Protein AF-A0A1I0M9K2-F1 (afdb_monomer_lite)

pLDDT: mean 87.11, std 18.59, range [20.98, 98.81]

Radius of gyration: 29.62 Å; chains: 1; bounding box: 64×83×84 Å

Structure (mmCIF, N/CA/C/O backbone):
data_AF-A0A1I0M9K2-F1
#
_entry.id   AF-A0A1I0M9K2-F1
#
loop_
_atom_site.group_PDB
_atom_site.id
_atom_site.type_symbol
_atom_site.label_atom_id
_atom_site.label_alt_id
_atom_site.label_comp_id
_atom_site.label_asym_id
_atom_site.label_entity_id
_atom_site.label_seq_id
_atom_site.pdbx_PDB_ins_code
_atom_site.Cartn_x
_atom_site.Cartn_y
_atom_site.Cartn_z
_atom_site.occupancy
_atom_site.B_iso_or_equiv
_atom_site.auth_seq_id
_atom_site.auth_comp_id
_atom_site.auth_asym_id
_atom_site.auth_atom_id
_atom_site.pdbx_PDB_model_num
ATOM 1 N N . MET A 1 1 ? 10.051 41.113 -10.718 1.00 67.12 1 MET A N 1
ATOM 2 C CA . MET A 1 1 ? 11.454 41.521 -10.905 1.00 67.12 1 MET A CA 1
ATOM 3 C C . MET A 1 1 ? 12.176 41.207 -9.609 1.00 67.12 1 MET A C 1
ATOM 5 O O . MET A 1 1 ? 11.809 41.774 -8.587 1.00 67.12 1 MET A O 1
ATOM 9 N N . GLU A 1 2 ? 13.077 40.227 -9.625 1.00 85.69 2 GLU A N 1
ATOM 10 C CA . GLU A 1 2 ? 13.816 39.794 -8.433 1.00 85.69 2 GLU A CA 1
ATOM 11 C C . GLU A 1 2 ? 15.023 40.707 -8.210 1.00 85.69 2 GLU A C 1
ATOM 13 O O . GLU A 1 2 ? 15.784 40.986 -9.139 1.00 85.69 2 GLU A O 1
ATOM 18 N N . ILE A 1 3 ? 15.180 41.188 -6.979 1.00 93.31 3 ILE A N 1
ATOM 19 C CA . ILE A 1 3 ? 16.270 42.075 -6.570 1.00 93.31 3 ILE A CA 1
ATOM 20 C C . ILE A 1 3 ? 17.063 41.349 -5.493 1.00 93.31 3 ILE A C 1
ATOM 22 O O . ILE A 1 3 ? 16.471 40.845 -4.538 1.00 93.31 3 ILE A O 1
ATOM 26 N N . PHE A 1 4 ? 18.384 41.317 -5.632 1.00 93.94 4 PHE A N 1
ATOM 27 C CA . PHE A 1 4 ? 19.297 40.655 -4.706 1.00 93.94 4 PHE A CA 1
ATOM 28 C C . PHE A 1 4 ? 20.163 41.674 -3.975 1.00 93.94 4 PHE A C 1
ATOM 30 O O . PHE A 1 4 ? 20.506 42.721 -4.530 1.00 93.94 4 PHE A O 1
ATOM 37 N N . ASP A 1 5 ? 20.550 41.347 -2.743 1.00 93.81 5 ASP A N 1
ATOM 38 C CA . ASP A 1 5 ? 21.669 42.013 -2.079 1.00 93.81 5 ASP A CA 1
ATOM 39 C C . ASP A 1 5 ? 22.985 41.534 -2.698 1.00 93.81 5 ASP A C 1
ATOM 41 O O . ASP A 1 5 ? 23.225 40.328 -2.798 1.00 93.81 5 ASP A O 1
ATOM 45 N N . ILE A 1 6 ? 23.861 42.474 -3.058 1.00 95.69 6 ILE A N 1
ATOM 46 C CA . ILE A 1 6 ? 25.244 42.153 -3.415 1.00 95.69 6 ILE A CA 1
ATOM 47 C C . ILE A 1 6 ? 26.007 41.841 -2.134 1.00 95.69 6 ILE A C 1
ATOM 49 O O . ILE A 1 6 ? 25.918 42.590 -1.151 1.00 95.69 6 ILE A O 1
ATOM 53 N N . ARG A 1 7 ? 26.770 40.752 -2.142 1.00 94.00 7 ARG A N 1
ATOM 54 C CA . ARG A 1 7 ? 27.440 40.207 -0.961 1.00 94.00 7 ARG A CA 1
ATOM 55 C C . ARG A 1 7 ? 28.957 40.267 -1.072 1.00 94.00 7 ARG A C 1
ATOM 57 O O . ARG A 1 7 ? 29.518 40.355 -2.158 1.00 94.00 7 ARG A O 1
ATOM 64 N N . ASN A 1 8 ? 29.609 40.241 0.081 1.00 90.19 8 ASN A N 1
ATOM 65 C CA . ASN A 1 8 ? 31.041 39.993 0.187 1.00 90.19 8 ASN A CA 1
ATOM 66 C C . ASN A 1 8 ? 31.316 38.479 0.160 1.00 90.19 8 ASN A C 1
ATOM 68 O O . ASN A 1 8 ? 30.403 37.670 0.334 1.00 90.19 8 ASN A O 1
ATOM 72 N N . GLU A 1 9 ? 32.584 38.092 0.010 1.00 86.94 9 GLU A N 1
ATOM 73 C CA . GLU A 1 9 ? 33.021 36.683 0.037 1.00 86.94 9 GLU A CA 1
ATOM 74 C C . GLU A 1 9 ? 32.701 35.962 1.359 1.00 86.94 9 GLU A C 1
ATOM 76 O O . GLU A 1 9 ? 32.594 34.740 1.388 1.00 86.94 9 GLU A O 1
ATOM 81 N N . ASP A 1 10 ? 32.512 36.704 2.455 1.00 82.81 10 ASP A N 1
ATOM 82 C CA . ASP A 1 10 ? 32.100 36.164 3.758 1.00 82.81 10 ASP A CA 1
ATOM 83 C C . ASP A 1 10 ? 30.571 36.001 3.903 1.00 82.81 10 ASP A C 1
ATOM 85 O O . ASP A 1 10 ? 30.082 35.543 4.937 1.00 82.81 10 ASP A O 1
ATOM 89 N N . GLY A 1 11 ? 29.804 36.379 2.876 1.00 85.44 11 GLY A N 1
ATOM 90 C CA . GLY A 1 11 ? 28.346 36.290 2.832 1.00 85.44 11 GLY A CA 1
ATOM 91 C C . GLY A 1 11 ? 27.606 37.479 3.428 1.00 85.44 11 GLY A C 1
ATOM 92 O O . GLY A 1 11 ? 26.372 37.519 3.336 1.00 85.44 11 GLY A O 1
ATOM 93 N N . SER A 1 12 ? 28.316 38.451 4.006 1.00 88.81 12 SER A N 1
ATOM 94 C CA . SER A 1 12 ? 27.728 39.693 4.509 1.00 88.81 12 SER A CA 1
ATOM 95 C C . SER A 1 12 ? 27.216 40.574 3.366 1.00 88.81 12 SER A C 1
ATOM 97 O O . SER A 1 12 ? 27.731 40.543 2.247 1.00 88.81 12 SER A O 1
ATOM 99 N N . VAL A 1 13 ? 26.166 41.354 3.630 1.00 93.00 13 VAL A N 1
ATOM 100 C CA . VAL A 1 13 ? 25.605 42.284 2.641 1.00 93.00 13 VAL A CA 1
ATOM 101 C C . VAL A 1 13 ? 26.505 43.512 2.483 1.00 93.00 13 VAL A C 1
ATOM 103 O O . VAL A 1 13 ? 26.986 44.074 3.464 1.00 93.00 13 VAL A O 1
ATOM 106 N N . THR A 1 14 ? 26.698 43.972 1.248 1.00 93.38 14 THR A N 1
ATOM 107 C CA . THR A 1 14 ? 27.477 45.190 0.941 1.00 93.38 14 THR A CA 1
ATOM 108 C C . THR A 1 14 ? 26.678 46.484 1.133 1.00 93.38 14 THR A C 1
ATOM 110 O O . THR A 1 14 ? 27.240 47.576 1.071 1.00 93.38 14 THR A O 1
ATOM 113 N N . GLY A 1 15 ? 25.355 46.374 1.307 1.00 91.19 15 GLY A N 1
ATOM 114 C CA . GLY A 1 15 ? 24.416 47.499 1.299 1.00 91.19 15 GLY A CA 1
ATOM 115 C C . GLY A 1 15 ? 23.980 47.952 -0.101 1.00 91.19 15 GLY A C 1
ATOM 116 O O . GLY A 1 15 ? 23.203 48.898 -0.213 1.00 91.19 15 GLY A O 1
ATOM 117 N N . LYS A 1 16 ? 24.455 47.297 -1.170 1.00 94.69 16 LYS A N 1
ATOM 118 C CA . LYS A 1 16 ? 23.991 47.514 -2.548 1.00 94.69 16 LYS A CA 1
ATOM 119 C C . LYS A 1 16 ? 23.021 46.414 -2.960 1.00 94.69 16 LYS A C 1
ATOM 121 O O . LYS A 1 16 ? 23.253 45.248 -2.651 1.00 94.69 16 LYS A O 1
ATOM 126 N N . THR A 1 17 ? 22.002 46.779 -3.729 1.00 95.81 17 THR A N 1
ATOM 127 C CA . THR A 1 17 ? 21.075 45.835 -4.355 1.00 95.81 17 THR A CA 1
ATOM 128 C C . THR A 1 17 ? 21.122 45.947 -5.872 1.00 95.81 17 THR A C 1
ATOM 130 O O . THR A 1 17 ? 21.465 46.999 -6.421 1.00 95.81 17 THR A O 1
ATOM 133 N N . LYS A 1 18 ? 20.803 44.855 -6.566 1.00 94.88 18 LYS A N 1
ATOM 134 C CA . LYS A 1 18 ? 20.781 44.805 -8.031 1.00 94.88 18 LYS A CA 1
ATOM 135 C C . LYS A 1 18 ? 19.768 43.766 -8.519 1.00 94.88 18 LYS A C 1
ATOM 137 O O . LYS A 1 18 ? 19.488 42.789 -7.830 1.00 94.88 18 LYS A O 1
ATOM 142 N N . GLU A 1 19 ? 19.190 44.001 -9.693 1.00 94.38 19 GLU A N 1
ATOM 143 C CA . GLU A 1 19 ? 18.288 43.051 -10.351 1.00 94.38 19 GLU A CA 1
ATOM 144 C C . GLU A 1 19 ? 19.030 41.772 -10.761 1.00 94.38 19 GLU A C 1
ATOM 146 O O . GLU A 1 19 ? 20.154 41.841 -11.262 1.00 94.38 19 GLU A O 1
ATOM 151 N N . ARG A 1 20 ? 18.378 40.616 -10.597 1.00 89.38 20 ARG A N 1
ATOM 152 C CA . ARG A 1 20 ? 18.927 39.283 -10.886 1.00 89.38 20 ARG A CA 1
ATOM 153 C C . ARG A 1 20 ? 19.668 39.174 -12.221 1.00 89.38 20 ARG A C 1
ATOM 155 O O . ARG A 1 20 ? 20.785 38.665 -12.260 1.00 89.38 20 ARG A O 1
ATOM 162 N N . GLU A 1 21 ? 19.071 39.648 -13.314 1.00 87.25 21 GLU A N 1
ATOM 163 C CA . GLU A 1 21 ? 19.703 39.550 -14.638 1.00 87.25 21 GLU A CA 1
ATOM 164 C C . GLU A 1 21 ? 21.031 40.315 -14.698 1.00 87.25 21 GLU A C 1
ATOM 166 O O . GLU A 1 21 ? 22.009 39.836 -15.270 1.00 87.25 21 GLU A O 1
ATOM 171 N N . LEU A 1 22 ? 21.086 41.494 -14.073 1.00 90.00 22 LEU A N 1
ATOM 172 C CA . LEU A 1 22 ? 22.294 42.312 -14.019 1.00 90.00 22 LEU A CA 1
ATOM 173 C C . LEU A 1 22 ? 23.345 41.694 -13.091 1.00 90.00 22 LEU A C 1
ATOM 175 O O . LEU A 1 22 ? 24.529 41.781 -13.401 1.00 90.00 22 LEU A O 1
ATOM 179 N N . VAL A 1 23 ? 22.925 41.055 -11.992 1.00 92.00 23 VAL A N 1
ATOM 180 C CA . VAL A 1 23 ? 23.816 40.315 -11.081 1.00 92.00 23 VAL A CA 1
ATOM 181 C C . VAL A 1 23 ? 24.546 39.204 -11.833 1.00 92.00 23 VAL A C 1
ATOM 183 O O . VAL A 1 23 ? 25.774 39.163 -11.808 1.00 92.00 23 VAL A O 1
ATOM 186 N N . HIS A 1 24 ? 23.818 38.350 -12.558 1.00 89.75 24 HIS A N 1
ATOM 187 C CA . HIS A 1 24 ? 24.429 37.252 -13.315 1.00 89.75 24 HIS A CA 1
ATOM 188 C C . HIS A 1 24 ? 25.198 37.726 -14.560 1.00 89.75 24 HIS A C 1
ATOM 190 O O . HIS A 1 24 ? 26.121 37.049 -15.009 1.00 89.75 24 HIS A O 1
ATOM 196 N N . ARG A 1 25 ? 24.848 38.883 -15.138 1.00 88.56 25 ARG A N 1
ATOM 197 C CA . ARG A 1 25 ? 25.612 39.488 -16.241 1.00 88.56 25 ARG A CA 1
ATOM 198 C C . ARG A 1 25 ? 26.955 40.039 -15.764 1.00 88.56 25 ARG A C 1
ATOM 200 O O . ARG A 1 25 ? 27.963 39.845 -16.437 1.00 88.56 25 ARG A O 1
ATOM 207 N N . ASP A 1 26 ? 26.950 40.756 -14.643 1.00 91.44 26 ASP A N 1
ATOM 208 C CA . ASP A 1 26 ? 28.129 41.451 -14.116 1.00 91.44 26 ASP A CA 1
ATOM 209 C C . ASP A 1 26 ? 29.000 40.531 -13.240 1.00 91.44 26 ASP A C 1
ATOM 211 O O . ASP A 1 26 ? 30.148 40.865 -12.952 1.00 91.44 26 ASP A O 1
ATOM 215 N N . GLY A 1 27 ? 28.476 39.363 -12.850 1.00 91.19 27 GLY A N 1
ATOM 216 C CA . GLY A 1 27 ? 29.161 38.408 -11.984 1.00 91.19 27 GLY A CA 1
ATOM 217 C C . GLY A 1 27 ? 29.240 38.880 -10.535 1.00 91.19 27 GLY A C 1
ATOM 218 O O . GLY A 1 27 ? 30.215 38.582 -9.846 1.00 91.19 27 GLY A O 1
ATOM 219 N N . ASP A 1 28 ? 28.251 39.636 -10.062 1.00 95.25 28 ASP A N 1
ATOM 220 C CA . ASP A 1 28 ? 28.242 40.071 -8.670 1.00 95.25 28 ASP A CA 1
ATOM 221 C C . ASP A 1 28 ? 27.968 38.885 -7.733 1.00 95.25 28 ASP A C 1
ATOM 223 O O . ASP A 1 28 ? 27.117 38.030 -8.005 1.00 95.25 28 ASP A O 1
ATOM 227 N N . ILE A 1 29 ? 28.676 38.850 -6.600 1.00 95.81 29 ILE A N 1
ATOM 228 C CA . ILE A 1 29 ? 28.453 37.829 -5.575 1.00 95.81 29 ILE A CA 1
ATOM 229 C C . ILE A 1 29 ? 27.070 38.051 -4.964 1.00 95.81 29 ILE A C 1
ATOM 231 O O . ILE A 1 29 ? 26.752 39.144 -4.487 1.00 95.81 29 ILE A O 1
ATOM 235 N N . HIS A 1 30 ? 26.256 37.003 -4.947 1.00 95.69 30 HIS A N 1
ATOM 236 C CA . HIS A 1 30 ? 24.907 37.025 -4.395 1.00 95.69 30 HIS A CA 1
ATOM 237 C C . HIS A 1 30 ? 24.635 35.768 -3.567 1.00 95.69 30 HIS A C 1
ATOM 239 O O . HIS A 1 30 ? 25.389 34.797 -3.602 1.00 95.69 30 HIS A O 1
ATOM 245 N N . GLY A 1 31 ? 23.589 35.821 -2.744 1.00 95.62 31 GLY A N 1
ATOM 246 C CA . GLY A 1 31 ? 23.291 34.749 -1.796 1.00 95.62 31 GLY A CA 1
ATOM 247 C C . GLY A 1 31 ? 22.340 33.707 -2.366 1.00 95.62 31 GLY A C 1
ATOM 248 O O . GLY A 1 31 ? 21.347 34.072 -2.999 1.00 95.62 31 GLY A O 1
ATOM 249 N N . THR A 1 32 ? 22.565 32.444 -2.012 1.00 95.56 32 THR A N 1
ATOM 250 C CA . THR A 1 32 ? 21.585 31.358 -2.159 1.00 95.56 32 THR A CA 1
ATOM 251 C C . THR A 1 32 ? 21.435 30.561 -0.859 1.00 95.56 32 THR A C 1
ATOM 253 O O . THR A 1 32 ? 22.261 30.634 0.054 1.00 95.56 32 THR A O 1
ATOM 256 N N . SER A 1 33 ? 20.345 29.813 -0.728 1.00 96.31 33 SER A N 1
ATOM 257 C CA . SER A 1 33 ? 20.138 28.842 0.348 1.00 96.31 33 SER A CA 1
ATOM 258 C C . SER A 1 33 ? 19.966 27.454 -0.242 1.00 96.31 33 SER A C 1
ATOM 260 O O . SER A 1 33 ? 19.097 27.274 -1.091 1.00 96.31 33 SER A O 1
ATOM 262 N N . HIS A 1 34 ? 20.747 26.483 0.230 1.00 97.75 34 HIS A N 1
ATOM 263 C CA . HIS A 1 34 ? 20.708 25.095 -0.231 1.00 97.75 34 HIS A CA 1
ATOM 264 C C . HIS A 1 34 ? 20.237 24.179 0.895 1.00 97.75 34 HIS A C 1
ATOM 266 O O . HIS A 1 34 ? 20.780 24.207 2.002 1.00 97.75 34 HIS A O 1
ATOM 272 N N . VAL A 1 35 ? 19.248 23.331 0.623 1.00 98.31 35 VAL A N 1
ATOM 273 C CA . VAL A 1 35 ? 18.748 22.344 1.581 1.00 98.31 35 VAL A CA 1
ATOM 274 C C . VAL A 1 35 ? 18.954 20.940 1.032 1.00 98.31 35 VAL A C 1
ATOM 276 O O . VAL A 1 35 ? 18.372 20.550 0.024 1.00 98.31 35 VAL A O 1
ATOM 279 N N . TRP A 1 36 ? 19.731 20.138 1.757 1.00 98.38 36 TRP A N 1
ATOM 280 C CA . TRP A 1 36 ? 19.871 18.707 1.517 1.00 98.38 36 TRP A CA 1
ATOM 281 C C . TRP A 1 36 ? 18.904 17.920 2.396 1.00 98.38 36 TRP A C 1
ATOM 283 O O . TRP A 1 36 ? 19.064 17.834 3.618 1.00 98.38 36 TRP A O 1
ATOM 293 N N . ILE A 1 37 ? 17.914 17.295 1.766 1.00 98.31 37 ILE A N 1
ATOM 294 C CA . ILE A 1 37 ? 17.014 16.350 2.418 1.00 98.31 37 ILE A CA 1
ATOM 295 C C . ILE A 1 37 ? 17.677 14.970 2.417 1.00 98.31 37 ILE A C 1
ATOM 297 O O . ILE A 1 37 ? 17.996 14.409 1.365 1.00 98.31 37 ILE A O 1
ATOM 301 N N . ILE A 1 38 ? 17.856 14.397 3.607 1.00 96.94 38 ILE A N 1
ATOM 302 C CA . ILE A 1 38 ? 18.529 13.108 3.791 1.00 96.94 38 ILE A CA 1
ATOM 303 C C . ILE A 1 38 ? 17.677 12.121 4.584 1.00 96.94 38 ILE A C 1
ATOM 305 O O . ILE A 1 38 ? 16.852 12.499 5.417 1.00 96.94 38 ILE A O 1
ATOM 309 N N . ARG A 1 39 ? 17.939 10.826 4.400 1.00 93.31 39 ARG A N 1
ATOM 310 C CA . ARG A 1 39 ? 17.409 9.769 5.275 1.00 93.31 39 ARG A CA 1
ATOM 311 C C . ARG A 1 39 ? 18.443 8.679 5.531 1.00 93.31 39 ARG A C 1
ATOM 313 O O . ARG A 1 39 ? 19.227 8.336 4.651 1.00 93.31 39 ARG A O 1
ATOM 320 N N . LYS A 1 40 ? 18.413 8.079 6.723 1.00 87.12 40 LYS A N 1
ATOM 321 C CA . LYS A 1 40 ? 19.238 6.903 7.046 1.00 87.12 40 LYS A CA 1
ATOM 322 C C . LYS A 1 40 ? 18.733 5.692 6.262 1.00 87.12 40 LYS A C 1
ATOM 324 O O . LYS A 1 40 ? 17.525 5.452 6.221 1.00 87.12 40 LYS A O 1
ATOM 329 N N . ASN A 1 41 ? 19.638 4.917 5.668 1.00 77.75 41 ASN A N 1
ATOM 330 C CA . ASN A 1 41 ? 19.270 3.710 4.928 1.00 77.75 41 ASN A CA 1
ATOM 331 C C . ASN A 1 41 ? 19.620 2.421 5.688 1.00 77.75 41 ASN A C 1
ATOM 333 O O . ASN A 1 41 ? 20.332 2.425 6.695 1.00 77.75 41 ASN A O 1
ATOM 337 N N . LYS A 1 42 ? 19.074 1.293 5.215 1.00 66.06 42 LYS A N 1
ATOM 338 C CA . LYS A 1 42 ? 19.138 -0.006 5.913 1.00 66.06 42 LYS A CA 1
ATOM 339 C C . LYS A 1 42 ? 20.539 -0.631 5.961 1.00 66.06 42 LYS A C 1
ATOM 341 O O . LYS A 1 42 ? 20.741 -1.573 6.716 1.00 66.06 42 LYS A O 1
ATOM 346 N N . ILE A 1 43 ? 21.491 -0.118 5.181 1.00 66.31 43 ILE A N 1
ATOM 347 C CA . ILE A 1 43 ? 22.875 -0.618 5.110 1.00 66.31 43 ILE A CA 1
ATOM 348 C C . ILE A 1 43 ? 23.855 0.215 5.955 1.00 66.31 43 ILE A C 1
ATOM 350 O O . ILE A 1 43 ? 25.063 0.036 5.847 1.00 66.31 43 ILE A O 1
ATOM 354 N N . GLY A 1 44 ? 23.351 1.121 6.803 1.00 66.88 44 GLY A N 1
ATOM 355 C CA . GLY A 1 44 ? 24.179 1.931 7.704 1.00 66.88 44 GLY A CA 1
ATOM 356 C C . GLY A 1 44 ? 24.804 3.173 7.058 1.00 66.88 44 GLY A C 1
ATOM 357 O O . GLY A 1 44 ? 25.691 3.778 7.654 1.00 66.88 44 GLY A O 1
ATOM 358 N N . THR A 1 45 ? 24.334 3.565 5.871 1.00 83.69 45 THR A N 1
ATOM 359 C CA . THR A 1 45 ? 24.706 4.811 5.174 1.00 83.69 45 THR A CA 1
ATOM 360 C C . THR A 1 45 ? 23.491 5.754 5.115 1.00 83.69 45 THR A C 1
ATOM 362 O O . THR A 1 45 ? 22.617 5.694 5.991 1.00 83.69 45 THR A O 1
ATOM 365 N N . PHE A 1 46 ? 23.408 6.633 4.113 1.00 92.50 46 PHE A N 1
ATOM 366 C CA . PHE A 1 46 ? 22.276 7.538 3.929 1.00 92.50 46 PHE A CA 1
ATOM 367 C C . PHE A 1 46 ? 21.940 7.751 2.449 1.00 92.50 46 PHE A C 1
ATOM 369 O O . PHE A 1 46 ? 22.800 7.639 1.574 1.00 92.50 46 PHE A O 1
ATOM 376 N N . ASP A 1 47 ? 20.673 8.063 2.198 1.00 95.12 47 ASP A N 1
ATOM 377 C CA . ASP A 1 47 ? 20.186 8.492 0.891 1.00 95.12 47 ASP A CA 1
ATOM 378 C C . ASP A 1 47 ? 20.002 10.012 0.898 1.00 95.12 47 ASP A C 1
ATOM 380 O O . ASP A 1 47 ? 19.660 10.601 1.931 1.00 95.12 47 ASP A O 1
ATOM 384 N N . VAL A 1 48 ? 20.176 10.620 -0.270 1.00 97.44 48 VAL A N 1
ATOM 385 C CA . VAL A 1 48 ? 19.876 12.025 -0.554 1.00 97.44 48 VAL A CA 1
ATOM 386 C C . VAL A 1 48 ? 18.652 12.104 -1.460 1.00 97.44 48 VAL A C 1
ATOM 388 O O . VAL A 1 48 ? 18.480 11.268 -2.355 1.00 97.44 48 VAL A O 1
ATOM 391 N N . LEU A 1 49 ? 17.772 13.071 -1.213 1.00 97.88 49 LEU A N 1
ATOM 392 C CA . LEU A 1 49 ? 16.682 13.375 -2.132 1.00 97.88 49 LEU A CA 1
ATOM 393 C C . LEU A 1 49 ? 17.220 14.312 -3.211 1.00 97.88 49 LEU A C 1
ATOM 395 O O . LEU A 1 49 ? 17.709 15.392 -2.898 1.00 97.88 49 LEU A O 1
ATOM 399 N N . LEU A 1 50 ? 17.140 13.903 -4.467 1.00 97.75 50 LEU A N 1
ATOM 400 C CA . LEU A 1 50 ? 17.491 14.744 -5.605 1.00 97.75 50 LEU A CA 1
ATOM 401 C C . LEU A 1 50 ? 16.217 15.241 -6.267 1.00 97.75 50 LEU A C 1
ATOM 403 O O . LEU A 1 50 ? 15.271 14.459 -6.433 1.00 97.75 50 LEU A O 1
ATOM 407 N N . GLN A 1 51 ? 16.221 16.496 -6.697 1.00 96.44 51 GLN A N 1
ATOM 408 C CA . GLN A 1 51 ? 15.198 17.007 -7.597 1.00 96.44 51 GLN A CA 1
ATOM 409 C C . GLN A 1 51 ? 15.664 16.881 -9.044 1.00 96.44 51 GLN A C 1
ATOM 411 O O . GLN A 1 51 ? 16.850 16.997 -9.335 1.00 96.44 51 GLN A O 1
ATOM 416 N N . LEU A 1 52 ? 14.741 16.603 -9.957 1.00 95.19 52 LEU A N 1
ATOM 417 C CA . LEU A 1 52 ? 14.956 16.744 -11.390 1.00 95.19 52 LEU A CA 1
ATOM 418 C C . LEU A 1 52 ? 14.386 18.099 -11.796 1.00 95.19 52 LEU A C 1
ATOM 420 O O . LEU A 1 52 ? 13.172 18.299 -11.699 1.00 95.19 52 LEU A O 1
ATOM 424 N N . ARG A 1 53 ? 15.257 19.005 -12.238 1.00 92.81 53 ARG A N 1
ATOM 425 C CA . ARG A 1 53 ? 14.881 20.360 -12.656 1.00 92.81 53 ARG A CA 1
ATOM 426 C C . ARG A 1 53 ? 13.909 20.307 -13.832 1.00 92.81 53 ARG A C 1
ATOM 428 O O . ARG A 1 53 ? 14.062 19.461 -14.719 1.00 92.81 53 ARG A O 1
ATOM 435 N N . SER A 1 54 ? 12.927 21.207 -13.839 1.00 91.62 54 SER A N 1
ATOM 436 C CA . SER A 1 54 ? 11.967 21.339 -14.938 1.00 91.62 54 SER A CA 1
ATOM 437 C C . SER A 1 54 ? 12.664 21.542 -16.287 1.00 91.62 54 SER A C 1
ATOM 439 O O . SER A 1 54 ? 13.783 22.052 -16.370 1.00 91.62 54 SER A O 1
ATOM 441 N N . LYS A 1 55 ? 12.001 21.130 -17.369 1.00 87.75 55 LYS A N 1
ATOM 442 C CA . LYS A 1 55 ? 12.496 21.331 -18.741 1.00 87.75 55 LYS A CA 1
ATOM 443 C C . LYS A 1 55 ? 12.418 22.784 -19.183 1.00 87.75 55 LYS A C 1
ATOM 445 O O . LYS A 1 55 ? 13.189 23.181 -20.049 1.00 87.75 55 LYS A O 1
ATOM 450 N N . ASP A 1 56 ? 11.519 23.543 -18.567 1.00 82.44 56 ASP A N 1
ATOM 451 C CA . ASP A 1 56 ? 11.256 24.941 -18.898 1.00 82.44 56 ASP A CA 1
ATOM 452 C C . ASP A 1 56 ? 12.187 25.901 -18.136 1.00 82.44 56 ASP A C 1
ATOM 454 O O . ASP A 1 56 ? 12.062 27.117 -18.245 1.00 82.44 56 ASP A O 1
ATOM 458 N N . LYS A 1 57 ? 13.146 25.362 -17.370 1.00 80.25 57 LYS A N 1
ATOM 459 C CA . LYS A 1 57 ? 14.163 26.146 -16.670 1.00 80.25 57 LYS A CA 1
ATOM 460 C C . LYS A 1 57 ? 15.152 26.787 -17.637 1.00 80.25 57 LYS A C 1
ATOM 462 O O . LYS A 1 57 ? 15.742 26.114 -18.481 1.00 80.25 57 LYS A O 1
ATOM 467 N N . ASP A 1 58 ? 15.446 28.061 -17.394 1.00 76.94 58 ASP A N 1
ATOM 468 C CA . ASP A 1 58 ? 16.437 28.805 -18.177 1.00 76.94 58 ASP A CA 1
ATOM 469 C C . ASP A 1 58 ? 17.867 28.272 -17.995 1.00 76.94 58 ASP A C 1
ATOM 471 O O . ASP A 1 58 ? 18.657 28.257 -18.938 1.00 76.94 58 ASP A O 1
ATOM 475 N N . ALA A 1 59 ? 18.191 27.794 -16.789 1.00 79.12 59 ALA A N 1
ATOM 476 C CA . ALA A 1 59 ? 19.502 27.256 -16.444 1.00 79.12 59 ALA A CA 1
ATOM 477 C C . ALA A 1 59 ? 19.404 25.792 -16.000 1.00 79.12 59 ALA A C 1
ATOM 479 O O . ALA A 1 59 ? 18.619 25.439 -15.108 1.00 79.12 59 ALA A O 1
ATOM 480 N N . PHE A 1 60 ? 20.252 24.957 -16.604 1.00 85.06 60 PHE A N 1
ATOM 481 C CA . PHE A 1 60 ? 20.359 23.516 -16.348 1.00 85.06 60 PHE A CA 1
ATOM 482 C C . PHE A 1 60 ? 19.024 22.743 -16.409 1.00 85.06 60 PHE A C 1
ATOM 484 O O . PHE A 1 60 ? 18.694 22.027 -15.459 1.00 85.06 60 PHE A O 1
ATOM 491 N N . PRO A 1 61 ? 18.240 22.858 -17.496 1.00 89.31 61 PRO A N 1
ATOM 492 C CA . PRO A 1 61 ? 17.004 22.095 -17.629 1.00 89.31 61 PRO A CA 1
ATOM 493 C C . PRO A 1 61 ? 17.281 20.588 -17.710 1.00 89.31 61 PRO A C 1
ATOM 495 O O . PRO A 1 61 ? 18.259 20.142 -18.327 1.00 89.31 61 PRO A O 1
ATOM 498 N N . ASP A 1 62 ? 16.380 19.788 -17.131 1.00 89.75 62 ASP A N 1
ATOM 499 C CA . ASP A 1 62 ? 16.436 18.319 -17.191 1.00 89.75 62 ASP A CA 1
ATOM 500 C C . ASP A 1 62 ? 17.743 17.741 -16.593 1.00 89.75 62 ASP A C 1
ATOM 502 O O . ASP A 1 62 ? 18.310 16.765 -17.086 1.00 89.75 62 ASP A O 1
ATOM 506 N N . CYS A 1 63 ? 18.245 18.377 -15.531 1.00 93.00 63 CYS A N 1
ATOM 507 C CA . CYS A 1 63 ? 19.384 17.935 -14.725 1.00 93.00 63 CYS A CA 1
ATOM 508 C C . CYS A 1 63 ? 18.933 17.587 -13.301 1.00 93.00 63 CYS A C 1
ATOM 510 O O . CYS A 1 63 ? 18.058 18.250 -12.743 1.00 93.00 63 CYS A O 1
ATOM 512 N N . TYR A 1 64 ? 19.556 16.576 -12.691 1.00 96.44 64 TYR A N 1
ATOM 513 C CA . TYR A 1 64 ? 19.406 16.333 -11.256 1.00 96.44 64 TYR A CA 1
ATOM 514 C C . TYR A 1 64 ? 20.137 17.391 -10.431 1.00 96.44 64 TYR A C 1
ATOM 516 O O . TYR A 1 64 ? 21.241 17.807 -10.784 1.00 96.44 64 TYR A O 1
ATOM 524 N N . ASP A 1 65 ? 19.548 17.789 -9.315 1.00 95.56 65 ASP A N 1
ATOM 525 C CA . ASP A 1 65 ? 20.046 18.878 -8.485 1.00 95.56 65 ASP A CA 1
ATOM 526 C C . ASP A 1 65 ? 19.837 18.610 -6.985 1.00 95.56 65 ASP A C 1
ATOM 528 O O . ASP A 1 65 ? 19.262 17.584 -6.592 1.00 95.56 65 ASP A O 1
ATOM 532 N N . ILE A 1 66 ? 20.348 19.528 -6.163 1.00 96.12 66 ILE A N 1
ATOM 533 C CA . ILE A 1 66 ? 20.149 19.632 -4.710 1.00 96.12 66 ILE A CA 1
ATOM 534 C C . ILE A 1 66 ? 18.653 19.521 -4.372 1.00 96.12 66 ILE A C 1
ATOM 536 O O . ILE A 1 66 ? 17.810 19.846 -5.200 1.00 96.12 66 ILE A O 1
ATOM 540 N N . SER A 1 67 ? 18.295 19.033 -3.176 1.00 97.50 67 SER A N 1
ATOM 541 C CA . SER A 1 67 ? 16.888 18.753 -2.848 1.00 97.50 67 SER A CA 1
ATOM 542 C C . SER A 1 67 ? 15.982 19.975 -2.972 1.00 97.50 67 SER A C 1
ATOM 544 O O . SER A 1 67 ? 14.867 19.822 -3.452 1.00 97.50 67 SER A O 1
ATOM 546 N N . SER A 1 68 ? 16.450 21.133 -2.508 1.00 97.19 68 SER A N 1
ATOM 547 C CA . SER A 1 68 ? 15.799 22.427 -2.689 1.00 97.19 68 SER A CA 1
ATOM 548 C C . SER A 1 68 ? 16.847 23.537 -2.635 1.00 97.19 68 SER A C 1
ATOM 550 O O . SER A 1 68 ? 17.778 23.459 -1.818 1.00 97.19 68 SER A O 1
ATOM 552 N N . ALA A 1 69 ? 16.742 24.527 -3.517 1.00 94.12 69 ALA A N 1
ATOM 553 C CA . ALA A 1 69 ? 17.709 25.612 -3.618 1.00 94.12 69 ALA A CA 1
ATOM 554 C C . ALA A 1 69 ? 17.089 26.880 -4.209 1.00 94.12 69 ALA A C 1
ATOM 556 O O . ALA A 1 69 ? 16.442 26.835 -5.246 1.00 94.12 69 ALA A O 1
ATOM 557 N N . GLY A 1 70 ? 17.393 28.036 -3.620 1.00 91.31 70 GLY A N 1
ATOM 558 C CA . GLY A 1 70 ? 16.906 29.303 -4.161 1.00 91.31 70 GLY A CA 1
ATOM 559 C C . GLY A 1 70 ? 17.704 30.519 -3.731 1.00 91.31 70 GLY A C 1
ATOM 560 O O . GLY A 1 70 ? 18.566 30.456 -2.850 1.00 91.31 70 GLY A O 1
ATOM 561 N N . HIS A 1 71 ? 17.429 31.634 -4.402 1.00 92.62 71 HIS A N 1
ATOM 562 C CA . HIS A 1 71 ? 18.146 32.890 -4.215 1.00 92.62 71 HIS A CA 1
ATOM 563 C C . HIS A 1 71 ? 17.654 33.627 -2.972 1.00 92.62 71 HIS A C 1
ATOM 565 O O . HIS A 1 71 ? 16.469 33.614 -2.634 1.00 92.62 71 HIS A O 1
ATOM 571 N N . ILE A 1 72 ? 18.565 34.345 -2.320 1.00 93.06 72 ILE A N 1
ATOM 572 C CA . ILE A 1 72 ? 18.199 35.250 -1.236 1.00 93.06 72 ILE A CA 1
ATOM 573 C C . ILE A 1 72 ? 17.767 36.586 -1.841 1.00 93.06 72 ILE A C 1
ATOM 575 O O . ILE A 1 72 ? 18.595 37.332 -2.372 1.00 93.06 72 ILE A O 1
ATOM 579 N N . LEU A 1 73 ? 16.475 36.905 -1.740 1.00 92.12 73 LEU A N 1
ATOM 580 C CA . LEU A 1 73 ? 15.966 38.215 -2.147 1.00 92.12 73 LEU A CA 1
ATOM 581 C C . LEU A 1 73 ? 16.516 39.314 -1.228 1.00 92.12 73 LEU A C 1
ATOM 583 O O . LEU A 1 73 ? 16.847 39.072 -0.065 1.00 92.12 73 LEU A O 1
ATOM 587 N N . ALA A 1 74 ? 16.590 40.537 -1.746 1.00 92.38 74 ALA A N 1
ATOM 588 C CA . ALA A 1 74 ? 17.082 41.687 -1.000 1.00 92.38 74 ALA A CA 1
ATOM 589 C C . ALA A 1 74 ? 16.325 41.867 0.329 1.00 92.38 74 ALA A C 1
ATOM 591 O O . ALA A 1 74 ? 15.092 41.869 0.369 1.00 92.38 74 ALA A O 1
ATOM 592 N N . GLY A 1 75 ? 17.076 42.018 1.420 1.00 89.75 75 GLY A N 1
ATOM 593 C CA . GLY A 1 75 ? 16.548 42.171 2.776 1.00 89.75 75 GLY A CA 1
ATOM 594 C C . GLY A 1 75 ? 16.088 40.876 3.455 1.00 89.75 75 GLY A C 1
ATOM 595 O O . GLY A 1 75 ? 15.555 40.947 4.563 1.00 89.75 75 GLY A O 1
ATOM 596 N N . GLN A 1 76 ? 16.277 39.706 2.837 1.00 90.31 76 GLN A N 1
ATOM 597 C CA . GLN A 1 76 ? 15.922 38.418 3.436 1.00 90.31 76 GLN A CA 1
ATOM 598 C C . GLN A 1 76 ? 17.112 37.694 4.071 1.00 90.31 76 GLN A C 1
ATOM 600 O O . GLN A 1 76 ? 18.273 37.864 3.693 1.00 90.31 76 GLN A O 1
ATOM 605 N N . ASP A 1 77 ? 16.786 36.852 5.050 1.00 91.25 77 ASP A N 1
ATOM 606 C CA . ASP A 1 77 ? 17.732 35.962 5.715 1.00 91.25 77 ASP A CA 1
ATOM 607 C C . ASP A 1 77 ? 17.833 34.604 5.000 1.00 91.25 77 ASP A C 1
ATOM 609 O O . ASP A 1 77 ? 16.859 34.111 4.423 1.00 91.25 77 ASP A O 1
ATOM 613 N N . TYR A 1 78 ? 19.005 33.970 5.094 1.00 94.75 78 TYR A N 1
ATOM 614 C CA . TYR A 1 78 ? 19.272 32.665 4.490 1.00 94.75 78 TYR A CA 1
ATOM 615 C C . TYR A 1 78 ? 18.333 31.566 4.985 1.00 94.75 78 TYR A C 1
ATOM 617 O O . TYR A 1 78 ? 17.872 30.753 4.186 1.00 94.75 78 TYR A O 1
ATOM 625 N N . LEU A 1 79 ? 18.033 31.530 6.287 1.00 95.31 79 LEU A N 1
ATOM 626 C CA . LEU A 1 79 ? 17.190 30.483 6.854 1.00 95.31 79 LEU A CA 1
ATOM 627 C C . LEU A 1 79 ? 15.729 30.664 6.439 1.00 95.31 79 LEU A C 1
ATOM 629 O O . LEU A 1 79 ? 15.047 29.677 6.181 1.00 95.31 79 LEU A O 1
ATOM 633 N N . GLU A 1 80 ? 15.247 31.905 6.371 1.00 93.94 80 GLU A N 1
ATOM 634 C CA . GLU A 1 80 ? 13.891 32.194 5.885 1.00 93.94 80 GLU A CA 1
ATOM 635 C C . GLU A 1 80 ? 13.738 31.814 4.414 1.00 93.94 80 GLU A C 1
ATOM 637 O O . GLU A 1 80 ? 12.738 31.204 4.042 1.00 93.94 80 GLU A O 1
ATOM 642 N N . SER A 1 81 ? 14.751 32.107 3.593 1.00 95.19 81 SER A N 1
ATOM 643 C CA . SER A 1 81 ? 14.770 31.670 2.199 1.00 95.19 81 SER A CA 1
ATOM 644 C C . SER A 1 81 ? 14.779 30.147 2.101 1.00 95.19 81 SER A C 1
ATOM 646 O O . SER A 1 81 ? 13.934 29.586 1.421 1.00 95.19 81 SER A O 1
ATOM 648 N N . ALA A 1 82 ? 15.631 29.460 2.869 1.00 97.25 82 ALA A N 1
ATOM 649 C CA . ALA A 1 82 ? 15.684 27.999 2.881 1.00 97.25 82 ALA A CA 1
ATOM 650 C C . ALA A 1 82 ? 14.331 27.359 3.234 1.00 97.25 82 ALA A C 1
ATOM 652 O O . ALA A 1 82 ? 13.971 26.329 2.676 1.00 97.25 82 ALA A O 1
ATOM 653 N N . LEU A 1 83 ? 13.582 27.949 4.173 1.00 97.38 83 LEU A N 1
ATOM 654 C CA . LEU A 1 83 ? 12.244 27.480 4.543 1.00 97.38 83 LEU A CA 1
ATOM 655 C C . LEU A 1 83 ? 11.211 27.753 3.449 1.00 97.38 83 LEU A C 1
ATOM 657 O O . LEU A 1 83 ? 10.377 26.885 3.196 1.00 97.38 83 LEU A O 1
ATOM 661 N N . ARG A 1 84 ? 11.270 28.936 2.826 1.00 96.12 84 ARG A N 1
ATOM 662 C CA . ARG A 1 84 ? 10.387 29.315 1.721 1.00 96.12 84 ARG A CA 1
ATOM 663 C C . ARG A 1 84 ? 10.570 28.371 0.538 1.00 96.12 84 ARG A C 1
ATOM 665 O O . ARG A 1 84 ? 9.592 27.767 0.127 1.00 96.12 84 ARG A O 1
ATOM 672 N N . GLU A 1 85 ? 11.797 28.202 0.053 1.00 96.75 85 GLU A N 1
ATOM 673 C CA . GLU A 1 85 ? 12.095 27.353 -1.112 1.00 96.75 85 GLU A CA 1
ATOM 674 C C . GLU A 1 85 ? 11.660 25.903 -0.868 1.00 96.75 85 GLU A C 1
ATOM 676 O O . GLU A 1 85 ? 11.054 25.271 -1.724 1.00 96.75 85 GLU A O 1
ATOM 681 N N . LEU A 1 86 ? 11.852 25.390 0.352 1.00 96.94 86 LEU A N 1
ATOM 682 C CA . LEU A 1 86 ? 11.410 24.042 0.709 1.00 96.94 86 LEU A CA 1
ATOM 683 C C . LEU A 1 86 ? 9.877 23.879 0.654 1.00 96.94 86 LEU A C 1
ATOM 685 O O . LEU A 1 86 ? 9.370 22.795 0.346 1.00 96.94 86 LEU A O 1
ATOM 689 N N . GLU A 1 87 ? 9.133 24.933 0.997 1.00 97.31 87 GLU A N 1
ATOM 690 C CA . GLU A 1 87 ? 7.675 24.966 0.896 1.00 97.31 87 GLU A CA 1
ATOM 691 C C . GLU A 1 87 ? 7.209 25.194 -0.546 1.00 97.31 87 GLU A C 1
ATOM 693 O O . GLU A 1 87 ? 6.277 24.520 -0.975 1.00 97.31 87 GLU A O 1
ATOM 698 N N . GLU A 1 88 ? 7.850 26.092 -1.288 1.00 95.12 88 GLU A N 1
ATOM 699 C CA . GLU A 1 88 ? 7.504 26.429 -2.670 1.00 95.12 88 GLU A CA 1
ATOM 700 C C . GLU A 1 88 ? 7.831 25.270 -3.618 1.00 95.12 88 GLU A C 1
ATOM 702 O O . GLU A 1 88 ? 6.922 24.731 -4.245 1.00 95.12 88 GLU A O 1
ATOM 707 N N . GLU A 1 89 ? 9.078 24.796 -3.646 1.00 96.12 89 GLU A N 1
ATOM 708 C CA . GLU A 1 89 ? 9.532 23.774 -4.594 1.00 96.12 89 GLU A CA 1
ATOM 709 C C . GLU A 1 89 ? 8.948 22.385 -4.298 1.00 96.12 89 GLU A C 1
ATOM 711 O O . GLU A 1 89 ? 8.641 21.626 -5.223 1.00 96.12 89 GLU A O 1
ATOM 716 N N . LEU A 1 90 ? 8.806 22.029 -3.013 1.00 96.81 90 LEU A N 1
ATOM 717 C CA . LEU A 1 90 ? 8.478 20.662 -2.580 1.00 96.81 90 LEU A CA 1
ATOM 718 C C . LEU A 1 90 ? 7.196 20.537 -1.739 1.00 96.81 90 LEU A C 1
ATOM 720 O O . LEU A 1 90 ? 6.747 19.414 -1.470 1.00 96.81 90 LEU A O 1
ATOM 724 N N . GLY A 1 91 ? 6.605 21.638 -1.270 1.00 96.12 91 GLY A N 1
ATOM 725 C CA . GLY A 1 91 ? 5.443 21.607 -0.375 1.00 96.12 91 GLY A CA 1
ATOM 726 C C . GLY A 1 91 ? 5.767 21.222 1.073 1.00 96.12 91 GLY A C 1
ATOM 727 O O . GLY A 1 91 ? 4.864 20.851 1.832 1.00 96.12 91 GLY A O 1
ATOM 728 N N . ILE A 1 92 ? 7.039 21.252 1.488 1.00 97.06 92 ILE A N 1
ATOM 729 C CA . ILE A 1 92 ? 7.454 20.840 2.835 1.00 97.06 92 ILE A CA 1
ATOM 730 C C . ILE A 1 92 ? 7.459 22.046 3.775 1.00 97.06 92 ILE A C 1
ATOM 732 O O . ILE A 1 92 ? 8.361 22.876 3.767 1.00 97.06 92 ILE A O 1
ATOM 736 N N . LYS A 1 93 ? 6.497 22.069 4.699 1.00 96.31 93 LYS A N 1
ATOM 737 C CA . LYS A 1 93 ? 6.405 23.094 5.749 1.00 96.31 93 LYS A CA 1
ATOM 738 C C . LYS A 1 93 ? 7.325 22.768 6.927 1.00 96.31 93 LYS A C 1
ATOM 740 O O . LYS A 1 93 ? 6.900 22.171 7.921 1.00 96.31 93 LYS A O 1
ATOM 745 N N . ALA A 1 94 ? 8.602 23.117 6.805 1.00 95.31 94 ALA A N 1
ATOM 746 C CA . ALA A 1 94 ? 9.595 22.941 7.864 1.00 95.31 94 ALA A CA 1
ATOM 747 C C . ALA A 1 94 ? 9.523 24.056 8.924 1.00 95.31 94 ALA A C 1
ATOM 749 O O . ALA A 1 94 ? 9.101 25.178 8.660 1.00 95.31 94 ALA A O 1
ATOM 750 N N . LYS A 1 95 ? 9.958 23.764 10.155 1.00 95.88 95 LYS A N 1
ATOM 751 C CA . LYS A 1 95 ? 10.227 24.794 11.172 1.00 95.88 95 LYS A CA 1
ATOM 752 C C . LYS A 1 95 ? 11.720 25.114 11.170 1.00 95.88 95 LYS A C 1
ATOM 754 O O . LYS A 1 95 ? 12.528 24.235 10.897 1.00 95.88 95 LYS A O 1
ATOM 759 N N . LYS A 1 96 ? 12.108 26.316 11.613 1.00 95.56 96 LYS A N 1
ATOM 760 C CA . LYS A 1 96 ? 13.526 26.728 11.764 1.00 95.56 96 LYS A CA 1
ATOM 761 C C . LYS A 1 96 ? 14.418 25.663 12.415 1.00 95.56 96 LYS A C 1
ATOM 763 O O . LYS A 1 96 ? 15.505 25.384 11.938 1.00 95.56 96 LYS A O 1
ATOM 768 N N . LYS A 1 97 ? 13.926 25.023 13.482 1.00 95.06 97 LYS A N 1
ATOM 769 C CA . LYS A 1 97 ? 14.644 23.969 14.224 1.00 95.06 97 LYS A CA 1
ATOM 770 C C . LYS A 1 97 ? 14.853 22.657 13.453 1.00 95.06 97 LYS A C 1
ATOM 772 O O . LYS A 1 97 ? 15.582 21.789 13.929 1.00 95.06 97 LYS A O 1
ATOM 777 N N . ASP A 1 98 ? 14.140 22.465 12.347 1.00 94.50 98 ASP A N 1
ATOM 778 C CA . ASP A 1 98 ? 14.225 21.260 11.525 1.00 94.50 98 ASP A CA 1
ATOM 779 C C . ASP A 1 98 ? 15.356 21.359 10.491 1.00 94.50 98 ASP A C 1
ATOM 781 O O . ASP A 1 98 ? 15.843 20.320 10.051 1.00 94.50 98 ASP A O 1
ATOM 785 N N . LEU A 1 99 ? 15.807 22.578 10.160 1.00 97.31 99 LEU A N 1
ATOM 786 C CA . LEU A 1 99 ? 16.967 22.826 9.307 1.00 97.31 99 LEU A CA 1
ATOM 787 C C . LEU A 1 99 ? 18.238 22.949 10.147 1.00 97.31 99 LEU A C 1
ATOM 789 O O . LEU A 1 99 ? 18.355 23.790 11.038 1.00 97.31 99 LEU A O 1
ATOM 793 N N . LYS A 1 100 ? 19.214 22.091 9.856 1.00 96.06 100 LYS A N 1
ATOM 794 C CA . LYS A 1 100 ? 20.515 22.071 10.529 1.00 96.06 100 LYS A CA 1
ATOM 795 C C . LYS A 1 100 ? 21.539 22.747 9.642 1.00 96.06 100 LYS A C 1
ATOM 797 O O . LYS A 1 100 ? 21.866 22.213 8.589 1.00 96.06 100 LYS A O 1
ATOM 802 N N . TYR A 1 101 ? 22.027 23.902 10.072 1.00 95.94 101 TYR A N 1
ATOM 803 C CA . TYR A 1 101 ? 23.049 24.636 9.340 1.00 95.94 101 TYR A CA 1
ATOM 804 C C . TYR A 1 101 ? 24.356 23.838 9.263 1.00 95.94 101 TYR A C 1
ATOM 806 O O . TYR A 1 101 ? 24.828 23.313 10.274 1.00 95.94 101 TYR A O 1
ATOM 814 N N . LEU A 1 102 ? 24.904 23.732 8.057 1.00 94.00 102 LEU A N 1
ATOM 815 C CA . LEU A 1 102 ? 26.107 22.973 7.740 1.00 94.00 102 LEU A CA 1
ATOM 816 C C . LEU A 1 102 ? 27.314 23.893 7.507 1.00 94.00 102 LEU A C 1
ATOM 818 O O . LEU A 1 102 ? 28.414 23.562 7.944 1.00 94.00 102 LEU A O 1
ATOM 822 N N . GLY A 1 103 ? 27.110 25.046 6.867 1.00 91.88 103 GLY A N 1
ATOM 823 C CA . GLY A 1 103 ? 28.162 26.022 6.584 1.00 91.88 103 GLY A CA 1
ATOM 824 C C . GLY A 1 103 ? 27.821 26.932 5.405 1.00 91.88 103 GLY A C 1
ATOM 825 O O . GLY A 1 103 ? 26.792 26.741 4.755 1.00 91.88 103 GLY A O 1
ATOM 826 N N . MET A 1 104 ? 28.701 27.900 5.137 1.00 92.38 104 MET A N 1
ATOM 827 C CA . MET A 1 104 ? 28.684 28.679 3.897 1.00 92.38 104 MET A CA 1
ATOM 828 C C . MET A 1 104 ? 29.577 27.999 2.863 1.00 92.38 104 MET A C 1
ATOM 830 O O . MET A 1 104 ? 30.666 27.530 3.203 1.00 92.38 104 MET A O 1
ATOM 834 N N . TYR A 1 105 ? 29.145 27.992 1.609 1.00 91.88 105 TYR A N 1
ATOM 835 C CA . TYR A 1 105 ? 29.929 27.504 0.484 1.00 91.88 105 TYR A CA 1
ATOM 836 C C . TYR A 1 105 ? 29.940 28.547 -0.636 1.00 91.88 105 TYR A C 1
ATOM 838 O O . TYR A 1 105 ? 28.893 29.070 -0.997 1.00 91.88 105 TYR A O 1
ATOM 846 N N . TYR A 1 106 ? 31.119 28.867 -1.167 1.00 92.69 106 TYR A N 1
ATOM 847 C CA . TYR A 1 106 ? 31.262 29.765 -2.313 1.00 92.69 106 TYR A CA 1
ATOM 848 C C . TYR A 1 106 ? 31.404 28.944 -3.591 1.00 92.69 106 TYR A C 1
ATOM 850 O O . TYR A 1 106 ? 32.259 28.058 -3.665 1.00 92.69 106 TYR A O 1
ATOM 858 N N . SER A 1 107 ? 30.602 29.263 -4.602 1.00 89.81 107 SER A N 1
ATOM 859 C CA . SER A 1 107 ? 30.664 28.634 -5.913 1.00 89.81 107 SER A CA 1
ATOM 860 C C . SER A 1 107 ? 30.715 29.689 -7.013 1.00 89.81 107 SER A C 1
ATOM 862 O O . SER A 1 107 ? 30.040 30.715 -6.951 1.00 89.81 107 SER A O 1
ATOM 864 N N . ALA A 1 108 ? 31.546 29.437 -8.021 1.00 89.06 108 ALA A N 1
ATOM 865 C CA . ALA A 1 108 ? 31.680 30.299 -9.182 1.00 89.06 108 ALA A CA 1
ATOM 866 C C . ALA A 1 108 ? 31.556 29.457 -10.449 1.00 89.06 108 ALA A C 1
ATOM 868 O O . ALA A 1 108 ? 32.266 28.464 -10.626 1.00 89.06 108 ALA A O 1
ATOM 869 N N . LEU A 1 109 ? 30.670 29.869 -11.344 1.00 87.12 109 LEU A N 1
ATOM 870 C CA . LEU A 1 109 ? 30.454 29.237 -12.632 1.00 87.12 109 LEU A CA 1
ATOM 871 C C . LEU A 1 109 ? 30.335 30.313 -13.705 1.00 87.12 109 LEU A C 1
ATOM 873 O O . LEU A 1 109 ? 29.508 31.210 -13.607 1.00 87.12 109 LEU A O 1
ATOM 877 N N . ASN A 1 110 ? 31.115 30.177 -14.772 1.00 88.44 110 ASN A N 1
ATOM 878 C CA . ASN A 1 110 ? 30.960 30.990 -15.969 1.00 88.44 110 ASN A CA 1
ATOM 879 C C . ASN A 1 110 ? 30.484 30.093 -17.112 1.00 88.44 110 ASN A C 1
ATOM 881 O O . ASN A 1 110 ? 31.167 29.135 -17.482 1.00 88.44 110 ASN A O 1
ATOM 885 N N . THR A 1 111 ? 29.291 30.364 -17.628 1.00 83.12 111 THR A N 1
ATOM 886 C CA . THR A 1 111 ? 28.690 29.598 -18.718 1.00 83.12 111 THR A CA 1
ATOM 887 C C . THR A 1 111 ? 27.842 30.500 -19.613 1.00 83.12 111 THR A C 1
ATOM 889 O O . THR A 1 111 ? 27.778 31.713 -19.423 1.00 83.12 111 THR A O 1
ATOM 892 N N . GLU A 1 112 ? 27.212 29.919 -20.625 1.00 81.56 112 GLU A N 1
ATOM 893 C CA . GLU A 1 112 ? 26.350 30.624 -21.564 1.00 81.56 112 GLU A CA 1
ATOM 894 C C . GLU A 1 112 ? 25.022 29.875 -21.684 1.00 81.56 112 GLU A C 1
ATOM 896 O O . GLU A 1 112 ? 25.000 28.673 -21.957 1.00 81.56 112 GLU A O 1
ATOM 901 N N . PHE A 1 113 ? 23.910 30.588 -21.504 1.00 75.81 113 PHE A N 1
ATOM 902 C CA . PHE A 1 113 ? 22.566 30.061 -21.732 1.00 75.81 113 PHE A CA 1
ATOM 903 C C . PHE A 1 113 ? 21.893 30.877 -22.836 1.00 75.81 113 PHE A C 1
ATOM 905 O O . PHE A 1 113 ? 21.822 32.102 -22.763 1.00 75.81 113 PHE A O 1
ATOM 912 N N . TYR A 1 114 ? 21.412 30.201 -23.884 1.00 78.50 114 TYR A N 1
ATOM 913 C CA . TYR A 1 114 ? 20.717 30.825 -25.022 1.00 78.50 114 TYR A CA 1
ATOM 914 C C . TYR A 1 114 ? 21.471 32.006 -25.675 1.00 78.50 114 TYR A C 1
ATOM 916 O O . TYR A 1 114 ? 20.854 32.998 -26.063 1.00 78.50 114 TYR A O 1
ATOM 924 N N . GLY A 1 115 ? 22.802 31.929 -25.797 1.00 76.56 115 GLY A N 1
ATOM 925 C CA . GLY A 1 115 ? 23.604 33.002 -26.400 1.00 76.56 115 GLY A CA 1
ATOM 926 C C . GLY A 1 115 ? 23.939 34.163 -25.458 1.00 76.56 115 GLY A C 1
ATOM 927 O O . GLY A 1 115 ? 24.519 35.154 -25.901 1.00 76.56 115 GLY A O 1
ATOM 928 N N . LYS A 1 116 ? 23.543 34.088 -24.179 1.00 78.00 116 LYS A N 1
ATOM 929 C CA . LYS A 1 116 ? 23.797 35.123 -23.171 1.00 78.00 116 LYS A CA 1
ATOM 930 C C . LYS A 1 116 ? 24.806 34.629 -22.127 1.00 78.00 116 LYS A C 1
ATOM 932 O O . LYS A 1 116 ? 24.624 33.527 -21.602 1.00 78.00 116 LYS A O 1
ATOM 937 N N . PRO A 1 117 ? 25.826 35.437 -21.782 1.00 82.31 117 PRO A N 1
ATOM 938 C CA . PRO A 1 117 ? 26.724 35.132 -20.674 1.00 82.31 117 PRO A CA 1
ATOM 939 C C . PRO A 1 117 ? 25.951 34.975 -19.362 1.00 82.31 117 PRO A C 1
ATOM 941 O O . PRO A 1 117 ? 25.078 35.787 -19.051 1.00 82.31 117 PRO A O 1
ATOM 944 N N . PHE A 1 118 ? 26.301 33.950 -18.592 1.00 85.12 118 PHE A N 1
ATOM 945 C CA . PHE A 1 118 ? 25.779 33.684 -17.259 1.00 85.12 118 PHE A CA 1
ATOM 946 C C . PHE A 1 118 ? 26.958 33.455 -16.310 1.00 85.12 118 PHE A C 1
ATOM 948 O O . PHE A 1 118 ? 27.571 32.383 -16.296 1.00 85.12 118 PHE A O 1
ATOM 955 N N . ILE A 1 119 ? 27.297 34.495 -15.548 1.00 89.69 119 ILE A N 1
ATOM 956 C CA . ILE A 1 119 ? 28.369 34.485 -14.555 1.00 89.69 119 ILE A CA 1
ATOM 957 C C . ILE A 1 119 ? 27.721 34.348 -13.182 1.00 89.69 119 ILE A C 1
ATOM 959 O O . ILE A 1 119 ? 27.159 35.290 -12.627 1.00 89.69 119 ILE A O 1
ATOM 963 N N . ASN A 1 120 ? 27.785 33.141 -12.644 1.00 89.56 120 ASN A N 1
ATOM 964 C CA . ASN A 1 120 ? 27.152 32.783 -11.395 1.00 89.56 120 ASN A CA 1
ATOM 965 C C . ASN A 1 120 ? 28.178 32.739 -10.272 1.00 89.56 120 ASN A C 1
ATOM 967 O O . ASN A 1 120 ? 28.926 31.771 -10.170 1.00 89.56 120 ASN A O 1
ATOM 971 N N . ASN A 1 121 ? 28.214 33.786 -9.453 1.00 93.25 121 ASN A N 1
ATOM 972 C CA . ASN A 1 121 ? 29.034 33.841 -8.248 1.00 93.25 121 ASN A CA 1
ATOM 973 C C . ASN A 1 121 ? 28.110 33.782 -7.033 1.00 93.25 121 ASN A C 1
ATOM 975 O O . ASN A 1 121 ? 27.539 34.789 -6.615 1.00 93.25 121 ASN A O 1
ATOM 979 N N . GLU A 1 122 ? 27.935 32.582 -6.501 1.00 93.69 122 GLU A N 1
ATOM 980 C CA . GLU A 1 122 ? 27.011 32.304 -5.412 1.00 93.69 122 GLU A CA 1
ATOM 981 C C . GLU A 1 122 ? 27.761 32.081 -4.109 1.00 93.69 122 GLU A C 1
ATOM 983 O O . GLU A 1 122 ? 28.776 31.382 -4.055 1.00 93.69 122 GLU A O 1
ATOM 988 N N . ILE A 1 123 ? 27.204 32.625 -3.034 1.00 94.31 123 ILE A N 1
ATOM 989 C CA . ILE A 1 123 ? 27.542 32.205 -1.687 1.00 94.31 123 ILE A CA 1
ATOM 990 C C . ILE A 1 123 ? 26.314 31.589 -1.015 1.00 94.31 123 ILE A C 1
ATOM 992 O O . ILE A 1 123 ? 25.290 32.238 -0.787 1.00 94.31 123 ILE A O 1
ATOM 996 N N . SER A 1 124 ? 26.417 30.300 -0.727 1.00 95.06 124 SER A N 1
ATOM 997 C CA . SER A 1 124 ? 25.292 29.447 -0.370 1.00 95.06 124 SER A CA 1
ATOM 998 C C . SER A 1 124 ? 25.336 29.085 1.104 1.00 95.06 124 SER A C 1
ATOM 1000 O O . SER A 1 124 ? 26.313 28.501 1.576 1.00 95.06 124 SER A O 1
ATOM 1002 N N . ALA A 1 125 ? 24.267 29.381 1.840 1.00 95.88 125 ALA A N 1
ATOM 1003 C CA . ALA A 1 125 ? 24.064 28.804 3.164 1.00 95.88 125 ALA A CA 1
ATOM 1004 C C . ALA A 1 125 ? 23.492 27.392 3.012 1.00 95.88 125 ALA A C 1
ATOM 1006 O O . ALA A 1 125 ? 22.393 27.214 2.484 1.00 95.88 125 ALA A O 1
ATOM 1007 N N . VAL A 1 126 ? 24.232 26.389 3.482 1.00 97.31 126 VAL A N 1
ATOM 1008 C CA . VAL A 1 126 ? 23.884 24.977 3.298 1.00 97.31 126 VAL A CA 1
ATOM 1009 C C . VAL A 1 126 ? 23.231 24.429 4.561 1.00 97.31 126 VAL A C 1
ATOM 1011 O O . VAL A 1 126 ? 23.745 24.592 5.671 1.00 97.31 126 VAL A O 1
ATOM 1014 N N . TYR A 1 127 ? 22.107 23.738 4.400 1.00 98.06 127 TYR A N 1
ATOM 1015 C CA . TYR A 1 127 ? 21.321 23.151 5.479 1.00 98.06 127 TYR A CA 1
ATOM 1016 C C . TYR A 1 127 ? 21.033 21.671 5.227 1.00 98.06 127 TYR A C 1
ATOM 1018 O O . TYR A 1 127 ? 20.952 21.207 4.093 1.00 98.06 127 TYR A O 1
ATOM 1026 N N . ILE A 1 128 ? 20.818 20.928 6.310 1.00 97.75 128 ILE A N 1
ATOM 1027 C CA . ILE A 1 128 ? 20.355 19.541 6.286 1.00 97.75 128 ILE A CA 1
ATOM 1028 C C . ILE A 1 128 ? 18.942 19.471 6.857 1.00 97.75 128 ILE A C 1
ATOM 1030 O O . ILE A 1 128 ? 18.693 19.943 7.970 1.00 97.75 128 ILE A O 1
ATOM 1034 N N . TYR A 1 129 ? 18.052 18.792 6.138 1.00 97.81 129 TYR A N 1
ATOM 1035 C CA . TYR A 1 129 ? 16.735 18.387 6.613 1.00 97.81 129 TYR A CA 1
ATOM 1036 C C . TYR A 1 129 ? 16.677 16.859 6.726 1.00 97.81 129 TYR A C 1
ATOM 1038 O O . TYR A 1 129 ? 16.784 16.139 5.737 1.00 97.81 129 TYR A O 1
ATOM 1046 N N . ASP A 1 130 ? 16.526 16.341 7.944 1.00 94.31 130 ASP A N 1
ATOM 1047 C CA . ASP A 1 130 ? 16.580 14.897 8.225 1.00 94.31 130 ASP A CA 1
ATOM 1048 C C . ASP A 1 130 ? 15.284 14.331 8.820 1.00 94.31 130 ASP A C 1
ATOM 1050 O O . ASP A 1 130 ? 15.280 13.259 9.435 1.00 94.31 130 ASP A O 1
ATOM 1054 N N . LYS A 1 131 ? 14.168 15.052 8.662 1.00 94.69 131 LYS A N 1
ATOM 1055 C CA . LYS A 1 131 ? 12.847 14.532 9.025 1.00 94.69 131 LYS A CA 1
ATOM 1056 C C . LYS A 1 131 ? 12.337 13.578 7.953 1.00 94.69 131 LYS A C 1
ATOM 1058 O O . LYS A 1 131 ? 12.807 13.553 6.820 1.00 94.69 131 LYS A O 1
ATOM 1063 N N . PHE A 1 132 ? 11.354 12.772 8.336 1.00 91.44 132 PHE A N 1
ATOM 1064 C CA . PHE A 1 132 ? 10.708 11.855 7.410 1.00 91.44 132 PHE A CA 1
ATOM 1065 C C . PHE A 1 132 ? 10.016 12.627 6.281 1.00 91.44 132 PHE A C 1
ATOM 1067 O O . PHE A 1 132 ? 9.175 13.484 6.547 1.00 91.44 132 PHE A O 1
ATOM 1074 N N . VAL A 1 133 ? 10.343 12.273 5.038 1.00 89.50 133 VAL A N 1
ATOM 1075 C CA . VAL A 1 133 ? 9.723 12.822 3.829 1.00 89.50 133 VAL A CA 1
ATOM 1076 C C . VAL A 1 133 ? 9.111 11.683 3.021 1.00 89.50 133 VAL A C 1
ATOM 1078 O O . VAL A 1 133 ? 9.809 10.764 2.585 1.00 89.50 133 VAL A O 1
ATOM 1081 N N . ASP A 1 134 ? 7.797 11.761 2.817 1.00 87.12 134 ASP A N 1
ATOM 1082 C CA . ASP A 1 134 ? 7.062 10.894 1.901 1.00 87.12 134 ASP A CA 1
ATOM 1083 C C . ASP A 1 134 ? 6.970 11.573 0.535 1.00 87.12 134 ASP A C 1
ATOM 1085 O O . ASP A 1 134 ? 6.151 12.467 0.325 1.00 87.12 134 ASP A O 1
ATOM 1089 N N . ILE A 1 135 ? 7.820 11.140 -0.396 1.00 87.56 135 ILE A N 1
ATOM 1090 C CA . ILE A 1 135 ? 7.915 11.754 -1.726 1.00 87.56 135 ILE A CA 1
ATOM 1091 C C . ILE A 1 135 ? 6.615 11.649 -2.535 1.00 87.56 135 ILE A C 1
ATOM 1093 O O . ILE A 1 135 ? 6.421 12.420 -3.466 1.00 87.56 135 ILE A O 1
ATOM 1097 N N . LEU A 1 136 ? 5.715 10.722 -2.181 1.00 77.94 136 LEU A N 1
ATOM 1098 C CA . LEU A 1 136 ? 4.412 10.567 -2.836 1.00 77.94 136 LEU A CA 1
ATOM 1099 C C . LEU A 1 136 ? 3.418 11.670 -2.455 1.00 77.94 136 LEU A C 1
ATOM 1101 O O . LEU A 1 136 ? 2.394 11.816 -3.117 1.00 77.94 136 LEU A O 1
ATOM 1105 N N . LYS A 1 137 ? 3.690 12.408 -1.373 1.00 87.88 137 LYS A N 1
ATOM 1106 C CA . LYS A 1 137 ? 2.824 13.470 -0.843 1.00 87.88 137 LYS A CA 1
ATOM 1107 C C . LYS A 1 137 ? 3.361 14.873 -1.105 1.00 87.88 137 LYS A C 1
ATOM 1109 O O . LYS A 1 137 ? 2.729 15.835 -0.674 1.00 87.88 137 LYS A O 1
ATOM 1114 N N . LEU A 1 138 ? 4.516 14.989 -1.757 1.00 90.06 138 LEU A N 1
ATOM 1115 C CA . LEU A 1 138 ? 5.099 16.286 -2.077 1.00 90.06 138 LEU A CA 1
ATOM 1116 C C . LEU A 1 138 ? 4.227 17.025 -3.086 1.00 90.06 138 LEU A C 1
ATOM 1118 O O . LEU A 1 138 ? 3.668 16.425 -4.008 1.00 90.06 138 LEU A O 1
ATOM 1122 N N . GLN A 1 139 ? 4.121 18.331 -2.887 1.00 93.88 139 GLN A N 1
ATOM 1123 C CA . GLN A 1 139 ? 3.454 19.238 -3.808 1.00 93.88 139 GLN A CA 1
ATOM 1124 C C . GLN A 1 139 ? 4.562 19.955 -4.560 1.00 93.88 139 GLN A C 1
ATOM 1126 O O . GLN A 1 139 ? 5.147 20.894 -4.040 1.00 93.88 139 GLN A O 1
ATOM 1131 N N . LEU A 1 140 ? 4.908 19.428 -5.733 1.00 94.25 140 LEU A N 1
ATOM 1132 C CA . LEU A 1 140 ? 6.012 19.961 -6.519 1.00 94.25 140 LEU A CA 1
ATOM 1133 C C . LEU A 1 140 ? 5.561 21.216 -7.265 1.00 94.25 140 LEU A C 1
ATOM 1135 O O . LEU A 1 140 ? 4.527 21.183 -7.940 1.00 94.25 140 LEU A O 1
ATOM 1139 N N . GLN A 1 141 ? 6.354 22.280 -7.195 1.00 94.25 141 GLN A N 1
ATOM 1140 C CA . GLN A 1 141 ? 6.213 23.419 -8.096 1.00 94.25 141 GLN A CA 1
ATOM 1141 C C . GLN A 1 141 ? 6.700 23.005 -9.480 1.00 94.25 141 GLN A C 1
ATOM 1143 O O . GLN A 1 141 ? 7.896 22.877 -9.725 1.00 94.25 141 GLN A O 1
ATOM 1148 N N . THR A 1 142 ? 5.772 22.746 -10.393 1.00 89.19 142 THR A N 1
ATOM 1149 C CA . THR A 1 142 ? 6.073 22.118 -11.687 1.00 89.19 142 THR A CA 1
ATOM 1150 C C . THR A 1 142 ? 6.947 22.969 -12.612 1.00 89.19 142 THR A C 1
ATOM 1152 O O . THR A 1 142 ? 7.613 22.427 -13.493 1.00 89.19 142 THR A O 1
ATOM 1155 N N . GLU A 1 143 ? 6.972 24.285 -12.407 1.00 87.38 143 GLU A N 1
ATOM 1156 C CA . GLU A 1 143 ? 7.842 25.231 -13.111 1.00 87.38 143 GLU A CA 1
ATOM 1157 C C . GLU A 1 143 ? 9.319 25.068 -12.706 1.00 87.38 143 GLU A C 1
ATOM 1159 O O . GLU A 1 143 ? 10.220 25.319 -13.503 1.00 87.38 143 GLU A O 1
ATOM 1164 N N . GLU A 1 144 ? 9.567 24.592 -11.487 1.00 88.94 144 GLU A N 1
ATOM 1165 C CA . GLU A 1 144 ? 10.891 24.435 -10.880 1.00 88.94 144 GLU A CA 1
ATOM 1166 C C . GLU A 1 144 ? 11.350 22.970 -10.919 1.00 88.94 144 GLU A C 1
ATOM 1168 O O . GLU A 1 144 ? 12.453 22.644 -11.376 1.00 88.94 144 GLU A O 1
ATOM 1173 N N . VAL A 1 145 ? 10.453 22.065 -10.523 1.00 93.25 145 VAL A N 1
ATOM 1174 C CA . VAL A 1 145 ? 10.735 20.666 -10.209 1.00 93.25 145 VAL A CA 1
ATOM 1175 C C . VAL A 1 145 ? 9.828 19.733 -11.003 1.00 93.25 145 VAL A C 1
ATOM 1177 O O . VAL A 1 145 ? 8.619 19.655 -10.796 1.00 93.25 145 VAL A O 1
ATOM 1180 N N . GLN A 1 146 ? 10.429 18.933 -11.883 1.00 91.44 146 GLN A N 1
ATOM 1181 C CA . GLN A 1 146 ? 9.709 17.931 -12.668 1.00 91.44 146 GLN A CA 1
ATOM 1182 C C . GLN A 1 146 ? 9.366 16.687 -11.839 1.00 91.44 146 GLN A C 1
ATOM 1184 O O . GLN A 1 146 ? 8.301 16.089 -11.990 1.00 91.44 146 GLN A O 1
ATOM 1189 N N . SER A 1 147 ? 10.313 16.219 -11.028 1.00 93.12 147 SER A N 1
ATOM 1190 C CA . SER A 1 147 ? 10.155 15.029 -10.187 1.00 93.12 147 SER A CA 1
ATOM 1191 C C . SER A 1 147 ? 11.239 14.989 -9.117 1.00 93.12 147 SER A C 1
ATOM 1193 O O . SER A 1 147 ? 12.238 15.692 -9.228 1.00 93.12 147 SER A O 1
ATOM 1195 N N . VAL A 1 148 ? 11.088 14.123 -8.117 1.00 94.50 148 VAL A N 1
ATOM 1196 C CA . VAL A 1 148 ? 12.131 13.874 -7.114 1.00 94.50 148 VAL A CA 1
ATOM 1197 C C . VAL A 1 148 ? 12.473 12.391 -7.024 1.00 94.50 148 VAL A C 1
ATOM 1199 O O . VAL A 1 148 ? 11.645 11.523 -7.321 1.00 94.50 148 VAL A O 1
ATOM 1202 N N . ARG A 1 149 ? 13.690 12.072 -6.580 1.00 93.62 149 ARG A N 1
ATOM 1203 C CA . ARG A 1 149 ? 14.143 10.689 -6.396 1.00 93.62 149 ARG A CA 1
ATOM 1204 C C . ARG A 1 149 ? 15.108 10.567 -5.226 1.00 93.62 149 ARG A C 1
ATOM 1206 O O . ARG A 1 149 ? 16.017 11.370 -5.071 1.00 93.62 149 ARG A O 1
ATOM 1213 N N . TRP A 1 150 ? 14.956 9.502 -4.445 1.00 95.88 150 TRP A N 1
ATOM 1214 C CA . TRP A 1 150 ? 15.982 9.089 -3.488 1.00 95.88 150 TRP A CA 1
ATOM 1215 C C . TRP A 1 150 ? 17.131 8.374 -4.199 1.00 95.88 150 TRP A C 1
ATOM 1217 O O . TRP A 1 150 ? 16.887 7.442 -4.968 1.00 95.88 150 TRP A O 1
ATOM 1227 N N . MET A 1 151 ? 18.366 8.763 -3.896 1.00 94.06 151 MET A N 1
ATOM 1228 C CA . MET A 1 151 ? 19.578 8.096 -4.368 1.00 94.06 151 MET A CA 1
ATOM 1229 C C . MET A 1 151 ? 20.529 7.861 -3.197 1.00 94.06 151 MET A C 1
ATOM 1231 O O . MET A 1 151 ? 20.675 8.726 -2.335 1.00 94.06 151 MET A O 1
ATOM 1235 N N . GLU A 1 152 ? 21.179 6.700 -3.151 1.00 94.81 152 GLU A N 1
ATOM 1236 C CA . GLU A 1 152 ? 22.200 6.446 -2.132 1.00 94.81 152 GLU A CA 1
ATOM 1237 C C . GLU A 1 152 ? 23.396 7.389 -2.357 1.00 94.81 152 GLU A C 1
ATOM 1239 O O . GLU A 1 152 ? 23.795 7.646 -3.496 1.00 94.81 152 GLU A O 1
ATOM 1244 N N . TYR A 1 153 ? 23.947 7.949 -1.277 1.00 94.75 153 TYR A N 1
ATOM 1245 C CA . TYR A 1 153 ? 24.978 8.989 -1.356 1.00 94.75 153 TYR A CA 1
ATOM 1246 C C . TYR A 1 153 ? 26.220 8.554 -2.152 1.00 94.75 153 TYR A C 1
ATOM 1248 O O . TYR A 1 153 ? 26.714 9.298 -3.003 1.00 94.75 153 TYR A O 1
ATOM 1256 N N . THR A 1 154 ? 26.728 7.347 -1.902 1.00 91.62 154 THR A N 1
ATOM 1257 C CA . THR A 1 154 ? 27.918 6.805 -2.571 1.00 91.62 154 THR A CA 1
ATOM 1258 C C . THR A 1 154 ? 27.661 6.564 -4.056 1.00 91.62 154 THR A C 1
ATOM 1260 O O . THR A 1 154 ? 28.511 6.898 -4.881 1.00 91.62 154 THR A O 1
ATOM 1263 N N . GLU A 1 155 ? 26.493 6.029 -4.410 1.00 92.81 155 GLU A N 1
ATOM 1264 C CA . GLU A 1 155 ? 26.031 5.876 -5.787 1.00 92.81 155 GLU A CA 1
ATOM 1265 C C . GLU A 1 155 ? 25.976 7.231 -6.495 1.00 92.81 155 GLU A C 1
ATOM 1267 O O . GLU A 1 155 ? 26.593 7.385 -7.551 1.00 92.81 155 GLU A O 1
ATOM 1272 N N . CYS A 1 156 ? 25.310 8.220 -5.893 1.00 94.69 156 CYS A N 1
ATOM 1273 C CA . CYS A 1 156 ? 25.202 9.571 -6.436 1.00 94.69 156 CYS A CA 1
ATOM 1274 C C . CYS A 1 156 ? 26.586 10.173 -6.693 1.00 94.69 156 CYS A C 1
ATOM 1276 O O . CYS A 1 156 ? 26.910 10.556 -7.819 1.00 94.69 156 CYS A O 1
ATOM 1278 N N . ARG A 1 157 ? 27.463 10.132 -5.684 1.00 95.44 157 ARG A N 1
ATOM 1279 C CA . ARG A 1 157 ? 28.843 10.623 -5.776 1.00 95.44 157 ARG A CA 1
ATOM 1280 C C . ARG A 1 157 ? 29.618 9.950 -6.905 1.00 95.44 157 ARG A C 1
ATOM 1282 O O . ARG A 1 157 ? 30.348 10.614 -7.637 1.00 95.44 157 ARG A O 1
ATOM 1289 N N . ASN A 1 158 ? 29.499 8.631 -7.033 1.00 91.94 158 ASN A N 1
ATOM 1290 C CA . ASN A 1 158 ? 30.210 7.879 -8.062 1.00 91.94 158 ASN A CA 1
ATOM 1291 C C . ASN A 1 158 ? 29.683 8.220 -9.458 1.00 91.94 158 ASN A C 1
ATOM 1293 O O . ASN A 1 158 ? 30.478 8.365 -10.383 1.00 91.94 158 ASN A O 1
ATOM 1297 N N . ARG A 1 159 ? 28.366 8.391 -9.613 1.00 95.12 159 ARG A N 1
ATOM 1298 C CA . ARG A 1 159 ? 27.762 8.754 -10.897 1.00 95.12 159 ARG A CA 1
ATOM 1299 C C . ARG A 1 159 ? 28.101 10.181 -11.327 1.00 95.12 159 ARG A C 1
ATOM 1301 O O . ARG A 1 159 ? 28.383 10.364 -12.510 1.00 95.12 159 ARG A O 1
ATOM 1308 N N . ILE A 1 160 ? 28.139 11.128 -10.382 1.00 93.44 160 ILE A N 1
ATOM 1309 C CA . ILE A 1 160 ? 28.642 12.501 -10.578 1.00 93.44 160 ILE A CA 1
ATOM 1310 C C . ILE A 1 160 ? 30.087 12.451 -11.086 1.00 93.44 160 ILE A C 1
ATOM 1312 O O . ILE A 1 160 ? 30.378 12.916 -12.182 1.00 93.44 160 ILE A O 1
ATOM 1316 N N . LYS A 1 161 ? 30.990 11.788 -10.348 1.00 91.19 161 LYS A N 1
ATOM 1317 C CA . LYS A 1 161 ? 32.415 11.694 -10.723 1.00 91.19 161 LYS A CA 1
ATOM 1318 C C . LYS A 1 161 ? 32.651 10.993 -12.060 1.00 91.19 161 LYS A C 1
ATOM 1320 O O . LYS A 1 161 ? 33.601 11.323 -12.759 1.00 91.19 161 LYS A O 1
ATOM 1325 N N . ALA A 1 162 ? 31.813 10.017 -12.401 1.00 89.94 162 ALA A N 1
ATOM 1326 C CA . ALA A 1 162 ? 31.899 9.288 -13.661 1.00 89.94 162 ALA A CA 1
ATOM 1327 C C . ALA A 1 162 ? 31.228 10.013 -14.844 1.00 89.94 162 ALA A C 1
ATOM 1329 O O . ALA A 1 162 ? 31.266 9.489 -15.954 1.00 89.94 162 ALA A O 1
ATOM 1330 N N . GLY A 1 163 ? 30.564 11.157 -14.626 1.00 89.06 163 GLY A N 1
ATOM 1331 C CA . GLY A 1 163 ? 29.806 11.865 -15.667 1.00 89.06 163 GLY A CA 1
ATOM 1332 C C . GLY A 1 163 ? 28.598 11.083 -16.199 1.00 89.06 163 GLY A C 1
ATOM 1333 O O . GLY A 1 163 ? 28.134 11.324 -17.308 1.00 89.06 163 GLY A O 1
ATOM 1334 N N . THR A 1 164 ? 28.099 10.109 -15.432 1.00 91.00 164 THR A N 1
ATOM 1335 C CA . THR A 1 164 ? 26.965 9.245 -15.828 1.00 91.00 164 THR A CA 1
ATOM 1336 C C . THR A 1 164 ? 25.622 9.739 -15.297 1.00 91.00 164 THR A C 1
ATOM 1338 O O . THR A 1 164 ? 24.576 9.235 -15.701 1.00 91.00 164 THR A O 1
ATOM 1341 N N . LEU A 1 165 ? 25.643 10.722 -14.393 1.00 90.69 165 LEU A N 1
ATOM 1342 C CA . LEU A 1 165 ? 24.469 11.470 -13.962 1.00 90.69 165 LEU A CA 1
ATOM 1343 C C . LEU A 1 165 ? 24.473 12.815 -14.686 1.00 90.69 165 LEU A C 1
ATOM 1345 O O . LEU A 1 165 ? 25.458 13.540 -14.620 1.00 90.69 165 LEU A O 1
ATOM 1349 N N . LYS A 1 166 ? 23.374 13.169 -15.346 1.00 92.69 166 LYS A N 1
ATOM 1350 C CA . LYS A 1 166 ? 23.168 14.535 -15.832 1.00 92.69 166 LYS A CA 1
ATOM 1351 C C . LYS A 1 166 ? 22.730 15.390 -14.637 1.00 92.69 166 LYS A C 1
ATOM 1353 O O . LYS A 1 166 ? 21.641 15.160 -14.112 1.00 92.69 166 LYS A O 1
ATOM 1358 N N . HIS A 1 167 ? 23.584 16.296 -14.159 1.00 94.31 167 HIS A N 1
ATOM 1359 C CA . HIS A 1 167 ? 23.346 17.033 -12.913 1.00 94.31 167 HIS A CA 1
ATOM 1360 C C . HIS A 1 167 ? 23.812 18.494 -12.960 1.00 94.31 167 HIS A C 1
ATOM 1362 O O . HIS A 1 167 ? 24.649 18.855 -13.784 1.00 94.31 167 HIS A O 1
ATOM 1368 N N . ALA A 1 168 ? 23.288 19.297 -12.032 1.00 91.62 168 ALA A N 1
ATOM 1369 C CA . ALA A 1 168 ? 23.748 20.645 -11.682 1.00 91.62 168 ALA A CA 1
ATOM 1370 C C . ALA A 1 168 ? 24.393 20.707 -10.276 1.00 91.62 168 ALA A C 1
ATOM 1372 O O . ALA A 1 168 ? 24.807 21.763 -9.820 1.00 91.62 168 ALA A O 1
ATOM 1373 N N . ILE A 1 169 ? 24.528 19.555 -9.606 1.00 94.38 169 ILE A N 1
ATOM 1374 C CA . ILE A 1 169 ? 25.083 19.438 -8.248 1.00 94.38 169 ILE A CA 1
ATOM 1375 C C . ILE A 1 169 ? 26.544 19.904 -8.178 1.00 94.38 169 ILE A C 1
ATOM 1377 O O . ILE A 1 169 ? 27.395 19.409 -8.925 1.00 94.38 169 ILE A O 1
ATOM 1381 N N . ILE A 1 170 ? 26.846 20.757 -7.197 1.00 91.94 170 ILE A N 1
ATOM 1382 C CA . ILE A 1 170 ? 28.204 21.182 -6.852 1.00 91.94 170 ILE A CA 1
ATOM 1383 C C . ILE A 1 170 ? 28.899 20.078 -6.041 1.00 91.94 170 ILE A C 1
ATOM 1385 O O . ILE A 1 170 ? 28.491 19.744 -4.926 1.00 91.94 170 ILE A O 1
ATOM 1389 N N . LEU A 1 171 ? 29.960 19.485 -6.600 1.00 91.44 171 LEU A N 1
ATOM 1390 C CA . LEU A 1 171 ? 30.593 18.296 -6.018 1.00 91.44 171 LEU A CA 1
ATOM 1391 C C . LEU A 1 171 ? 31.204 18.556 -4.635 1.00 91.44 171 LEU A C 1
ATOM 1393 O O . LEU A 1 171 ? 31.045 17.716 -3.753 1.00 91.44 171 LEU A O 1
ATOM 1397 N N . ASP A 1 172 ? 31.885 19.679 -4.423 1.00 91.25 172 ASP A N 1
ATOM 1398 C CA . ASP A 1 172 ? 32.546 19.940 -3.137 1.00 91.25 172 ASP A CA 1
ATOM 1399 C C . ASP A 1 172 ? 31.533 20.179 -2.012 1.00 91.25 172 ASP A C 1
ATOM 1401 O O . ASP A 1 172 ? 31.703 19.648 -0.913 1.00 91.25 172 ASP A O 1
ATOM 1405 N N . GLU A 1 173 ? 30.429 20.878 -2.295 1.00 94.12 173 GLU A N 1
ATOM 1406 C CA . GLU A 1 173 ? 29.307 20.995 -1.359 1.00 94.12 173 GLU A CA 1
ATOM 1407 C C . GLU A 1 173 ? 28.717 19.613 -1.031 1.00 94.12 173 GLU A C 1
ATOM 1409 O O . GLU A 1 173 ? 28.481 19.272 0.132 1.00 94.12 173 GLU A O 1
ATOM 1414 N N . PHE A 1 174 ? 28.540 18.767 -2.048 1.00 95.94 174 PHE A N 1
ATOM 1415 C CA . PHE A 1 174 ? 28.044 17.408 -1.855 1.00 95.94 174 PHE A CA 1
ATOM 1416 C C . PHE A 1 174 ? 28.994 16.554 -0.998 1.00 95.94 174 PHE A C 1
ATOM 1418 O O . PHE A 1 174 ? 28.550 15.748 -0.176 1.00 95.94 174 PHE A O 1
ATOM 1425 N N . LEU A 1 175 ? 30.309 16.742 -1.136 1.00 94.44 175 LEU A N 1
ATOM 1426 C CA . LEU A 1 175 ? 31.306 16.092 -0.284 1.00 94.44 175 LEU A CA 1
ATOM 1427 C C . LEU A 1 175 ? 31.252 16.616 1.159 1.00 94.44 175 LEU A C 1
ATOM 1429 O O . LEU A 1 175 ? 31.310 15.803 2.087 1.00 94.44 175 LEU A O 1
ATOM 1433 N N . MET A 1 176 ? 31.061 17.926 1.353 1.00 94.06 176 MET A N 1
ATOM 1434 C CA . MET A 1 176 ? 30.863 18.549 2.668 1.00 94.06 176 MET A CA 1
ATOM 1435 C C . MET A 1 176 ? 29.659 17.940 3.405 1.00 94.06 176 MET A C 1
ATOM 1437 O O . MET A 1 176 ? 29.770 17.584 4.584 1.00 94.06 176 MET A O 1
ATOM 1441 N N . LEU A 1 177 ? 28.533 17.732 2.708 1.00 95.38 177 LEU A N 1
ATOM 1442 C CA . LEU A 1 177 ? 27.376 17.002 3.241 1.00 95.38 177 LEU A CA 1
ATOM 1443 C C . LEU A 1 177 ? 27.779 15.603 3.726 1.00 95.38 177 LEU A C 1
ATOM 1445 O O . LEU A 1 177 ? 27.462 15.212 4.853 1.00 95.38 177 LEU A O 1
ATOM 1449 N N . GLY A 1 178 ? 28.491 14.846 2.889 1.00 93.44 178 GLY A N 1
ATOM 1450 C CA . GLY A 1 178 ? 28.918 13.488 3.216 1.00 93.44 178 GLY A CA 1
ATOM 1451 C C . GLY A 1 178 ? 29.785 13.398 4.465 1.00 93.44 178 GLY A C 1
ATOM 1452 O O . GLY A 1 178 ? 29.584 12.503 5.288 1.00 93.44 178 GLY A O 1
ATOM 1453 N N . GLU A 1 179 ? 30.724 14.325 4.641 1.00 92.31 179 GLU A N 1
ATOM 1454 C CA . GLU A 1 179 ? 31.571 14.374 5.833 1.00 92.31 179 GLU A CA 1
ATOM 1455 C C . GLU A 1 179 ? 30.770 14.663 7.104 1.00 92.31 179 GLU A C 1
ATOM 1457 O O . GLU A 1 179 ? 30.969 13.999 8.127 1.00 92.31 179 GLU A O 1
ATOM 1462 N N . ALA A 1 180 ? 29.841 15.616 7.046 1.00 91.25 180 ALA A N 1
ATOM 1463 C CA . ALA A 1 180 ? 29.024 15.979 8.196 1.00 91.25 180 ALA A CA 1
ATOM 1464 C C . ALA A 1 180 ? 28.064 14.860 8.610 1.00 91.25 180 ALA A C 1
ATOM 1466 O O . ALA A 1 180 ? 27.966 14.532 9.797 1.00 91.25 180 ALA A O 1
ATOM 1467 N N . VAL A 1 181 ? 27.404 14.215 7.645 1.00 91.25 181 VAL A N 1
ATOM 1468 C CA . VAL A 1 181 ? 26.505 13.090 7.931 1.00 91.25 181 VAL A CA 1
ATOM 1469 C C . VAL A 1 181 ? 27.290 11.885 8.452 1.00 91.25 181 VAL A C 1
ATOM 1471 O O . VAL A 1 181 ? 26.846 11.239 9.401 1.00 91.25 181 VAL A O 1
ATOM 1474 N N . LYS A 1 182 ? 28.486 11.610 7.914 1.00 88.31 182 LYS A N 1
ATOM 1475 C CA . LYS A 1 182 ? 29.359 10.540 8.416 1.00 88.31 182 LYS A CA 1
ATOM 1476 C C . LYS A 1 182 ? 29.754 10.765 9.879 1.00 88.31 182 LYS A C 1
ATOM 1478 O O . LYS A 1 182 ? 29.556 9.864 10.691 1.00 88.31 182 LYS A O 1
ATOM 1483 N N . LYS A 1 183 ? 30.234 11.966 10.232 1.00 86.88 183 LYS A N 1
ATOM 1484 C CA . LYS A 1 183 ? 30.580 12.328 11.623 1.00 86.88 183 LYS A CA 1
ATOM 1485 C C . LYS A 1 183 ? 29.389 12.137 12.565 1.00 86.88 183 LYS A C 1
ATOM 1487 O O . LYS A 1 183 ? 29.536 11.562 13.641 1.00 86.88 183 LYS A O 1
ATOM 1492 N N . LYS A 1 184 ? 28.195 12.559 12.138 1.00 84.69 184 LYS A N 1
ATOM 1493 C CA . LYS A 1 184 ? 26.953 12.382 12.901 1.00 84.69 184 LYS A CA 1
ATOM 1494 C C . LYS A 1 184 ? 26.614 10.904 13.126 1.00 84.69 184 LYS A C 1
ATOM 1496 O O . LYS A 1 184 ? 26.332 10.509 14.253 1.00 84.69 184 LYS A O 1
ATOM 1501 N N . LEU A 1 185 ? 26.671 10.076 12.081 1.00 81.50 185 LEU A N 1
ATOM 1502 C CA . LEU A 1 185 ? 26.390 8.638 12.187 1.00 81.50 185 LEU A CA 1
ATOM 1503 C C . LEU A 1 185 ? 27.406 7.914 13.086 1.00 81.50 185 LEU A C 1
ATOM 1505 O O . LEU A 1 185 ? 27.035 7.012 13.836 1.00 81.50 185 LEU A O 1
ATOM 1509 N N . GLU A 1 186 ? 28.680 8.309 13.050 1.00 82.12 186 GLU A N 1
ATOM 1510 C CA . GLU A 1 186 ? 29.717 7.773 13.941 1.00 82.12 186 GLU A CA 1
ATOM 1511 C C . GLU A 1 186 ? 29.442 8.112 15.413 1.00 82.12 186 GLU A C 1
ATOM 1513 O O . GLU A 1 186 ? 29.535 7.227 16.266 1.00 82.12 186 GLU A O 1
ATOM 1518 N N . GLN A 1 187 ? 29.036 9.351 15.707 1.00 82.50 187 GLN A N 1
ATOM 1519 C CA . GLN A 1 187 ? 28.649 9.786 17.054 1.00 82.50 187 GLN A CA 1
ATOM 1520 C C . GLN A 1 187 ? 27.413 9.035 17.572 1.00 82.50 187 GLN A C 1
ATOM 1522 O O . GLN A 1 187 ? 27.418 8.548 18.703 1.00 82.50 187 GLN A O 1
ATOM 1527 N N . GLU A 1 188 ? 26.378 8.875 16.741 1.00 80.62 188 GLU A N 1
ATOM 1528 C CA . GLU A 1 188 ? 25.173 8.106 17.085 1.00 80.62 188 GLU A CA 1
ATOM 1529 C C . GLU A 1 188 ? 25.511 6.643 17.413 1.00 80.62 188 GLU A C 1
ATOM 1531 O O . GLU A 1 188 ? 25.068 6.114 18.433 1.00 80.62 188 GLU A O 1
ATOM 1536 N N . ASN A 1 189 ? 26.358 6.006 16.598 1.00 77.19 189 ASN A N 1
ATOM 1537 C CA . ASN A 1 189 ? 26.787 4.623 16.812 1.00 77.19 189 ASN A CA 1
ATOM 1538 C C . ASN A 1 189 ? 27.643 4.463 18.083 1.00 77.19 189 ASN A C 1
ATOM 1540 O O . ASN A 1 189 ? 27.579 3.425 18.746 1.00 77.19 189 ASN A O 1
ATOM 1544 N N . GLN A 1 190 ? 28.465 5.458 18.435 1.00 76.25 190 GLN A N 1
ATOM 1545 C CA . GLN A 1 190 ? 29.224 5.458 19.691 1.00 76.25 190 GLN A CA 1
ATOM 1546 C C . GLN A 1 190 ? 28.299 5.585 20.904 1.00 76.25 190 GLN A C 1
ATOM 1548 O O . GLN A 1 190 ? 28.443 4.816 21.856 1.00 76.25 190 GLN A O 1
ATOM 1553 N N . LEU A 1 191 ? 27.319 6.491 20.849 1.00 75.06 191 LEU A N 1
ATOM 1554 C CA . LEU A 1 191 ? 26.335 6.680 21.913 1.00 75.06 191 LEU A CA 1
ATOM 1555 C C . LEU A 1 191 ? 25.467 5.426 22.106 1.00 75.06 191 LEU A C 1
ATOM 1557 O O . LEU A 1 191 ? 25.203 5.013 23.232 1.00 75.06 191 LEU A O 1
ATOM 1561 N N . GLU A 1 192 ? 25.074 4.762 21.019 1.00 74.06 192 GLU A N 1
ATOM 1562 C CA . GLU A 1 192 ? 24.330 3.501 21.074 1.00 74.06 192 GLU A CA 1
ATOM 1563 C C . GLU A 1 192 ? 25.157 2.376 21.718 1.00 74.06 192 GLU A C 1
ATOM 1565 O O . GLU A 1 192 ? 24.661 1.670 22.598 1.00 74.06 192 GLU A O 1
ATOM 1570 N N . LYS A 1 193 ? 26.449 2.260 21.377 1.00 73.62 193 LYS A N 1
ATOM 1571 C CA . LYS A 1 193 ? 27.373 1.315 22.031 1.00 73.62 193 LYS A CA 1
ATOM 1572 C C . LYS A 1 193 ? 27.551 1.610 23.522 1.00 73.62 193 LYS A C 1
ATOM 1574 O O . LYS A 1 193 ? 27.557 0.670 24.317 1.00 73.62 193 LYS A O 1
ATOM 1579 N N . GLN A 1 194 ? 27.659 2.881 23.909 1.00 73.44 194 GLN A N 1
ATOM 1580 C CA . GLN A 1 194 ? 27.742 3.296 25.314 1.00 73.44 194 GLN A CA 1
ATOM 1581 C C . GLN A 1 194 ? 26.450 2.972 26.075 1.00 73.44 194 GLN A C 1
ATOM 1583 O O . GLN A 1 194 ? 26.512 2.411 27.166 1.00 73.44 194 GLN A O 1
ATOM 1588 N N . ASN A 1 195 ? 25.283 3.212 25.473 1.00 71.56 195 ASN A N 1
ATOM 1589 C CA . ASN A 1 195 ? 23.983 2.878 26.060 1.00 71.56 195 ASN A CA 1
ATOM 1590 C C . ASN A 1 195 ? 23.783 1.362 26.222 1.00 71.56 195 ASN A C 1
ATOM 1592 O O . ASN A 1 195 ? 23.223 0.911 27.222 1.00 71.56 195 ASN A O 1
ATOM 1596 N N . ILE A 1 196 ? 24.256 0.555 25.267 1.00 73.69 196 ILE A N 1
ATOM 1597 C CA . ILE A 1 196 ? 24.244 -0.914 25.367 1.00 73.69 196 ILE A CA 1
ATOM 1598 C C . ILE A 1 196 ? 25.203 -1.393 26.467 1.00 73.69 196 ILE A C 1
ATOM 1600 O O . ILE A 1 196 ? 24.862 -2.307 27.221 1.00 73.69 196 ILE A O 1
ATOM 1604 N N . ALA A 1 197 ? 26.385 -0.782 26.587 1.00 68.75 197 ALA A N 1
ATOM 1605 C CA . ALA A 1 197 ? 27.348 -1.097 27.641 1.00 68.75 197 ALA A CA 1
ATOM 1606 C C . ALA A 1 197 ? 26.807 -0.738 29.037 1.00 68.75 197 ALA A C 1
ATOM 1608 O O . ALA A 1 197 ? 26.863 -1.576 29.935 1.00 68.75 197 ALA A O 1
ATOM 1609 N N . ALA A 1 198 ? 26.203 0.442 29.198 1.00 65.00 198 ALA A N 1
ATOM 1610 C CA . ALA A 1 198 ? 25.564 0.875 30.441 1.00 65.00 198 ALA A CA 1
ATOM 1611 C C . ALA A 1 198 ? 24.426 -0.072 30.859 1.00 65.00 198 ALA A C 1
ATOM 1613 O O . ALA A 1 198 ? 24.401 -0.544 31.994 1.00 65.00 198 ALA A O 1
ATOM 1614 N N . LYS A 1 199 ? 23.564 -0.470 29.912 1.00 68.88 199 LYS A N 1
ATOM 1615 C CA . LYS A 1 199 ? 22.502 -1.460 30.160 1.00 68.88 199 LYS A CA 1
ATOM 1616 C C . LYS A 1 199 ? 23.036 -2.839 30.552 1.00 68.88 199 LYS A C 1
ATOM 1618 O O . LYS A 1 199 ? 22.404 -3.521 31.350 1.00 68.88 199 LYS A O 1
ATOM 1623 N N . LYS A 1 200 ? 24.189 -3.270 30.023 1.00 66.62 200 LYS A N 1
ATOM 1624 C CA . LYS A 1 200 ? 24.846 -4.526 30.439 1.00 66.62 200 LYS A CA 1
ATOM 1625 C C . LYS A 1 200 ? 25.393 -4.456 31.866 1.00 66.62 200 LYS A C 1
ATOM 1627 O O . LYS A 1 200 ? 25.316 -5.452 32.581 1.00 66.62 200 LYS A O 1
ATOM 1632 N N . VAL A 1 201 ? 25.923 -3.307 32.282 1.00 66.19 201 VAL A N 1
ATOM 1633 C CA . VAL A 1 201 ? 26.401 -3.089 33.657 1.00 66.19 201 VAL A CA 1
ATOM 1634 C C . VAL A 1 201 ? 25.228 -3.074 34.644 1.00 66.19 201 VAL A C 1
ATOM 1636 O O . VAL A 1 201 ? 25.302 -3.738 35.675 1.00 66.19 201 VAL A O 1
ATOM 1639 N N . GLU A 1 202 ? 24.114 -2.420 34.302 1.00 61.00 202 GLU A N 1
ATOM 1640 C CA . GLU A 1 202 ? 22.877 -2.468 35.099 1.00 61.00 202 GLU A CA 1
ATOM 1641 C C . GLU A 1 202 ? 22.320 -3.895 35.223 1.00 61.00 202 GLU A C 1
ATOM 1643 O O . GLU A 1 202 ? 21.967 -4.324 36.323 1.00 61.00 202 GLU A O 1
ATOM 1648 N N . LEU A 1 203 ? 22.314 -4.669 34.129 1.00 54.56 203 LEU A N 1
ATOM 1649 C CA . LEU A 1 203 ? 21.864 -6.065 34.148 1.00 54.56 203 LEU A CA 1
ATOM 1650 C C . LEU A 1 203 ? 22.752 -6.945 35.045 1.00 54.56 203 LEU A C 1
ATOM 1652 O O . LEU A 1 203 ? 22.246 -7.758 35.818 1.00 54.56 203 LEU A O 1
ATOM 1656 N N . ASN A 1 204 ? 24.073 -6.765 34.986 1.00 52.12 204 ASN A N 1
ATOM 1657 C CA . ASN A 1 204 ? 25.012 -7.534 35.806 1.00 52.12 204 ASN A CA 1
ATOM 1658 C C . ASN A 1 204 ? 24.904 -7.183 37.297 1.00 52.12 204 ASN A C 1
ATOM 1660 O O . ASN A 1 204 ? 24.914 -8.088 38.129 1.00 52.12 204 ASN A O 1
ATOM 1664 N N . ASN A 1 205 ? 24.705 -5.907 37.640 1.00 50.12 205 ASN A N 1
ATOM 1665 C CA . ASN A 1 205 ? 24.480 -5.485 39.025 1.00 50.12 205 ASN A CA 1
ATOM 1666 C C . ASN A 1 205 ? 23.135 -5.987 39.579 1.00 50.12 205 ASN A C 1
ATOM 1668 O O . ASN A 1 205 ? 23.041 -6.314 40.759 1.00 50.12 205 ASN A O 1
ATOM 1672 N N . SER A 1 206 ? 22.108 -6.127 38.734 1.00 49.66 206 SER A N 1
ATOM 1673 C CA . SER A 1 206 ? 20.825 -6.719 39.141 1.00 49.66 206 SER A CA 1
ATOM 1674 C C . SER A 1 206 ? 20.888 -8.238 39.378 1.00 49.66 206 SER A C 1
ATOM 1676 O O . SER A 1 206 ? 20.158 -8.754 40.222 1.00 49.66 206 SER A O 1
ATOM 1678 N N . ASN A 1 207 ? 21.805 -8.953 38.713 1.00 44.53 207 ASN A N 1
ATOM 1679 C CA . ASN A 1 207 ? 21.992 -10.398 38.894 1.00 44.53 207 ASN A CA 1
ATOM 1680 C C . ASN A 1 207 ? 22.799 -10.767 40.155 1.00 44.53 207 ASN A C 1
ATOM 1682 O O . ASN A 1 207 ? 22.607 -11.855 40.690 1.00 44.53 207 ASN A O 1
ATOM 1686 N N . LEU A 1 208 ? 23.645 -9.867 40.669 1.00 41.81 208 LEU A N 1
ATOM 1687 C CA . LEU A 1 208 ? 24.382 -10.059 41.930 1.00 41.81 208 LEU A CA 1
ATOM 1688 C C . LEU A 1 208 ? 23.499 -9.911 43.184 1.00 41.81 208 LEU A C 1
ATOM 1690 O O . LEU A 1 208 ? 23.814 -10.485 44.221 1.00 41.81 208 LEU A O 1
ATOM 1694 N N . ASN A 1 209 ? 22.365 -9.210 43.090 1.00 38.91 209 ASN A N 1
ATOM 1695 C CA . ASN A 1 209 ? 21.433 -9.048 44.215 1.00 38.91 209 ASN A CA 1
ATOM 1696 C C . ASN A 1 209 ? 20.427 -10.206 44.364 1.00 38.91 209 ASN A C 1
ATOM 1698 O O . ASN A 1 209 ? 19.790 -10.323 45.408 1.00 38.91 209 ASN A O 1
ATOM 1702 N N . ASN A 1 210 ? 20.306 -11.087 43.363 1.00 39.03 210 ASN A N 1
ATOM 1703 C CA . ASN A 1 210 ? 19.369 -12.219 43.378 1.00 39.03 210 ASN A CA 1
ATOM 1704 C C . ASN A 1 210 ? 19.993 -13.554 43.830 1.00 39.03 210 ASN A C 1
ATOM 1706 O O . ASN A 1 210 ? 19.296 -14.565 43.869 1.00 39.03 210 ASN A O 1
ATOM 1710 N N . SER A 1 211 ? 21.277 -13.588 44.204 1.00 34.34 211 SER A N 1
ATOM 1711 C CA . SER A 1 211 ? 21.951 -14.822 44.640 1.00 34.34 211 SER A CA 1
ATOM 1712 C C . SER A 1 211 ? 21.860 -15.121 46.146 1.00 34.34 211 SER A C 1
ATOM 1714 O O . SER A 1 211 ? 22.469 -16.088 46.586 1.00 34.34 211 SER A O 1
ATOM 1716 N N . ASN A 1 212 ? 21.102 -14.348 46.939 1.00 34.50 212 ASN A N 1
ATOM 1717 C CA . ASN A 1 212 ? 21.023 -14.520 48.404 1.00 34.50 212 ASN A CA 1
ATOM 1718 C C . ASN A 1 212 ? 19.657 -14.958 48.964 1.00 34.50 212 ASN A C 1
ATOM 1720 O O . ASN A 1 212 ? 19.468 -14.955 50.177 1.00 34.50 212 ASN A O 1
ATOM 1724 N N . LEU A 1 213 ? 18.713 -15.388 48.128 1.00 36.16 213 LEU A N 1
ATOM 1725 C CA . LEU A 1 213 ? 17.420 -15.909 48.585 1.00 36.16 213 LEU A CA 1
ATOM 1726 C C . LEU A 1 213 ? 17.061 -17.164 47.792 1.00 36.16 213 LEU A C 1
ATOM 1728 O O . LEU A 1 213 ? 16.384 -17.059 46.781 1.00 36.16 213 LEU A O 1
ATOM 1732 N N . ASN A 1 214 ? 17.550 -18.329 48.230 1.00 28.34 214 ASN A N 1
ATOM 1733 C CA . ASN A 1 214 ? 16.951 -19.645 47.963 1.00 28.34 214 ASN A CA 1
ATOM 1734 C C . ASN A 1 214 ? 17.616 -20.706 48.854 1.00 28.34 214 ASN A C 1
ATOM 1736 O O . ASN A 1 214 ? 18.601 -21.326 48.472 1.00 28.34 214 ASN A O 1
ATOM 1740 N N . ASN A 1 215 ? 17.060 -20.900 50.048 1.00 30.25 215 ASN A N 1
ATOM 1741 C CA . ASN A 1 215 ? 17.265 -22.088 50.876 1.00 30.25 215 ASN A CA 1
ATOM 1742 C C . ASN A 1 215 ? 15.946 -22.375 51.601 1.00 30.25 215 ASN A C 1
ATOM 1744 O O . ASN A 1 215 ? 15.800 -21.973 52.749 1.00 30.25 215 ASN A O 1
ATOM 1748 N N . ILE A 1 216 ? 14.977 -23.014 50.933 1.00 29.05 216 ILE A N 1
ATOM 1749 C CA . ILE A 1 216 ? 13.924 -23.794 51.607 1.00 29.05 216 ILE A CA 1
ATOM 1750 C C . ILE A 1 216 ? 13.598 -25.028 50.755 1.00 29.05 216 ILE A C 1
ATOM 1752 O O . ILE A 1 216 ? 13.253 -24.930 49.578 1.00 29.05 216 ILE A O 1
ATOM 1756 N N . ASP A 1 217 ? 13.742 -26.178 51.409 1.00 26.88 217 ASP A N 1
ATOM 1757 C CA . ASP A 1 217 ? 13.550 -27.542 50.937 1.00 26.88 217 ASP A CA 1
ATOM 1758 C C . ASP A 1 217 ? 12.126 -27.866 50.461 1.00 26.88 217 ASP A C 1
ATOM 1760 O O . ASP A 1 217 ? 11.126 -27.496 51.078 1.00 26.88 217 ASP A O 1
ATOM 1764 N N . ILE A 1 218 ? 12.048 -28.683 49.408 1.00 26.38 218 ILE A N 1
ATOM 1765 C CA . ILE A 1 218 ? 10.828 -29.350 48.945 1.00 26.38 218 ILE A CA 1
ATOM 1766 C C . ILE A 1 218 ? 10.724 -30.711 49.645 1.00 26.38 218 ILE A C 1
ATOM 1768 O O . ILE A 1 218 ? 11.559 -31.592 49.435 1.00 26.38 218 ILE A O 1
ATOM 1772 N N . LYS A 1 219 ? 9.651 -30.928 50.418 1.00 25.50 219 LYS A N 1
ATOM 1773 C CA . LYS A 1 219 ? 9.169 -32.270 50.778 1.00 25.50 219 LYS A CA 1
ATOM 1774 C C . LYS A 1 219 ? 7.696 -32.452 50.414 1.00 25.50 219 LYS A C 1
ATOM 1776 O O . LYS A 1 219 ? 6.862 -31.579 50.614 1.00 25.50 219 LYS A O 1
ATOM 1781 N N . ASN A 1 220 ? 7.449 -33.639 49.865 1.00 26.84 220 ASN A N 1
ATOM 1782 C CA . ASN A 1 220 ? 6.206 -34.204 49.346 1.00 26.84 220 ASN A CA 1
ATOM 1783 C C . ASN A 1 220 ? 4.987 -34.122 50.282 1.00 26.84 220 ASN A C 1
ATOM 1785 O O . ASN A 1 220 ? 5.107 -34.359 51.481 1.00 26.84 220 ASN A O 1
ATOM 1789 N N . GLY A 1 221 ? 3.795 -34.001 49.684 1.00 23.91 221 GLY A N 1
ATOM 1790 C CA . GLY A 1 221 ? 2.512 -34.308 50.323 1.00 23.91 221 GLY A CA 1
ATOM 1791 C C . GLY A 1 221 ? 1.350 -34.335 49.323 1.00 23.91 221 GLY A C 1
ATOM 1792 O O . GLY A 1 221 ? 1.028 -33.320 48.721 1.00 23.91 221 GLY A O 1
ATOM 1793 N N . LYS A 1 222 ? 0.757 -35.519 49.126 1.00 23.09 222 LYS A N 1
ATOM 1794 C CA . LYS A 1 222 ? -0.471 -35.798 48.352 1.00 23.09 222 LYS A CA 1
ATOM 1795 C C . LYS A 1 222 ? -1.740 -35.319 49.088 1.00 23.09 222 LYS A C 1
ATOM 1797 O O . LYS A 1 222 ? -1.681 -35.069 50.288 1.00 23.09 222 LYS A O 1
ATOM 1802 N N . SER A 1 223 ? -2.880 -35.431 48.385 1.00 23.70 223 SER A N 1
ATOM 1803 C CA . SER A 1 223 ? -4.299 -35.340 48.821 1.00 23.70 223 SER A CA 1
ATOM 1804 C C . SER A 1 223 ? -4.907 -33.932 48.713 1.00 23.70 223 SER A C 1
ATOM 1806 O O . SER A 1 223 ? -4.194 -32.958 48.886 1.00 23.70 223 SER A O 1
ATOM 1808 N N . ASN A 1 224 ? -6.184 -33.711 48.399 1.00 22.83 224 ASN A N 1
ATOM 1809 C CA . ASN A 1 224 ? -7.306 -34.577 48.041 1.00 22.83 224 ASN A CA 1
ATOM 1810 C C . ASN A 1 224 ? -8.335 -33.738 47.252 1.00 22.83 224 ASN A C 1
ATOM 1812 O O . ASN A 1 224 ? -8.309 -32.511 47.272 1.00 22.83 224 ASN A O 1
ATOM 1816 N N . ILE A 1 225 ? -9.224 -34.448 46.567 1.00 24.20 225 ILE A N 1
ATOM 1817 C CA . ILE A 1 225 ? -10.421 -33.985 45.855 1.00 24.20 225 ILE A CA 1
ATOM 1818 C C . ILE A 1 225 ? -11.390 -33.271 46.809 1.00 24.20 225 ILE A C 1
ATOM 1820 O O . ILE A 1 225 ? -11.626 -33.802 47.889 1.00 24.20 225 ILE A O 1
ATOM 1824 N N . ASP A 1 226 ? -12.038 -32.185 46.362 1.00 23.38 226 ASP A N 1
ATOM 1825 C CA . ASP A 1 226 ? -13.450 -31.972 46.706 1.00 23.38 226 ASP A CA 1
ATOM 1826 C C . ASP A 1 226 ? -14.244 -31.119 45.698 1.00 23.38 226 ASP A C 1
ATOM 1828 O O . ASP A 1 226 ? -13.717 -30.221 45.041 1.00 23.38 226 ASP A O 1
ATOM 1832 N N . LYS A 1 227 ? -15.523 -31.485 45.553 1.00 23.59 227 LYS A N 1
ATOM 1833 C CA . LYS A 1 227 ? -16.534 -30.994 44.598 1.00 23.59 227 LYS A CA 1
ATOM 1834 C C . LYS A 1 227 ? -17.516 -30.034 45.284 1.00 23.59 227 LYS A C 1
ATOM 1836 O O . LYS A 1 227 ? -18.007 -30.384 46.344 1.00 23.59 227 LYS A O 1
ATOM 1841 N N . SER A 1 228 ? -17.929 -28.959 44.598 1.00 23.38 228 SER A N 1
ATOM 1842 C CA . SER A 1 228 ? -19.267 -28.294 44.644 1.00 23.38 228 SER A CA 1
ATOM 1843 C C . SER A 1 228 ? -19.133 -26.885 44.037 1.00 23.38 228 SER A C 1
ATOM 1845 O O . SER A 1 228 ? -18.104 -26.266 44.260 1.00 23.38 228 SER A O 1
ATOM 1847 N N . HIS A 1 229 ? -20.049 -26.256 43.299 1.00 25.09 229 HIS A N 1
ATOM 1848 C CA . HIS A 1 229 ? -21.402 -26.544 42.827 1.00 25.09 229 HIS A CA 1
ATOM 1849 C C . HIS A 1 229 ? -21.650 -25.690 41.565 1.00 25.09 229 HIS A C 1
ATOM 1851 O O . HIS A 1 229 ? -21.162 -24.565 41.468 1.00 25.09 229 HIS A O 1
ATOM 1857 N N . ASN A 1 230 ? -22.428 -26.240 40.631 1.00 20.98 230 ASN A N 1
ATOM 1858 C CA . ASN A 1 230 ? -22.982 -25.559 39.460 1.00 20.98 230 ASN A CA 1
ATOM 1859 C C . ASN A 1 230 ? -24.163 -24.662 39.855 1.00 20.98 230 ASN A C 1
ATOM 1861 O O . ASN A 1 230 ? -24.964 -25.050 40.704 1.00 20.98 230 ASN A O 1
ATOM 1865 N N . ILE A 1 231 ? -24.327 -23.541 39.148 1.00 24.08 231 ILE A N 1
ATOM 1866 C CA . ILE A 1 231 ? -25.627 -22.896 38.925 1.00 24.08 231 ILE A CA 1
ATOM 1867 C C . ILE A 1 231 ? -25.745 -22.650 37.417 1.00 24.08 231 ILE A C 1
ATOM 1869 O O . ILE A 1 231 ? -24.947 -21.917 36.834 1.00 24.08 231 ILE A O 1
ATOM 1873 N N . GLU A 1 232 ? -26.710 -23.334 36.806 1.00 21.42 232 GLU A N 1
ATOM 1874 C CA . GLU A 1 232 ? -27.118 -23.229 35.404 1.00 21.42 232 GLU A CA 1
ATOM 1875 C C . GLU A 1 232 ? -27.969 -21.975 35.171 1.00 21.42 232 GLU A C 1
ATOM 1877 O O . GLU A 1 232 ? -28.831 -21.640 35.982 1.00 21.42 232 GLU A O 1
ATOM 1882 N N . PHE A 1 233 ? -27.780 -21.337 34.015 1.00 22.97 233 PHE A N 1
ATOM 1883 C CA . PHE A 1 233 ? -28.839 -20.599 33.333 1.00 22.97 233 PHE A CA 1
ATOM 1884 C C . PHE A 1 233 ? -28.837 -21.005 31.857 1.00 22.97 233 PHE A C 1
ATOM 1886 O O . PHE A 1 233 ? -27.868 -20.776 31.132 1.00 22.97 233 PHE A O 1
ATOM 1893 N N . ASP A 1 234 ? -29.938 -21.638 31.462 1.00 21.84 234 ASP A N 1
ATOM 1894 C CA . ASP A 1 234 ? -30.296 -22.049 30.108 1.00 21.84 234 ASP A CA 1
ATOM 1895 C C . ASP A 1 234 ? -30.377 -20.864 29.141 1.00 21.84 234 ASP A C 1
ATOM 1897 O O . ASP A 1 234 ? -31.006 -19.852 29.447 1.00 21.84 234 ASP A O 1
ATOM 1901 N N . ASN A 1 235 ? -29.826 -21.035 27.933 1.00 24.44 235 ASN A N 1
ATOM 1902 C CA . ASN A 1 235 ? -30.406 -20.499 26.698 1.00 24.44 235 ASN A CA 1
ATOM 1903 C C . ASN A 1 235 ? -29.834 -21.232 25.472 1.00 24.44 235 ASN A C 1
ATOM 1905 O O . ASN A 1 235 ? -28.750 -20.937 24.970 1.00 24.44 235 ASN A O 1
ATOM 1909 N N . ASN A 1 236 ? -30.617 -22.195 24.985 1.00 23.03 236 ASN A N 1
ATOM 1910 C CA . ASN A 1 236 ? -30.450 -22.885 23.710 1.00 23.03 236 ASN A CA 1
ATOM 1911 C C . ASN A 1 236 ? -30.638 -21.925 22.524 1.00 23.03 236 ASN A C 1
ATOM 1913 O O . ASN A 1 236 ? -31.775 -21.567 22.238 1.00 23.03 236 ASN A O 1
ATOM 1917 N N . ILE A 1 237 ? -29.576 -21.629 21.763 1.00 27.45 237 ILE A N 1
ATOM 1918 C CA . ILE A 1 237 ? -29.644 -21.489 20.295 1.00 27.45 237 ILE A CA 1
ATOM 1919 C C . ILE A 1 237 ? -28.373 -22.101 19.686 1.00 27.45 237 ILE A C 1
ATOM 1921 O O . ILE A 1 237 ? -27.261 -21.611 19.864 1.00 27.45 237 ILE A O 1
ATOM 1925 N N . LEU A 1 238 ? -28.579 -23.196 18.955 1.00 25.34 238 LEU A N 1
ATOM 1926 C CA . LEU A 1 238 ? -27.603 -23.936 18.162 1.00 25.34 238 LEU A CA 1
ATOM 1927 C C . LEU A 1 238 ? -26.978 -23.067 17.060 1.00 25.34 238 LEU A C 1
ATOM 1929 O O . LEU A 1 238 ? -27.682 -22.648 16.149 1.00 25.34 238 LEU A O 1
ATOM 1933 N N . TYR A 1 239 ? -25.654 -22.913 17.085 1.00 24.30 239 TYR A N 1
ATOM 1934 C CA . TYR A 1 239 ? -24.792 -23.002 15.900 1.00 24.30 239 TYR A CA 1
ATOM 1935 C C . TYR A 1 239 ? -23.405 -23.465 16.361 1.00 24.30 239 TYR A C 1
ATOM 1937 O O . TYR A 1 239 ? -22.629 -22.707 16.938 1.00 24.30 239 TYR A O 1
ATOM 1945 N N . ASN A 1 240 ? -23.120 -24.747 16.126 1.00 25.19 240 ASN A N 1
ATOM 1946 C CA . ASN A 1 240 ? -21.809 -25.351 16.331 1.00 25.19 240 ASN A CA 1
ATOM 1947 C C . ASN A 1 240 ? -20.779 -24.666 15.427 1.00 25.19 240 ASN A C 1
ATOM 1949 O O . ASN A 1 240 ? -20.761 -24.899 14.224 1.00 25.19 240 ASN A O 1
ATOM 1953 N N . ASN A 1 241 ? -19.909 -23.860 16.025 1.00 26.06 241 ASN A N 1
ATOM 1954 C CA . ASN A 1 241 ? -18.565 -23.602 15.528 1.00 26.06 241 ASN A CA 1
ATOM 1955 C C . ASN A 1 241 ? -17.654 -23.540 16.752 1.00 26.06 241 ASN A C 1
ATOM 1957 O O . ASN A 1 241 ? -17.441 -22.483 17.346 1.00 26.06 241 ASN A O 1
ATOM 1961 N N . GLU A 1 242 ? -17.148 -24.707 17.152 1.00 26.58 242 GLU A N 1
ATOM 1962 C CA . GLU A 1 242 ? -16.012 -24.799 18.059 1.00 26.58 242 GLU A CA 1
ATOM 1963 C C . GLU A 1 242 ? -14.833 -24.051 17.423 1.00 26.58 242 GLU A C 1
ATOM 1965 O O . GLU A 1 242 ? -14.099 -24.586 16.590 1.00 26.58 242 GLU A O 1
ATOM 1970 N N . LEU A 1 243 ? -14.617 -22.805 17.843 1.00 29.41 243 LEU A N 1
ATOM 1971 C CA . LEU A 1 243 ? -13.280 -22.230 17.873 1.00 29.41 243 LEU A CA 1
ATOM 1972 C C . LEU A 1 243 ? -12.489 -23.069 18.873 1.00 29.41 243 LEU A C 1
ATOM 1974 O O . LEU A 1 243 ? -12.415 -22.753 20.060 1.00 29.41 243 LEU A O 1
ATOM 1978 N N . LYS A 1 244 ? -11.946 -24.193 18.398 1.00 26.75 244 LYS A N 1
ATOM 1979 C CA . LYS A 1 244 ? -10.957 -24.950 19.150 1.00 26.75 244 LYS A CA 1
ATOM 1980 C C . LYS A 1 244 ? -9.829 -23.987 19.485 1.00 26.75 244 LYS A C 1
ATOM 1982 O O . LYS A 1 244 ? -9.126 -23.496 18.602 1.00 26.75 244 LYS A O 1
ATOM 1987 N N . ASN A 1 245 ? -9.692 -23.721 20.780 1.00 27.88 245 ASN A N 1
ATOM 1988 C CA . ASN A 1 245 ? -8.492 -23.182 21.390 1.00 27.88 245 ASN A CA 1
ATOM 1989 C C . ASN A 1 245 ? -7.335 -24.129 21.057 1.00 27.88 245 ASN A C 1
ATOM 1991 O O . ASN A 1 245 ? -7.008 -25.019 21.837 1.00 27.88 245 ASN A O 1
ATOM 1995 N N . ASN A 1 246 ? -6.720 -23.955 19.890 1.00 26.17 246 ASN A N 1
ATOM 1996 C CA . ASN A 1 246 ? -5.427 -24.548 19.609 1.00 26.17 246 ASN A CA 1
ATOM 1997 C C . ASN A 1 246 ? -4.389 -23.729 20.376 1.00 26.17 246 ASN A C 1
ATOM 1999 O O . ASN A 1 246 ? -3.806 -22.764 19.883 1.00 26.17 246 ASN A O 1
ATOM 2003 N N . SER A 1 247 ? -4.201 -24.122 21.634 1.00 31.61 247 SER A N 1
ATOM 2004 C CA . SER A 1 247 ? -2.957 -23.921 22.359 1.00 31.61 247 SER A CA 1
ATOM 2005 C C . SER A 1 247 ? -1.775 -24.403 21.503 1.00 31.61 247 SER A C 1
ATOM 2007 O O . SER A 1 247 ? -1.899 -25.278 20.647 1.00 31.61 247 SER A O 1
ATOM 2009 N N . ILE A 1 248 ? -0.612 -23.799 21.741 1.00 39.25 248 ILE A N 1
ATOM 2010 C CA . ILE A 1 248 ? 0.661 -23.881 20.993 1.00 39.25 248 ILE A CA 1
ATOM 2011 C C . ILE A 1 248 ? 1.272 -25.310 20.899 1.00 39.25 248 ILE A C 1
ATOM 2013 O O . ILE A 1 248 ? 2.419 -25.490 20.485 1.00 39.25 248 ILE A O 1
ATOM 2017 N N . GLU A 1 249 ? 0.537 -26.366 21.238 1.00 31.06 249 GLU A N 1
ATOM 2018 C CA . GLU A 1 249 ? 1.108 -27.687 21.508 1.00 31.06 249 GLU A CA 1
ATOM 2019 C C . GLU A 1 249 ? 1.155 -28.669 20.331 1.00 31.06 249 GLU A C 1
ATOM 2021 O O . GLU A 1 249 ? 1.776 -29.713 20.479 1.00 31.06 249 GLU A O 1
ATOM 2026 N N . ASN A 1 250 ? 0.650 -28.347 19.133 1.00 31.19 250 ASN A N 1
ATOM 2027 C CA . ASN A 1 250 ? 0.718 -29.286 17.996 1.00 31.19 250 ASN A CA 1
ATOM 2028 C C . ASN A 1 250 ? 1.118 -28.660 16.646 1.00 31.19 250 ASN A C 1
ATOM 2030 O O . ASN A 1 250 ? 0.493 -28.914 15.622 1.00 31.19 250 ASN A O 1
ATOM 2034 N N . ILE A 1 251 ? 2.214 -27.891 16.601 1.00 40.25 251 ILE A N 1
ATOM 2035 C CA . ILE A 1 251 ? 2.894 -27.579 15.326 1.00 40.25 251 ILE A CA 1
ATOM 2036 C C . ILE A 1 251 ? 4.138 -28.462 15.210 1.00 40.25 251 ILE A C 1
ATOM 2038 O O . ILE A 1 251 ? 5.223 -28.132 15.696 1.00 40.25 251 ILE A O 1
ATOM 2042 N N . GLY A 1 252 ? 3.941 -29.629 14.599 1.00 33.88 252 GLY A N 1
ATOM 2043 C CA . GLY A 1 252 ? 4.976 -30.611 14.316 1.00 33.88 252 GLY A CA 1
ATOM 2044 C C . GLY A 1 252 ? 5.868 -30.250 13.120 1.00 33.88 252 GLY A C 1
ATOM 2045 O O . GLY A 1 252 ? 5.420 -29.735 12.098 1.00 33.88 252 GLY A O 1
ATOM 2046 N N . SER A 1 253 ? 7.129 -30.668 13.251 1.00 35.38 253 SER A N 1
ATOM 2047 C CA . SER A 1 253 ? 8.200 -30.808 12.250 1.00 35.38 253 SER A CA 1
ATOM 2048 C C . SER A 1 253 ? 9.015 -29.563 11.853 1.00 35.38 253 SER A C 1
ATOM 2050 O O . SER A 1 253 ? 8.512 -28.548 11.377 1.00 35.38 253 SER A O 1
ATOM 2052 N N . LYS A 1 254 ? 10.344 -29.703 11.991 1.00 39.72 254 LYS A N 1
ATOM 2053 C CA . LYS A 1 254 ? 11.380 -28.894 11.332 1.00 39.72 254 LYS A CA 1
ATOM 2054 C C . LYS A 1 254 ? 11.223 -29.015 9.805 1.00 39.72 254 LYS A C 1
ATOM 2056 O O . LYS A 1 254 ? 11.962 -29.762 9.168 1.00 39.72 254 LYS A O 1
ATOM 2061 N N . LYS A 1 255 ? 10.260 -28.323 9.193 1.00 50.75 255 LYS A N 1
ATOM 2062 C CA . LYS A 1 255 ? 10.245 -28.158 7.734 1.00 50.75 255 LYS A CA 1
ATOM 2063 C C . LYS A 1 255 ? 11.404 -27.243 7.357 1.00 50.75 255 LYS A C 1
ATOM 2065 O O . LYS A 1 255 ? 11.403 -26.056 7.671 1.00 50.75 255 LYS A O 1
ATOM 2070 N N . ASN A 1 256 ? 12.423 -27.828 6.737 1.00 56.84 256 ASN A N 1
ATOM 2071 C CA . ASN A 1 256 ? 13.579 -27.097 6.246 1.00 56.84 256 ASN A CA 1
ATOM 2072 C C . ASN A 1 256 ? 13.186 -26.451 4.908 1.00 56.84 256 ASN A C 1
ATOM 2074 O O . ASN A 1 256 ? 13.105 -27.130 3.885 1.00 56.84 256 ASN A O 1
ATOM 2078 N N . TYR A 1 257 ? 12.841 -25.163 4.927 1.00 71.06 257 TYR A N 1
ATOM 2079 C CA . TYR A 1 257 ? 12.440 -24.435 3.722 1.00 71.06 257 TYR A CA 1
ATOM 2080 C C . TYR A 1 257 ? 13.646 -24.231 2.795 1.00 71.06 257 TYR A C 1
ATOM 2082 O O . TYR A 1 257 ? 14.733 -23.870 3.251 1.00 71.06 257 TYR A O 1
ATOM 2090 N N . LYS A 1 258 ? 13.463 -24.432 1.483 1.00 73.25 258 LYS A N 1
ATOM 2091 C CA . LYS A 1 258 ? 14.524 -24.204 0.491 1.00 73.25 258 LYS A CA 1
ATOM 2092 C C . LYS A 1 258 ? 14.986 -22.744 0.557 1.00 73.25 258 LYS A C 1
ATOM 2094 O O . LYS A 1 258 ? 14.168 -21.825 0.536 1.00 73.25 258 LYS A O 1
ATOM 2099 N N . LYS A 1 259 ? 16.302 -22.519 0.630 1.00 79.88 259 LYS A N 1
ATOM 2100 C CA . LYS A 1 259 ? 16.874 -21.166 0.619 1.00 79.88 259 LYS A CA 1
ATOM 2101 C C . LYS A 1 259 ? 16.579 -20.503 -0.733 1.00 79.88 259 LYS A C 1
ATOM 2103 O O . LYS A 1 259 ? 16.946 -21.042 -1.775 1.00 79.88 259 LYS A O 1
ATOM 2108 N N . CYS A 1 260 ? 15.912 -19.349 -0.708 1.00 86.25 260 CYS A N 1
ATOM 2109 C CA . CYS A 1 260 ? 15.715 -18.516 -1.892 1.00 86.25 260 CYS A CA 1
ATOM 2110 C C . CYS A 1 260 ? 17.070 -17.968 -2.370 1.00 86.25 260 CYS A C 1
ATOM 2112 O O . CYS A 1 260 ? 17.823 -17.404 -1.576 1.00 86.25 260 CYS A O 1
ATOM 2114 N N . SER A 1 261 ? 17.383 -18.132 -3.657 1.00 85.06 261 SER A N 1
ATOM 2115 C CA . SER A 1 261 ? 18.681 -17.757 -4.243 1.00 85.06 261 SER A CA 1
ATOM 2116 C C . SER A 1 261 ? 18.933 -16.249 -4.262 1.00 85.06 261 SER A C 1
ATOM 2118 O O . SER A 1 261 ? 20.081 -15.822 -4.318 1.00 85.06 261 SER A O 1
ATOM 2120 N N . VAL A 1 262 ? 17.871 -15.445 -4.193 1.00 86.19 262 VAL A N 1
ATOM 2121 C CA . VAL A 1 262 ? 17.933 -13.982 -4.306 1.00 86.19 262 VAL A CA 1
ATOM 2122 C C . VAL A 1 262 ? 17.494 -13.267 -3.029 1.00 86.19 262 VAL A C 1
ATOM 2124 O O . VAL A 1 262 ? 17.282 -12.059 -3.064 1.00 86.19 262 VAL A O 1
ATOM 2127 N N . SER A 1 263 ? 17.351 -13.966 -1.894 1.00 84.38 263 SER A N 1
ATOM 2128 C CA . SER A 1 263 ? 16.792 -13.385 -0.659 1.00 84.38 263 SER A CA 1
ATOM 2129 C C . SER A 1 263 ? 17.536 -12.133 -0.185 1.00 84.38 263 SER A C 1
ATOM 2131 O O . SER A 1 263 ? 16.900 -11.166 0.228 1.00 84.38 263 SER A O 1
ATOM 2133 N N . GLU A 1 264 ? 18.867 -12.132 -0.293 1.00 81.94 264 GLU A N 1
ATOM 2134 C CA . GLU A 1 264 ? 19.726 -11.015 0.123 1.00 81.94 264 GLU A CA 1
ATOM 2135 C C . GLU A 1 264 ? 19.581 -9.789 -0.793 1.00 81.94 264 GLU A C 1
ATOM 2137 O O . GLU A 1 264 ? 19.564 -8.657 -0.316 1.00 81.94 264 GLU A O 1
ATOM 2142 N N . ALA A 1 265 ? 19.425 -10.001 -2.104 1.00 83.31 265 ALA A N 1
ATOM 2143 C CA . ALA A 1 265 ? 19.297 -8.921 -3.083 1.00 83.31 265 ALA A CA 1
ATOM 2144 C C . ALA A 1 265 ? 17.860 -8.382 -3.186 1.00 83.31 265 ALA A C 1
ATOM 2146 O O . ALA A 1 265 ? 17.656 -7.172 -3.246 1.00 83.31 265 ALA A O 1
ATOM 2147 N N . CYS A 1 266 ? 16.864 -9.272 -3.185 1.00 85.31 266 CYS A N 1
ATOM 2148 C CA . CYS A 1 266 ? 15.440 -8.932 -3.210 1.00 85.31 266 CYS A CA 1
ATOM 2149 C C . CYS A 1 266 ? 15.043 -8.142 -1.955 1.00 85.31 266 CYS A C 1
ATOM 2151 O O . CYS A 1 266 ? 14.331 -7.144 -2.042 1.00 85.31 266 CYS A O 1
ATOM 2153 N N . GLY A 1 267 ? 15.518 -8.570 -0.778 1.00 82.38 267 GLY A N 1
ATOM 2154 C CA . GLY A 1 267 ? 15.233 -7.904 0.494 1.00 82.38 267 GLY A CA 1
ATOM 2155 C C . GLY A 1 267 ? 13.790 -8.066 0.987 1.00 82.38 267 GLY A C 1
ATOM 2156 O O . GLY A 1 267 ? 13.415 -7.419 1.961 1.00 82.38 267 GLY A O 1
ATOM 2157 N N . GLY A 1 268 ? 12.982 -8.915 0.340 1.00 86.12 268 GLY A N 1
ATOM 2158 C CA . GLY A 1 268 ? 11.569 -9.123 0.668 1.00 86.12 268 GLY A CA 1
ATOM 2159 C C . GLY A 1 268 ? 11.285 -10.088 1.828 1.00 86.12 268 GLY A C 1
ATOM 2160 O O . GLY A 1 268 ? 10.172 -10.064 2.342 1.00 86.12 268 GLY A O 1
ATOM 2161 N N . CYS A 1 269 ? 12.252 -10.920 2.240 1.00 90.50 269 CYS A N 1
ATOM 2162 C CA . CYS A 1 269 ? 12.083 -11.960 3.270 1.00 90.50 269 CYS A CA 1
ATOM 2163 C C . CYS A 1 269 ? 13.169 -11.852 4.357 1.00 90.50 269 CYS A C 1
ATOM 2165 O O . CYS A 1 269 ? 14.226 -12.472 4.239 1.00 90.50 269 CYS A O 1
ATOM 2167 N N . GLN A 1 270 ? 12.934 -11.064 5.412 1.00 91.56 270 GLN A N 1
ATOM 2168 C CA . GLN A 1 270 ? 13.919 -10.831 6.486 1.00 91.56 270 GLN A CA 1
ATOM 2169 C C . GLN A 1 270 ? 14.132 -12.050 7.397 1.00 91.56 270 GLN A C 1
ATOM 2171 O O . GLN A 1 270 ? 15.176 -12.161 8.030 1.00 91.56 270 GLN A O 1
ATOM 2176 N N . PHE A 1 271 ? 13.173 -12.978 7.449 1.00 92.00 271 PHE A N 1
ATOM 2177 C CA . PHE A 1 271 ? 13.249 -14.196 8.262 1.00 92.00 271 PHE A CA 1
ATOM 2178 C C . PHE A 1 271 ? 13.544 -15.461 7.442 1.00 92.00 271 PHE A C 1
ATOM 2180 O O . PHE A 1 271 ? 13.240 -16.577 7.869 1.00 92.00 271 PHE A O 1
ATOM 2187 N N . GLN A 1 272 ? 14.154 -15.321 6.261 1.00 88.62 272 GLN A N 1
ATOM 2188 C CA . GLN A 1 272 ? 14.614 -16.477 5.491 1.00 88.62 272 GLN A CA 1
ATOM 2189 C C . GLN A 1 272 ? 15.582 -17.331 6.327 1.00 88.62 272 GLN A C 1
ATOM 2191 O O . GLN A 1 272 ? 16.550 -16.825 6.885 1.00 88.62 272 GLN A O 1
ATOM 2196 N N . GLY A 1 273 ? 15.337 -18.642 6.392 1.00 87.56 273 GLY A N 1
ATOM 2197 C CA . GLY A 1 273 ? 16.164 -19.578 7.165 1.00 87.56 273 GLY A CA 1
ATOM 2198 C C . GLY A 1 273 ? 15.836 -19.643 8.661 1.00 87.56 273 GLY A C 1
ATOM 2199 O O . GLY A 1 273 ? 16.306 -20.558 9.332 1.00 87.56 273 GLY A O 1
ATOM 2200 N N . VAL A 1 274 ? 14.986 -18.750 9.176 1.00 91.00 274 VAL A N 1
ATOM 2201 C CA . VAL A 1 274 ? 14.467 -18.832 10.548 1.00 91.00 274 VAL A CA 1
ATOM 2202 C C . VAL A 1 274 ? 13.280 -19.805 10.573 1.00 91.00 274 VAL A C 1
ATOM 2204 O O . VAL A 1 274 ? 12.349 -19.638 9.775 1.00 91.00 274 VAL A O 1
ATOM 2207 N N . PRO A 1 275 ? 13.255 -20.815 11.463 1.00 93.56 275 PRO A N 1
ATOM 2208 C CA . PRO A 1 275 ? 12.110 -21.710 11.611 1.00 93.56 275 PRO A CA 1
ATOM 2209 C C . PRO A 1 275 ? 10.811 -20.944 11.878 1.00 93.56 275 PRO A C 1
ATOM 2211 O O . PRO A 1 275 ? 10.782 -20.026 12.691 1.00 93.56 275 PRO A O 1
ATOM 2214 N N . TYR A 1 276 ? 9.708 -21.344 11.242 1.00 95.44 276 TYR A N 1
ATOM 2215 C CA . TYR A 1 276 ? 8.460 -20.568 11.283 1.00 95.44 276 TYR A CA 1
ATOM 2216 C C . TYR A 1 276 ? 7.932 -20.307 12.709 1.00 95.44 276 TYR A C 1
ATOM 2218 O O . TYR A 1 276 ? 7.548 -19.189 13.040 1.00 95.44 276 TYR A O 1
ATOM 2226 N N . LYS A 1 277 ? 8.022 -21.302 13.603 1.00 95.69 277 LYS A N 1
ATOM 2227 C CA . LYS A 1 277 ? 7.664 -21.149 15.025 1.00 95.69 277 LYS A CA 1
ATOM 2228 C C . LYS A 1 277 ? 8.484 -20.059 15.731 1.00 95.69 277 LYS A C 1
ATOM 2230 O O . LYS A 1 277 ? 7.961 -19.339 16.577 1.00 95.69 277 LYS A O 1
ATOM 2235 N N . GLU A 1 278 ? 9.760 -19.930 15.380 1.00 96.62 278 GLU A N 1
ATOM 2236 C CA . GLU A 1 278 ? 10.637 -18.893 15.920 1.00 96.62 278 GLU A CA 1
ATOM 2237 C C . GLU A 1 278 ? 10.285 -17.513 15.349 1.00 96.62 278 GLU A C 1
ATOM 2239 O O . GLU A 1 278 ? 10.261 -16.541 16.098 1.00 96.62 278 GLU A O 1
ATOM 2244 N N . GLN A 1 279 ? 9.893 -17.427 14.071 1.00 97.25 279 GLN A N 1
ATOM 2245 C CA . GLN A 1 279 ? 9.372 -16.183 13.485 1.00 97.25 279 GLN A CA 1
ATOM 2246 C C . GLN A 1 279 ? 8.155 -15.668 14.264 1.00 97.25 279 GLN A C 1
ATOM 2248 O O . GLN A 1 279 ? 8.130 -14.505 14.668 1.00 97.25 279 GLN A O 1
ATOM 2253 N N . LEU A 1 280 ? 7.179 -16.544 14.530 1.00 98.31 280 LEU A N 1
ATOM 2254 C CA . LEU A 1 280 ? 5.993 -16.210 15.323 1.00 98.31 280 LEU A CA 1
ATOM 2255 C C . LEU A 1 280 ? 6.370 -15.773 16.742 1.00 98.31 280 LEU A C 1
ATOM 2257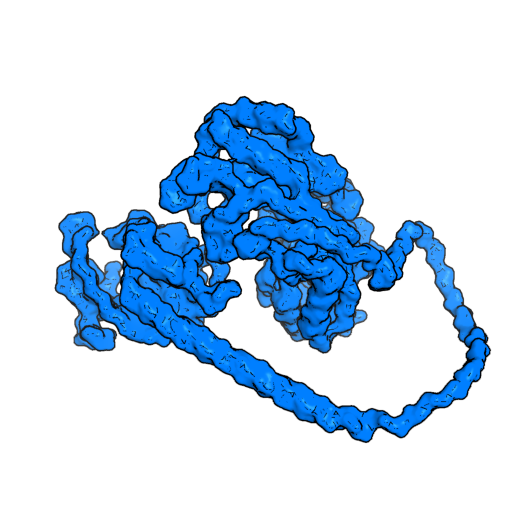 O O . LEU A 1 280 ? 5.871 -14.758 17.221 1.00 98.31 280 LEU A O 1
ATOM 2261 N N . SER A 1 281 ? 7.297 -16.482 17.397 1.00 98.31 281 SER A N 1
ATOM 2262 C CA . SER A 1 281 ? 7.777 -16.098 18.731 1.00 98.31 281 SER A CA 1
ATOM 2263 C C . SER A 1 281 ? 8.446 -14.721 18.738 1.00 98.31 281 SER A C 1
ATOM 2265 O O . SER A 1 281 ? 8.215 -13.940 19.661 1.00 98.31 281 SER A O 1
ATOM 2267 N N . ASN A 1 282 ? 9.239 -14.397 17.717 1.00 98.06 282 ASN A N 1
ATOM 2268 C CA . ASN A 1 282 ? 9.908 -13.104 17.605 1.00 98.06 282 ASN A CA 1
ATOM 2269 C C . ASN A 1 282 ? 8.898 -11.968 17.388 1.00 98.06 282 ASN A C 1
ATOM 2271 O O . ASN A 1 282 ? 8.984 -10.940 18.061 1.00 98.06 282 ASN A O 1
ATOM 2275 N N . LYS A 1 283 ? 7.899 -12.172 16.518 1.00 98.44 283 LYS A N 1
ATOM 2276 C CA . LYS A 1 283 ? 6.808 -11.207 16.294 1.00 98.44 283 LYS A CA 1
ATOM 2277 C C . LYS A 1 283 ? 5.955 -11.005 17.547 1.00 98.44 283 LYS A C 1
ATOM 2279 O O . LYS A 1 283 ? 5.672 -9.865 17.902 1.00 98.44 283 LYS A O 1
ATOM 2284 N N . GLN A 1 284 ? 5.610 -12.086 18.250 1.00 98.56 284 GLN A N 1
ATOM 2285 C CA . GLN A 1 284 ? 4.870 -12.034 19.514 1.00 98.56 284 GLN A CA 1
ATOM 2286 C C . GLN A 1 284 ? 5.602 -11.168 20.547 1.00 98.56 284 GLN A C 1
ATOM 2288 O O . GLN A 1 284 ? 5.032 -10.201 21.047 1.00 98.56 284 GLN A O 1
ATOM 2293 N N . LYS A 1 285 ? 6.883 -11.464 20.809 1.00 98.31 285 LYS A N 1
ATOM 2294 C CA . LYS A 1 285 ? 7.709 -10.717 21.774 1.00 98.31 285 LYS A CA 1
ATOM 2295 C C . LYS A 1 285 ? 7.820 -9.237 21.418 1.00 98.31 285 LYS A C 1
ATOM 2297 O O . LYS A 1 285 ? 7.770 -8.386 22.301 1.00 98.31 285 LYS A O 1
ATOM 2302 N N . PHE A 1 286 ? 7.964 -8.928 20.130 1.00 98.06 286 PHE A N 1
ATOM 2303 C CA . PHE A 1 286 ? 8.007 -7.552 19.646 1.00 98.06 286 PHE A CA 1
ATOM 2304 C C . PHE A 1 286 ? 6.717 -6.787 19.984 1.00 98.06 286 PHE A C 1
ATOM 2306 O O . PHE A 1 286 ? 6.787 -5.687 20.533 1.00 98.06 286 PHE A O 1
ATOM 2313 N N . VAL A 1 287 ? 5.545 -7.377 19.727 1.00 98.31 287 VAL A N 1
ATOM 2314 C CA . VAL A 1 287 ? 4.251 -6.746 20.045 1.00 98.31 287 VAL A CA 1
ATOM 2315 C C . VAL A 1 287 ? 4.026 -6.665 21.558 1.00 98.31 287 VAL A C 1
ATOM 2317 O O . VAL A 1 287 ? 3.619 -5.617 22.049 1.00 98.31 287 VAL A O 1
ATOM 2320 N N . GLU A 1 288 ? 4.357 -7.708 22.321 1.00 98.31 288 GLU A N 1
ATOM 2321 C CA . GLU A 1 288 ? 4.297 -7.701 23.794 1.00 98.31 288 GLU A CA 1
ATOM 2322 C C . GLU A 1 288 ? 5.142 -6.586 24.410 1.00 98.31 288 GLU A C 1
ATOM 2324 O O . GLU A 1 288 ? 4.697 -5.904 25.334 1.00 98.31 288 GLU A O 1
ATOM 2329 N N . GLN A 1 289 ? 6.348 -6.368 23.885 1.00 97.88 289 GLN A N 1
ATOM 2330 C CA . GLN A 1 289 ? 7.215 -5.294 24.347 1.00 97.88 289 GLN A CA 1
ATOM 2331 C C . GLN A 1 289 ? 6.622 -3.914 24.043 1.00 97.88 289 GLN A C 1
ATOM 2333 O O . GLN A 1 289 ? 6.688 -3.032 24.899 1.00 97.88 289 GLN A O 1
ATOM 2338 N N . LEU A 1 290 ? 6.036 -3.725 22.856 1.00 96.75 290 LEU A N 1
ATOM 2339 C CA . LEU A 1 290 ? 5.398 -2.464 22.466 1.00 96.75 290 LEU A CA 1
ATOM 2340 C C . LEU A 1 290 ? 4.134 -2.159 23.279 1.00 96.75 290 LEU A C 1
ATOM 2342 O O . LEU A 1 290 ? 3.919 -1.014 23.664 1.00 96.75 290 LEU A O 1
ATOM 2346 N N . PHE A 1 291 ? 3.317 -3.173 23.567 1.00 96.88 291 PHE A N 1
ATOM 2347 C CA . PHE A 1 291 ? 2.052 -3.038 24.297 1.00 96.88 291 PHE A CA 1
ATOM 2348 C C . PHE A 1 291 ? 2.193 -3.210 25.816 1.00 96.88 291 PHE A C 1
ATOM 2350 O O . PHE A 1 291 ? 1.191 -3.224 26.541 1.00 96.88 291 PHE A O 1
ATOM 2357 N N . LYS A 1 292 ? 3.424 -3.291 26.333 1.00 95.75 292 LYS A N 1
ATOM 2358 C CA . LYS A 1 292 ? 3.686 -3.380 27.771 1.00 95.75 292 LYS A CA 1
ATOM 2359 C C . LYS A 1 292 ? 3.075 -2.178 28.499 1.00 95.75 292 LYS A C 1
ATOM 2361 O O . LYS A 1 292 ? 3.390 -1.032 28.200 1.00 95.75 292 LYS A O 1
ATOM 2366 N N . GLY A 1 293 ? 2.209 -2.448 29.477 1.00 92.88 293 GLY A N 1
ATOM 2367 C CA . GLY A 1 293 ? 1.498 -1.413 30.240 1.00 92.88 293 GLY A CA 1
ATOM 2368 C C . GLY A 1 293 ? 0.195 -0.911 29.600 1.00 92.88 293 GLY A C 1
ATOM 2369 O O . GLY A 1 293 ? -0.469 -0.063 30.189 1.00 92.88 293 GLY A O 1
ATOM 2370 N N . TYR A 1 294 ? -0.198 -1.441 28.435 1.00 94.19 294 TYR A N 1
ATOM 2371 C CA . TYR A 1 294 ? -1.476 -1.126 27.784 1.00 94.19 294 TYR A CA 1
ATOM 2372 C C . TYR A 1 294 ? -2.514 -2.223 27.986 1.00 94.19 294 TYR A C 1
ATOM 2374 O O . TYR A 1 294 ? -3.631 -1.940 28.405 1.00 94.19 294 TYR A O 1
ATOM 2382 N N . CYS A 1 295 ? -2.152 -3.464 27.665 1.00 94.31 295 CYS A N 1
ATOM 2383 C CA . CYS A 1 295 ? -3.008 -4.637 27.811 1.00 94.31 295 CYS A CA 1
ATOM 2384 C C . CYS A 1 295 ? -2.165 -5.917 27.758 1.00 94.31 295 CYS A C 1
ATOM 2386 O O . CYS A 1 295 ? -0.984 -5.884 27.402 1.00 94.31 295 CYS A O 1
ATOM 2388 N N . GLN A 1 296 ? -2.779 -7.052 28.088 1.00 93.62 296 GLN A N 1
ATOM 2389 C CA . GLN A 1 296 ? -2.196 -8.351 27.778 1.00 93.62 296 GLN A CA 1
ATOM 2390 C C . GLN A 1 296 ? -2.374 -8.641 26.283 1.00 93.62 296 GLN A C 1
ATOM 2392 O O . GLN A 1 296 ? -3.499 -8.698 25.784 1.00 93.62 296 GLN A O 1
ATOM 2397 N N . VAL A 1 297 ? -1.263 -8.862 25.583 1.00 97.88 297 VAL A N 1
ATOM 2398 C CA . VAL A 1 297 ? -1.273 -9.257 24.172 1.00 97.88 297 VAL A CA 1
ATOM 2399 C C . VAL A 1 297 ? -1.673 -10.728 24.071 1.00 97.88 297 VAL A C 1
ATOM 2401 O O . VAL A 1 297 ? -1.110 -11.587 24.752 1.00 97.88 297 VAL A O 1
ATOM 2404 N N . LYS A 1 298 ? -2.673 -11.031 23.242 1.00 98.44 298 LYS A N 1
ATOM 2405 C CA . LYS A 1 298 ? -3.083 -12.412 22.956 1.00 98.44 298 LYS A CA 1
ATOM 2406 C C . LYS A 1 298 ? -2.047 -13.120 22.072 1.00 98.44 298 LYS A C 1
ATOM 2408 O O . LYS A 1 298 ? -1.258 -12.445 21.412 1.00 98.44 298 LYS A O 1
ATOM 2413 N N . PRO A 1 299 ? -2.046 -14.464 22.023 1.00 98.44 299 PRO A N 1
ATOM 2414 C CA . PRO A 1 299 ? -1.159 -15.199 21.128 1.00 98.44 299 PRO A CA 1
ATOM 2415 C C . PRO A 1 299 ? -1.334 -14.790 19.659 1.00 98.44 299 PRO A C 1
ATOM 2417 O O . PRO A 1 299 ? -2.463 -14.620 19.193 1.00 98.44 299 PRO A O 1
ATOM 2420 N N . ILE A 1 300 ? -0.215 -14.663 18.945 1.00 98.56 300 ILE A N 1
ATOM 2421 C CA . ILE A 1 300 ? -0.175 -14.390 17.511 1.00 98.56 300 ILE A CA 1
ATOM 2422 C C . ILE A 1 300 ? -0.884 -15.495 16.733 1.00 98.56 300 ILE A C 1
ATOM 2424 O O . ILE A 1 300 ? -0.641 -16.685 16.948 1.00 98.56 300 ILE A O 1
ATOM 2428 N N . VAL A 1 301 ? -1.735 -15.093 15.795 1.00 98.38 301 VAL A N 1
ATOM 2429 C CA . VAL A 1 301 ? -2.350 -16.010 14.835 1.00 98.38 301 VAL A CA 1
ATOM 2430 C C . VAL A 1 301 ? -1.374 -16.216 13.677 1.00 98.38 301 VAL A C 1
ATOM 2432 O O . VAL A 1 301 ? -1.025 -15.267 12.979 1.00 98.38 301 VAL A O 1
ATOM 2435 N N . GLY A 1 302 ? -0.885 -17.448 13.522 1.00 97.88 302 GLY A N 1
ATOM 2436 C CA . GLY A 1 302 ? 0.016 -17.860 12.440 1.00 97.88 302 GLY A CA 1
ATOM 2437 C C . GLY A 1 302 ? -0.701 -18.609 11.314 1.00 97.88 302 GLY A C 1
ATOM 2438 O O . GLY A 1 302 ? -1.920 -18.771 11.341 1.00 97.88 302 GLY A O 1
ATOM 2439 N N . MET A 1 303 ? 0.069 -19.096 10.338 1.00 95.69 303 MET A N 1
ATOM 2440 C CA . MET A 1 303 ? -0.403 -19.896 9.203 1.00 95.69 303 MET A CA 1
ATOM 2441 C C . MET A 1 303 ? 0.027 -21.360 9.292 1.00 95.69 303 MET A C 1
ATOM 2443 O O . MET A 1 303 ? 1.183 -21.656 9.586 1.00 95.69 303 MET A O 1
ATOM 2447 N N . ASP A 1 304 ? -0.859 -22.273 8.895 1.00 92.62 304 ASP A N 1
ATOM 2448 C CA . ASP A 1 304 ? -0.511 -23.694 8.760 1.00 92.62 304 ASP A CA 1
ATOM 2449 C C . ASP A 1 304 ? 0.458 -23.945 7.591 1.00 92.62 304 ASP A C 1
ATOM 2451 O O . ASP A 1 304 ? 1.394 -24.741 7.694 1.00 92.62 304 ASP A O 1
ATOM 2455 N N . ASN A 1 305 ? 0.256 -23.236 6.475 1.00 93.38 305 ASN A N 1
ATOM 2456 C CA . ASN A 1 305 ? 1.144 -23.260 5.316 1.00 93.38 305 ASN A CA 1
ATOM 2457 C C . ASN A 1 305 ? 1.627 -21.836 4.981 1.00 93.38 305 ASN A C 1
ATOM 2459 O O . ASN A 1 305 ? 0.905 -21.097 4.315 1.00 93.38 305 ASN A O 1
ATOM 2463 N N . PRO A 1 306 ? 2.834 -21.433 5.418 1.00 94.75 306 PRO A N 1
ATOM 2464 C CA . PRO A 1 306 ? 3.328 -20.064 5.252 1.00 94.75 306 PRO A CA 1
ATOM 2465 C C . PRO A 1 306 ? 3.912 -19.769 3.854 1.00 94.75 306 PRO A C 1
ATOM 2467 O O . PRO A 1 306 ? 4.614 -18.774 3.683 1.00 94.75 306 PRO A O 1
ATOM 2470 N N . LEU A 1 307 ? 3.667 -20.626 2.857 1.00 93.81 307 LEU A N 1
ATOM 2471 C CA . LEU A 1 307 ? 4.196 -20.517 1.491 1.00 93.81 307 LEU A CA 1
ATOM 2472 C C . LEU A 1 307 ? 3.087 -20.214 0.484 1.00 93.81 307 LEU A C 1
ATOM 2474 O O . LEU A 1 307 ? 1.935 -20.573 0.712 1.00 93.81 307 LEU A O 1
ATOM 2478 N N . HIS A 1 308 ? 3.456 -19.592 -0.639 1.00 94.12 308 HIS A N 1
ATOM 2479 C CA . HIS A 1 308 ? 2.577 -19.331 -1.790 1.00 94.12 308 HIS A CA 1
ATOM 2480 C C . HIS A 1 308 ? 1.246 -18.647 -1.433 1.00 94.12 308 HIS A C 1
ATOM 2482 O O . HIS A 1 308 ? 0.224 -18.850 -2.084 1.00 94.12 308 HIS A O 1
ATOM 2488 N N . TYR A 1 309 ? 1.244 -17.838 -0.371 1.00 95.06 309 TYR A N 1
ATOM 2489 C CA . TYR A 1 309 ? 0.033 -17.200 0.139 1.00 95.06 309 TYR A CA 1
ATOM 2490 C C . TYR A 1 309 ? -0.328 -15.914 -0.608 1.00 95.06 309 TYR A C 1
ATOM 2492 O O . TYR A 1 309 ? -1.465 -15.461 -0.493 1.00 95.06 309 TYR A O 1
ATOM 2500 N N . ARG A 1 310 ? 0.619 -15.289 -1.329 1.00 96.25 310 ARG A N 1
ATOM 2501 C CA . ARG A 1 310 ? 0.391 -14.004 -1.998 1.00 96.25 310 ARG A CA 1
ATOM 2502 C C . ARG A 1 310 ? -0.417 -14.206 -3.270 1.00 96.25 310 ARG A C 1
ATOM 2504 O O . ARG A 1 310 ? 0.107 -14.594 -4.309 1.00 96.25 310 ARG A O 1
ATOM 2511 N N . ASN A 1 311 ? -1.681 -13.816 -3.199 1.00 94.94 311 ASN A N 1
ATOM 2512 C CA . ASN A 1 311 ? -2.628 -13.840 -4.314 1.00 94.94 311 ASN A CA 1
ATOM 2513 C C . ASN A 1 311 ? -2.399 -12.715 -5.355 1.00 94.94 311 ASN A C 1
ATOM 2515 O O . ASN A 1 311 ? -3.127 -12.609 -6.345 1.00 94.94 311 ASN A O 1
ATOM 2519 N N . LYS A 1 312 ? -1.390 -11.864 -5.129 1.00 96.19 312 LYS A N 1
ATOM 2520 C CA . LYS A 1 312 ? -1.003 -10.741 -5.982 1.00 96.19 312 LYS A CA 1
ATOM 2521 C C . LYS A 1 312 ? 0.504 -10.757 -6.214 1.00 96.19 312 LYS A C 1
ATOM 2523 O O . LYS A 1 312 ? 1.264 -10.649 -5.253 1.00 96.19 312 LYS A O 1
ATOM 2528 N N . VAL A 1 313 ? 0.907 -10.789 -7.480 1.00 95.19 313 VAL A N 1
ATOM 2529 C CA . VAL A 1 313 ? 2.309 -10.739 -7.917 1.00 95.19 313 VAL A CA 1
ATOM 2530 C C . VAL A 1 313 ? 2.544 -9.465 -8.704 1.00 95.19 313 VAL A C 1
ATOM 2532 O O . VAL A 1 313 ? 1.793 -9.154 -9.628 1.00 95.19 313 VAL A O 1
ATOM 2535 N N . HIS A 1 314 ? 3.587 -8.724 -8.343 1.00 94.94 314 HIS A N 1
ATOM 2536 C CA . HIS A 1 314 ? 4.042 -7.548 -9.078 1.00 94.94 314 HIS A CA 1
ATOM 2537 C C . HIS A 1 314 ? 5.473 -7.787 -9.537 1.00 94.94 314 HIS A C 1
ATOM 2539 O O . HIS A 1 314 ? 6.368 -7.962 -8.717 1.00 94.94 314 HIS A O 1
ATOM 2545 N N . ALA A 1 315 ? 5.676 -7.767 -10.851 1.00 95.75 315 ALA A N 1
ATOM 2546 C CA . ALA A 1 315 ? 6.986 -7.899 -11.457 1.00 95.75 315 ALA A CA 1
ATOM 2547 C C . ALA A 1 315 ? 7.328 -6.636 -12.250 1.00 95.75 315 ALA A C 1
ATOM 2549 O O . ALA A 1 315 ? 6.579 -6.192 -13.124 1.00 95.75 315 ALA A O 1
ATOM 2550 N N . VAL A 1 316 ? 8.491 -6.065 -11.965 1.00 94.19 316 VAL A N 1
ATOM 2551 C CA . VAL A 1 316 ? 9.144 -5.073 -12.817 1.00 94.19 316 VAL A CA 1
ATOM 2552 C C . VAL A 1 316 ? 9.746 -5.801 -14.013 1.00 94.19 316 VAL A C 1
ATOM 2554 O O . VAL A 1 316 ? 10.311 -6.883 -13.850 1.00 94.19 316 VAL A O 1
ATOM 2557 N N . VAL A 1 317 ? 9.617 -5.222 -15.206 1.00 96.31 317 VAL A N 1
ATOM 2558 C CA . VAL A 1 317 ? 10.187 -5.767 -16.443 1.00 96.31 317 VAL A CA 1
ATOM 2559 C C . VAL A 1 317 ? 11.351 -4.882 -16.874 1.00 96.31 317 VAL A C 1
ATOM 2561 O O . VAL A 1 317 ? 11.221 -3.663 -16.901 1.00 96.31 317 VAL A O 1
ATOM 2564 N N . GLY A 1 318 ? 12.483 -5.487 -17.219 1.00 95.06 318 GLY A N 1
ATOM 2565 C CA . GLY A 1 318 ? 13.682 -4.772 -17.652 1.00 95.06 318 GLY A CA 1
ATOM 2566 C C . GLY A 1 318 ? 14.536 -5.610 -18.594 1.00 95.06 318 GLY A C 1
ATOM 2567 O O . GLY A 1 318 ? 14.139 -6.699 -19.007 1.00 95.06 318 GLY A O 1
ATOM 2568 N N . GLU A 1 319 ? 15.720 -5.100 -18.916 1.00 93.06 319 GLU A N 1
ATOM 2569 C CA . GLU A 1 319 ? 16.738 -5.821 -19.683 1.00 93.06 319 GLU A CA 1
ATOM 2570 C C . GLU A 1 319 ? 17.978 -6.052 -18.814 1.00 93.06 319 GLU A C 1
ATOM 2572 O O . GLU A 1 319 ? 18.348 -5.196 -18.004 1.00 93.06 319 GLU A O 1
ATOM 2577 N N . ASN A 1 320 ? 18.616 -7.213 -18.965 1.00 89.19 320 ASN A N 1
ATOM 2578 C CA . ASN A 1 320 ? 19.946 -7.451 -18.409 1.00 89.19 320 ASN A CA 1
ATOM 2579 C C . ASN A 1 320 ? 21.037 -6.865 -19.334 1.00 89.19 320 ASN A C 1
ATOM 2581 O O . ASN A 1 320 ? 20.750 -6.248 -20.361 1.00 89.19 320 ASN A O 1
ATOM 2585 N N . LYS A 1 321 ? 22.311 -7.051 -18.966 1.00 85.81 321 LYS A N 1
ATOM 2586 C CA . LYS A 1 321 ? 23.454 -6.560 -19.756 1.00 85.81 321 LYS A CA 1
ATOM 2587 C C . LYS A 1 321 ? 23.546 -7.187 -21.153 1.00 85.81 321 LYS A C 1
ATOM 2589 O O . LYS A 1 321 ? 24.098 -6.558 -22.046 1.00 85.81 321 LYS A O 1
ATOM 2594 N N . ASP A 1 322 ? 22.975 -8.375 -21.332 1.00 88.62 322 ASP A N 1
ATOM 2595 C CA . ASP A 1 322 ? 22.955 -9.125 -22.590 1.00 88.62 322 ASP A CA 1
ATOM 2596 C C . ASP A 1 322 ? 21.704 -8.815 -23.439 1.00 88.62 322 ASP A C 1
ATOM 2598 O O . ASP A 1 322 ? 21.410 -9.514 -24.408 1.00 88.62 322 ASP A O 1
ATOM 2602 N N . HIS A 1 323 ? 20.953 -7.761 -23.086 1.00 87.31 323 HIS A N 1
ATOM 2603 C CA . HIS A 1 323 ? 19.693 -7.355 -23.725 1.00 87.31 323 HIS A CA 1
ATOM 2604 C C . HIS A 1 323 ? 18.584 -8.418 -23.683 1.00 87.31 323 HIS A C 1
ATOM 2606 O O . HIS A 1 323 ? 17.654 -8.417 -24.495 1.00 87.31 323 HIS A O 1
ATOM 2612 N N . GLU A 1 324 ? 18.642 -9.330 -22.717 1.00 92.19 324 GLU A N 1
ATOM 2613 C CA . GLU A 1 324 ? 17.566 -10.277 -22.468 1.00 92.19 324 GLU A CA 1
ATOM 2614 C C . GLU A 1 324 ? 16.508 -9.656 -21.561 1.00 92.19 324 GLU A C 1
ATOM 2616 O O . GLU A 1 324 ? 16.815 -9.016 -20.552 1.00 92.19 324 GLU A O 1
ATOM 2621 N N . ILE A 1 325 ? 15.239 -9.885 -21.908 1.00 95.50 325 ILE A N 1
ATOM 2622 C CA . ILE A 1 325 ? 14.108 -9.435 -21.100 1.00 95.50 325 ILE A CA 1
ATOM 2623 C C . ILE A 1 325 ? 14.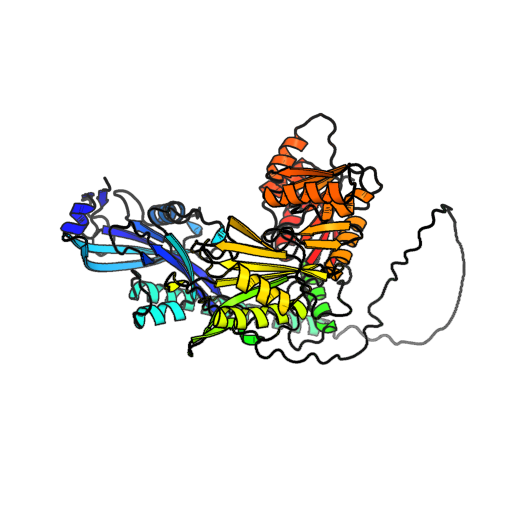062 -10.253 -19.809 1.00 95.50 325 ILE A C 1
ATOM 2625 O O . ILE A 1 325 ? 13.788 -11.455 -19.826 1.00 95.50 325 ILE A O 1
ATOM 2629 N N . ILE A 1 326 ? 14.259 -9.568 -18.690 1.00 94.94 326 ILE A N 1
ATOM 2630 C CA . ILE A 1 326 ? 14.184 -10.111 -17.337 1.00 94.94 326 ILE A CA 1
ATOM 2631 C C . ILE A 1 326 ? 12.986 -9.519 -16.596 1.00 94.94 326 ILE A C 1
ATOM 2633 O O . ILE A 1 326 ? 12.473 -8.451 -16.939 1.00 94.94 326 ILE A O 1
ATOM 2637 N N . SER A 1 327 ? 12.538 -10.210 -15.551 1.00 95.38 327 SER A N 1
ATOM 2638 C CA . SER A 1 327 ? 11.579 -9.642 -14.609 1.00 95.38 327 SER A CA 1
ATOM 2639 C C . SER A 1 327 ? 11.941 -9.982 -13.174 1.00 95.38 327 SER A C 1
ATOM 2641 O O . SER A 1 327 ? 12.629 -10.967 -12.909 1.00 95.38 327 SER A O 1
ATOM 2643 N N . GLY A 1 328 ? 11.446 -9.176 -12.246 1.00 93.31 328 GLY A N 1
ATOM 2644 C CA . GLY A 1 328 ? 11.627 -9.409 -10.823 1.00 93.31 328 GLY A CA 1
ATOM 2645 C C . GLY A 1 328 ? 11.211 -8.203 -10.000 1.00 93.31 328 GLY A C 1
ATOM 2646 O O . GLY A 1 328 ? 10.217 -7.552 -10.315 1.00 93.31 328 GLY A O 1
ATOM 2647 N N . THR A 1 329 ? 11.970 -7.896 -8.956 1.00 90.44 329 THR A N 1
ATOM 2648 C CA . THR A 1 329 ? 11.689 -6.775 -8.051 1.00 90.44 329 THR A CA 1
ATOM 2649 C C . THR A 1 329 ? 12.842 -5.787 -8.044 1.00 90.44 329 THR A C 1
ATOM 2651 O O . THR A 1 329 ? 13.984 -6.145 -8.326 1.00 90.44 329 THR A O 1
ATOM 2654 N N . TYR A 1 330 ? 12.571 -4.547 -7.658 1.00 85.12 330 TYR A N 1
ATOM 2655 C CA . TYR A 1 330 ? 13.643 -3.633 -7.299 1.00 85.12 330 TYR A CA 1
ATOM 2656 C C . TYR A 1 330 ? 14.321 -4.078 -6.000 1.00 85.12 330 TYR A C 1
ATOM 2658 O O . TYR A 1 330 ? 13.652 -4.466 -5.038 1.00 85.12 330 TYR A O 1
ATOM 2666 N N . LYS A 1 331 ? 15.655 -4.005 -5.967 1.00 81.25 331 LYS A N 1
ATOM 2667 C CA . LYS A 1 331 ? 16.444 -4.156 -4.742 1.00 81.25 331 LYS A CA 1
ATOM 2668 C C . LYS A 1 331 ? 16.039 -3.067 -3.754 1.00 81.25 331 LYS A C 1
ATOM 2670 O O . LYS A 1 331 ? 15.924 -1.898 -4.130 1.00 81.25 331 LYS A O 1
ATOM 2675 N N . ALA A 1 332 ? 15.864 -3.450 -2.491 1.00 72.25 332 ALA A N 1
ATOM 2676 C CA . ALA A 1 332 ? 15.416 -2.555 -1.428 1.00 72.25 332 ALA A CA 1
ATOM 2677 C C . ALA A 1 332 ? 16.184 -1.217 -1.424 1.00 72.25 332 ALA A C 1
ATOM 2679 O O . ALA A 1 332 ? 17.409 -1.198 -1.329 1.00 72.25 332 ALA A O 1
ATOM 2680 N N . GLY A 1 333 ? 15.443 -0.108 -1.516 1.00 66.25 333 GLY A N 1
ATOM 2681 C CA . GLY A 1 333 ? 15.997 1.252 -1.506 1.00 66.25 333 GLY A CA 1
ATOM 2682 C C . GLY A 1 333 ? 16.551 1.756 -2.845 1.00 66.25 333 GLY A C 1
ATOM 2683 O O . GLY A 1 333 ? 17.052 2.871 -2.886 1.00 66.25 333 GLY A O 1
ATOM 2684 N N . THR A 1 334 ? 16.449 0.987 -3.932 1.00 76.56 334 THR A N 1
ATOM 2685 C CA . THR A 1 334 ? 17.008 1.335 -5.254 1.00 76.56 334 THR A CA 1
ATOM 2686 C C . THR A 1 334 ? 15.985 1.099 -6.374 1.00 76.56 334 THR A C 1
ATOM 2688 O O . THR A 1 334 ? 14.925 0.534 -6.122 1.00 76.56 334 THR A O 1
ATOM 2691 N N . HIS A 1 335 ? 16.315 1.472 -7.616 1.00 77.31 335 HIS A N 1
ATOM 2692 C CA . HIS A 1 335 ? 15.613 1.004 -8.829 1.00 77.31 335 HIS A CA 1
ATOM 2693 C C . HIS A 1 335 ? 16.426 -0.063 -9.584 1.00 77.31 335 HIS A C 1
ATOM 2695 O O . HIS A 1 335 ? 16.249 -0.284 -10.780 1.00 77.31 335 HIS A O 1
ATOM 2701 N N . PHE A 1 336 ? 17.346 -0.739 -8.889 1.00 82.44 336 PHE A N 1
ATOM 2702 C CA . PHE A 1 336 ? 18.113 -1.827 -9.475 1.00 82.44 336 PHE A CA 1
ATOM 2703 C C . PHE A 1 336 ? 17.244 -3.082 -9.555 1.00 82.44 336 PHE A C 1
ATOM 2705 O O . PHE A 1 336 ? 16.826 -3.620 -8.527 1.00 82.44 336 PHE A O 1
ATOM 2712 N N . LEU A 1 337 ? 16.965 -3.541 -10.774 1.00 88.69 337 LEU A N 1
ATOM 2713 C CA . LEU A 1 337 ? 16.166 -4.737 -11.011 1.00 88.69 337 LEU A CA 1
ATOM 2714 C C . LEU A 1 337 ? 16.943 -5.994 -10.601 1.00 88.69 337 LEU A C 1
ATOM 2716 O O . LEU A 1 337 ? 17.988 -6.310 -11.163 1.00 88.69 337 LEU A O 1
ATOM 2720 N N . VAL A 1 338 ? 16.396 -6.729 -9.637 1.00 89.56 338 VAL A N 1
ATOM 2721 C CA . VAL A 1 338 ? 16.845 -8.065 -9.246 1.00 89.56 338 VAL A CA 1
ATOM 2722 C C . VAL A 1 338 ? 15.994 -9.077 -10.007 1.00 89.56 338 VAL A C 1
ATOM 2724 O O . VAL A 1 338 ? 14.786 -9.126 -9.763 1.00 89.56 338 VAL A O 1
ATOM 2727 N N . PRO A 1 339 ? 16.580 -9.885 -10.909 1.00 92.50 339 PRO A N 1
ATOM 2728 C CA . PRO A 1 339 ? 15.856 -10.961 -11.573 1.00 92.50 339 PRO A CA 1
ATOM 2729 C C . PRO A 1 339 ? 15.302 -11.957 -10.552 1.00 92.50 339 PRO A C 1
ATOM 2731 O O . PRO A 1 339 ? 16.025 -12.412 -9.663 1.00 92.50 339 PRO A O 1
ATOM 2734 N N . VAL A 1 340 ? 14.025 -12.307 -10.686 1.00 90.31 340 VAL A N 1
ATOM 2735 C CA . VAL A 1 340 ? 13.360 -13.313 -9.852 1.00 90.31 340 VAL A CA 1
ATOM 2736 C C . VAL A 1 340 ? 12.694 -14.330 -10.772 1.00 90.31 340 VAL A C 1
ATOM 2738 O O . VAL A 1 340 ? 11.752 -14.013 -11.498 1.00 90.31 340 VAL A O 1
ATOM 2741 N N . GLU A 1 341 ? 13.204 -15.560 -10.748 1.00 84.88 341 GLU A N 1
ATOM 2742 C CA . GLU A 1 341 ? 12.638 -16.663 -11.536 1.00 84.88 341 GLU A CA 1
ATOM 2743 C C . GLU A 1 341 ? 11.418 -17.295 -10.865 1.00 84.88 341 GLU A C 1
ATOM 2745 O O . GLU A 1 341 ? 10.474 -17.680 -11.548 1.00 84.88 341 GLU A O 1
ATOM 2750 N N . SER A 1 342 ? 11.438 -17.386 -9.536 1.00 87.19 342 SER A N 1
ATOM 2751 C CA . SER A 1 342 ? 10.361 -17.954 -8.724 1.00 87.19 342 SER A CA 1
ATOM 2752 C C . SER A 1 342 ? 10.409 -17.378 -7.314 1.00 87.19 342 SER A C 1
ATOM 2754 O O . SER A 1 342 ? 11.509 -17.219 -6.765 1.00 87.19 342 SER A O 1
ATOM 2756 N N . CYS A 1 343 ? 9.256 -17.159 -6.691 1.00 91.19 343 CYS A N 1
ATOM 2757 C CA . CYS A 1 343 ? 9.162 -16.696 -5.313 1.00 91.19 343 CYS A CA 1
ATOM 2758 C C . CYS A 1 343 ? 8.348 -17.672 -4.453 1.00 91.19 343 CYS A C 1
ATOM 2760 O O . CYS A 1 343 ? 7.195 -17.975 -4.726 1.00 91.19 343 CYS A O 1
ATOM 2762 N N . MET A 1 344 ? 8.924 -18.121 -3.334 1.00 92.06 344 MET A N 1
ATOM 2763 C CA . MET A 1 344 ? 8.263 -19.062 -2.411 1.00 92.06 344 MET A CA 1
ATOM 2764 C C . MET A 1 344 ? 7.019 -18.495 -1.702 1.00 92.06 344 MET A C 1
ATOM 2766 O O . MET A 1 344 ? 6.310 -19.230 -1.019 1.00 92.06 344 MET A O 1
ATOM 2770 N N . LEU A 1 345 ? 6.788 -17.182 -1.796 1.00 93.94 345 LEU A N 1
ATOM 2771 C CA . LEU A 1 345 ? 5.632 -16.511 -1.196 1.00 93.94 345 LEU A CA 1
ATOM 2772 C C . LEU A 1 345 ? 4.522 -16.241 -2.210 1.00 93.94 345 LEU A C 1
ATOM 2774 O O . LEU A 1 345 ? 3.386 -16.009 -1.804 1.00 93.94 345 LEU A O 1
ATOM 2778 N N . GLU A 1 346 ? 4.855 -16.221 -3.497 1.00 94.88 346 GLU A N 1
ATOM 2779 C CA . GLU A 1 346 ? 3.946 -15.863 -4.580 1.00 94.88 346 GLU A CA 1
ATOM 2780 C C . GLU A 1 346 ? 3.176 -17.082 -5.066 1.00 94.88 346 GLU A C 1
ATOM 2782 O O . GLU A 1 346 ? 3.633 -18.219 -4.948 1.00 94.88 346 GLU A O 1
ATOM 2787 N N . ASP A 1 347 ? 1.969 -16.843 -5.562 1.00 94.69 347 ASP A N 1
ATOM 2788 C CA . ASP A 1 347 ? 1.169 -17.886 -6.179 1.00 94.69 347 ASP A CA 1
ATOM 2789 C C . ASP A 1 347 ? 1.900 -18.497 -7.387 1.00 94.69 347 ASP A C 1
ATOM 2791 O O . ASP A 1 347 ? 2.287 -17.796 -8.323 1.00 94.69 347 ASP A O 1
ATOM 2795 N N . GLU A 1 348 ? 2.053 -19.822 -7.393 1.00 94.06 348 GLU A N 1
ATOM 2796 C CA . GLU A 1 348 ? 2.834 -20.530 -8.417 1.00 94.06 348 GLU A CA 1
ATOM 2797 C C . GLU A 1 348 ? 2.274 -20.330 -9.832 1.00 94.06 348 GLU A C 1
ATOM 2799 O O . GLU A 1 348 ? 3.021 -20.295 -10.817 1.00 94.06 348 GLU A O 1
ATOM 2804 N N . LYS A 1 349 ? 0.949 -20.176 -9.961 1.00 95.81 349 LYS A N 1
ATOM 2805 C CA . LYS A 1 349 ? 0.321 -19.948 -11.261 1.00 95.81 349 LYS A CA 1
ATOM 2806 C C . LYS A 1 349 ? 0.610 -18.540 -11.766 1.00 95.81 349 LYS A C 1
ATOM 2808 O O . LYS A 1 349 ? 0.859 -18.372 -12.962 1.00 95.81 349 LYS A O 1
ATOM 2813 N N . ALA A 1 350 ? 0.604 -17.547 -10.880 1.00 95.56 350 ALA A N 1
ATOM 2814 C CA . ALA A 1 350 ? 1.012 -16.191 -11.221 1.00 95.56 350 ALA A CA 1
ATOM 2815 C C . ALA A 1 350 ? 2.479 -16.149 -11.692 1.00 95.56 350 ALA A C 1
ATOM 2817 O O . ALA A 1 350 ? 2.740 -15.613 -12.771 1.00 95.56 350 ALA A O 1
ATOM 2818 N N . ASP A 1 351 ? 3.404 -16.801 -10.983 1.00 93.00 351 ASP A N 1
ATOM 2819 C CA . ASP A 1 351 ? 4.819 -16.899 -11.386 1.00 93.00 351 ASP A CA 1
ATOM 2820 C C . ASP A 1 351 ? 4.975 -17.508 -12.790 1.00 93.00 351 ASP A C 1
ATOM 2822 O O . ASP A 1 351 ? 5.676 -16.966 -13.653 1.00 93.00 351 ASP A O 1
ATOM 2826 N N . ALA A 1 352 ? 4.250 -18.596 -13.073 1.00 95.75 352 ALA A N 1
ATOM 2827 C CA . ALA A 1 352 ? 4.266 -19.238 -14.386 1.00 95.75 352 ALA A CA 1
ATOM 2828 C C . ALA A 1 352 ? 3.772 -18.306 -15.510 1.00 95.75 352 ALA A C 1
ATOM 2830 O O . ALA A 1 352 ? 4.334 -18.304 -16.611 1.00 95.75 352 ALA A O 1
ATOM 2831 N N . ILE A 1 353 ? 2.745 -17.493 -15.243 1.00 98.00 353 ILE A N 1
ATOM 2832 C CA . ILE A 1 353 ? 2.227 -16.510 -16.203 1.00 98.00 353 ILE A CA 1
ATOM 2833 C C . ILE A 1 353 ? 3.248 -15.389 -16.436 1.00 98.00 353 ILE A C 1
ATOM 2835 O O . ILE A 1 353 ? 3.470 -15.019 -17.591 1.00 98.00 353 ILE A O 1
ATOM 2839 N N . VAL A 1 354 ? 3.913 -14.879 -15.391 1.00 97.38 354 VAL A N 1
ATOM 2840 C CA . VAL A 1 354 ? 4.999 -13.888 -15.533 1.00 97.38 354 VAL A CA 1
ATOM 2841 C C . VAL A 1 354 ? 6.107 -14.434 -16.436 1.00 97.38 354 VAL A C 1
ATOM 2843 O O . VAL A 1 354 ? 6.533 -13.752 -17.372 1.00 97.38 354 VAL A O 1
ATOM 2846 N N . ALA A 1 355 ? 6.531 -15.683 -16.227 1.00 96.12 355 ALA A N 1
ATOM 2847 C CA . ALA A 1 355 ? 7.552 -16.321 -17.055 1.00 96.12 355 ALA A CA 1
ATOM 2848 C C . ALA A 1 355 ? 7.131 -16.441 -18.532 1.00 96.12 355 ALA A C 1
ATOM 2850 O O . ALA A 1 355 ? 7.935 -16.197 -19.438 1.00 96.12 355 ALA A O 1
ATOM 2851 N N . THR A 1 356 ? 5.865 -16.773 -18.803 1.00 97.94 356 THR A N 1
ATOM 2852 C CA . THR A 1 356 ? 5.320 -16.782 -20.170 1.00 97.94 356 THR A CA 1
ATOM 2853 C C . THR A 1 356 ? 5.267 -15.385 -20.779 1.00 97.94 356 THR A C 1
ATOM 2855 O O . THR A 1 356 ? 5.656 -15.220 -21.936 1.00 97.94 356 THR A O 1
ATOM 2858 N N . LEU A 1 357 ? 4.851 -14.372 -20.017 1.00 98.12 357 LEU A N 1
ATOM 2859 C CA . LEU A 1 357 ? 4.811 -12.982 -20.473 1.00 98.12 357 LEU A CA 1
ATOM 2860 C C . LEU A 1 357 ? 6.193 -12.492 -20.913 1.00 98.12 357 LEU A C 1
ATOM 2862 O O . LEU A 1 357 ? 6.293 -11.920 -21.995 1.00 98.12 357 LEU A O 1
ATOM 2866 N N . ARG A 1 358 ? 7.265 -12.796 -20.164 1.00 96.06 358 ARG A N 1
ATOM 2867 C CA . ARG A 1 358 ? 8.649 -12.475 -20.573 1.00 96.06 358 ARG A CA 1
ATOM 2868 C C . ARG A 1 358 ? 8.979 -13.018 -21.968 1.00 96.06 358 ARG A C 1
ATOM 2870 O O . ARG A 1 358 ? 9.489 -12.286 -22.817 1.00 96.06 358 ARG A O 1
ATOM 2877 N N . ARG A 1 359 ? 8.646 -14.290 -22.230 1.00 96.88 359 ARG A N 1
ATOM 2878 C CA . ARG A 1 359 ? 8.868 -14.925 -23.542 1.00 96.88 359 ARG A CA 1
ATOM 2879 C C . ARG A 1 359 ? 8.033 -14.268 -24.638 1.00 96.88 359 ARG A C 1
ATOM 2881 O O . ARG A 1 359 ? 8.560 -13.980 -25.710 1.00 96.88 359 ARG A O 1
ATOM 2888 N N . LEU A 1 360 ? 6.757 -13.993 -24.367 1.00 98.06 360 LEU A N 1
ATOM 2889 C CA . LEU A 1 360 ? 5.870 -13.349 -25.335 1.00 98.06 360 LEU A CA 1
ATOM 2890 C C . LEU A 1 360 ? 6.312 -11.918 -25.651 1.00 98.06 360 LEU A C 1
ATOM 2892 O O . LEU A 1 360 ? 6.322 -11.547 -26.818 1.00 98.06 360 LEU A O 1
ATOM 2896 N N . PHE A 1 361 ? 6.751 -11.129 -24.669 1.00 97.94 361 PHE A N 1
ATOM 2897 C CA . PHE A 1 361 ? 7.282 -9.787 -24.927 1.00 97.94 361 PHE A CA 1
ATOM 2898 C C . PHE A 1 361 ? 8.458 -9.821 -25.903 1.00 97.94 361 PHE A C 1
ATOM 2900 O O . PHE A 1 361 ? 8.480 -9.036 -26.852 1.00 97.94 361 PHE A O 1
ATOM 2907 N N . LYS A 1 362 ? 9.364 -10.797 -25.758 1.00 95.75 362 LYS A N 1
ATOM 2908 C CA . LYS A 1 362 ? 10.461 -11.021 -26.710 1.00 95.75 362 LYS A CA 1
ATOM 2909 C C . LYS A 1 362 ? 9.932 -11.367 -28.108 1.00 95.75 362 LYS A C 1
ATOM 2911 O O . LYS A 1 362 ? 10.317 -10.717 -29.077 1.00 95.75 362 LYS A O 1
ATOM 2916 N N . SER A 1 363 ? 9.022 -12.338 -28.226 1.00 96.19 363 SER A N 1
ATOM 2917 C CA . SER A 1 363 ? 8.456 -12.771 -29.517 1.00 96.19 363 SER A CA 1
ATOM 2918 C C . SER A 1 363 ? 7.675 -11.670 -30.244 1.00 96.19 363 SER A C 1
ATOM 2920 O O . SER A 1 363 ? 7.757 -11.563 -31.465 1.00 96.19 363 SER A O 1
ATOM 2922 N N . PHE A 1 364 ? 6.951 -10.831 -29.503 1.00 97.31 364 PHE A N 1
ATOM 2923 C CA . PHE A 1 364 ? 6.167 -9.711 -30.033 1.00 97.31 364 PHE A CA 1
ATOM 2924 C C . PHE A 1 364 ? 6.975 -8.410 -30.166 1.00 97.31 364 PHE A C 1
ATOM 2926 O O . PHE A 1 364 ? 6.432 -7.393 -30.595 1.00 97.31 364 PHE A O 1
ATOM 2933 N N . LYS A 1 365 ? 8.277 -8.436 -29.840 1.00 96.12 365 LYS A N 1
ATOM 2934 C CA . LYS A 1 365 ? 9.190 -7.280 -29.874 1.00 96.12 365 LYS A CA 1
ATOM 2935 C C . LYS A 1 365 ? 8.728 -6.112 -28.989 1.00 96.12 365 LYS A C 1
ATOM 2937 O O . LYS A 1 365 ? 9.007 -4.950 -29.289 1.00 96.12 365 LYS A O 1
ATOM 2942 N N . TYR A 1 366 ? 8.035 -6.404 -27.891 1.00 97.12 366 TYR A N 1
ATOM 2943 C CA . TYR A 1 366 ? 7.694 -5.403 -26.886 1.00 97.12 366 TYR A CA 1
ATOM 2944 C C . TYR A 1 366 ? 8.909 -5.148 -26.002 1.00 97.12 366 TYR A C 1
ATOM 2946 O O . TYR A 1 366 ? 9.332 -6.016 -25.241 1.00 97.12 366 TYR A O 1
ATOM 2954 N N . LYS A 1 367 ? 9.469 -3.944 -26.109 1.00 96.38 367 LYS A N 1
ATOM 2955 C CA . LYS A 1 367 ? 10.650 -3.563 -25.336 1.00 96.38 367 LYS A CA 1
ATOM 2956 C C . LYS A 1 367 ? 10.272 -3.215 -23.893 1.00 96.38 367 LYS A C 1
ATOM 2958 O O . LYS A 1 367 ? 9.284 -2.493 -23.705 1.00 96.38 367 LYS A O 1
ATOM 2963 N N . PRO A 1 368 ? 11.040 -3.668 -22.890 1.00 96.44 368 PRO A N 1
ATOM 2964 C CA . PRO A 1 368 ? 10.949 -3.137 -21.538 1.00 96.44 368 PRO A CA 1
ATOM 2965 C C . PRO A 1 368 ? 11.148 -1.620 -21.527 1.00 96.44 368 PRO A C 1
ATOM 2967 O O . PRO A 1 368 ? 11.856 -1.066 -22.369 1.00 96.44 368 PRO A O 1
ATOM 2970 N N . TYR A 1 369 ? 10.484 -0.943 -20.602 1.00 93.69 369 TYR A N 1
ATOM 2971 C CA . TYR A 1 369 ? 10.587 0.496 -20.442 1.00 93.69 369 TYR A CA 1
ATOM 2972 C C . TYR A 1 369 ? 11.859 0.850 -19.674 1.00 93.69 369 TYR A C 1
ATOM 2974 O O . TYR A 1 369 ? 12.120 0.322 -18.597 1.00 93.69 369 TYR A O 1
ATOM 2982 N N . ASN A 1 370 ? 12.641 1.765 -20.229 1.00 88.56 370 ASN A N 1
ATOM 2983 C CA . ASN A 1 370 ? 13.817 2.334 -19.604 1.00 88.56 370 ASN A CA 1
ATOM 2984 C C . ASN A 1 370 ? 13.447 3.708 -19.033 1.00 88.56 370 ASN A C 1
ATOM 2986 O O . ASN A 1 370 ? 13.189 4.636 -19.800 1.00 88.56 370 ASN A O 1
ATOM 2990 N N . GLU A 1 371 ? 13.415 3.824 -17.703 1.00 81.12 371 GLU A N 1
ATOM 2991 C CA . GLU A 1 371 ? 13.044 5.065 -17.007 1.00 81.12 371 GLU A CA 1
ATOM 2992 C C . GLU A 1 371 ? 14.007 6.218 -17.321 1.00 81.12 371 GLU A C 1
ATOM 2994 O O . GLU A 1 371 ? 13.546 7.321 -17.606 1.00 81.12 371 GLU A O 1
ATOM 2999 N N . ASP A 1 372 ? 15.317 5.955 -17.361 1.00 80.25 372 ASP A N 1
ATOM 3000 C CA . ASP A 1 372 ? 16.343 6.982 -17.592 1.00 80.25 372 ASP A CA 1
ATOM 3001 C C . ASP A 1 372 ? 16.267 7.560 -19.016 1.00 80.25 372 ASP A C 1
ATOM 3003 O O . ASP A 1 372 ? 16.470 8.750 -19.232 1.00 80.25 372 ASP A O 1
ATOM 3007 N N . LYS A 1 373 ? 15.947 6.720 -20.008 1.00 83.69 373 LYS A N 1
ATOM 3008 C CA . LYS A 1 373 ? 15.806 7.130 -21.416 1.00 83.69 373 LYS A CA 1
ATOM 3009 C C . LYS A 1 373 ? 14.378 7.515 -21.790 1.00 83.69 373 LYS A C 1
ATOM 3011 O O . LYS A 1 373 ? 14.168 7.985 -22.901 1.00 83.69 373 LYS A O 1
ATOM 3016 N N . SER A 1 374 ? 13.400 7.245 -20.925 1.00 86.06 374 SER A N 1
ATOM 3017 C CA . SER A 1 374 ? 11.965 7.361 -21.216 1.00 86.06 374 SER A CA 1
ATOM 3018 C C . SER A 1 374 ? 11.552 6.694 -22.540 1.00 86.06 374 SER A C 1
ATOM 3020 O O . SER A 1 374 ? 10.807 7.248 -23.345 1.00 86.06 374 SER A O 1
ATOM 3022 N N . THR A 1 375 ? 12.072 5.491 -22.797 1.00 89.69 375 THR A N 1
ATOM 3023 C CA . THR A 1 375 ? 11.810 4.722 -24.029 1.00 89.69 375 THR A CA 1
ATOM 3024 C C . THR A 1 375 ? 11.400 3.291 -23.712 1.00 89.69 375 THR A C 1
ATOM 3026 O O . THR A 1 375 ? 11.706 2.773 -22.646 1.00 89.69 375 THR A O 1
ATOM 3029 N N . GLY A 1 376 ? 10.728 2.627 -24.653 1.00 94.00 376 GLY A N 1
ATOM 3030 C CA . GLY A 1 376 ? 10.200 1.272 -24.471 1.00 94.00 376 GLY A CA 1
ATOM 3031 C C . GLY A 1 376 ? 8.700 1.269 -24.185 1.00 94.00 376 GLY A C 1
ATOM 3032 O O . GLY A 1 376 ? 8.049 2.310 -24.214 1.00 94.00 376 GLY A O 1
ATOM 3033 N N . LEU A 1 377 ? 8.132 0.083 -23.970 1.00 96.38 377 LEU A N 1
ATOM 3034 C CA . LEU A 1 377 ? 6.684 -0.108 -23.863 1.00 96.38 377 LEU A CA 1
ATOM 3035 C C . LEU A 1 377 ? 6.270 -0.718 -22.527 1.00 96.38 377 LEU A C 1
ATOM 3037 O O . LEU A 1 377 ? 5.362 -0.195 -21.891 1.00 96.38 377 LEU A O 1
ATOM 3041 N N . ILE A 1 378 ? 6.889 -1.823 -22.110 1.00 97.62 378 ILE A N 1
ATOM 3042 C CA . ILE A 1 378 ? 6.426 -2.616 -20.963 1.00 97.62 378 ILE A CA 1
ATOM 3043 C C . ILE A 1 378 ? 7.114 -2.157 -19.684 1.00 97.62 378 ILE A C 1
ATOM 3045 O O . ILE A 1 378 ? 8.326 -2.292 -19.563 1.00 97.62 378 ILE A O 1
ATOM 3049 N N . ARG A 1 379 ? 6.348 -1.674 -18.706 1.00 95.12 379 ARG A N 1
ATOM 3050 C CA . ARG A 1 379 ? 6.887 -1.230 -17.411 1.00 95.12 379 ARG A CA 1
ATOM 3051 C C . ARG A 1 379 ? 6.822 -2.333 -16.363 1.00 95.12 379 ARG A C 1
ATOM 3053 O O . ARG A 1 379 ? 7.821 -2.713 -15.757 1.00 95.12 379 ARG A O 1
ATOM 3060 N N . HIS A 1 380 ? 5.619 -2.861 -16.160 1.00 97.06 380 HIS A N 1
ATOM 3061 C CA . HIS A 1 380 ? 5.332 -3.803 -15.087 1.00 97.06 380 HIS A CA 1
ATOM 3062 C C . HIS A 1 380 ? 4.321 -4.854 -15.534 1.00 97.06 380 HIS A C 1
ATOM 3064 O O . HIS A 1 380 ? 3.504 -4.633 -16.430 1.00 97.06 380 HIS A O 1
ATOM 3070 N N . ILE A 1 381 ? 4.349 -5.985 -14.845 1.00 98.19 381 ILE A N 1
ATOM 3071 C CA . ILE A 1 381 ? 3.297 -6.991 -14.850 1.00 98.19 381 ILE A CA 1
ATOM 3072 C C . ILE A 1 381 ? 2.690 -6.997 -13.450 1.00 98.19 381 ILE A C 1
ATOM 3074 O O . ILE A 1 381 ? 3.412 -7.044 -12.454 1.00 98.19 381 ILE A O 1
ATOM 3078 N N . LEU A 1 382 ? 1.366 -6.983 -13.369 1.00 98.00 382 LEU A N 1
ATOM 3079 C CA . LEU A 1 382 ? 0.637 -7.233 -12.135 1.00 98.00 382 LEU A CA 1
ATOM 3080 C C . LEU A 1 382 ? -0.341 -8.381 -12.380 1.00 98.00 382 LEU A C 1
ATOM 3082 O O . LEU A 1 382 ? -1.147 -8.328 -13.302 1.00 98.00 382 LEU A O 1
ATOM 3086 N N . ILE A 1 383 ? -0.284 -9.417 -11.553 1.00 98.00 383 ILE A N 1
ATOM 3087 C CA . ILE A 1 383 ? -1.219 -10.540 -11.599 1.00 98.00 383 ILE A CA 1
ATOM 3088 C C . ILE A 1 383 ? -1.986 -10.564 -10.291 1.00 98.00 383 ILE A C 1
ATOM 3090 O O . ILE A 1 383 ? -1.385 -10.482 -9.221 1.00 98.00 383 ILE A O 1
ATOM 3094 N N . LYS A 1 384 ? -3.310 -10.675 -10.376 1.00 97.75 384 LYS A N 1
ATOM 3095 C CA . LYS A 1 384 ? -4.172 -10.975 -9.229 1.00 97.75 384 LYS A CA 1
ATOM 3096 C C . LYS A 1 384 ? -4.877 -12.296 -9.483 1.00 97.75 384 LYS A C 1
ATOM 3098 O O . LYS A 1 384 ? -5.382 -12.513 -10.585 1.00 97.75 384 LYS A O 1
ATOM 3103 N N . ARG A 1 385 ? -4.943 -13.149 -8.469 1.00 97.44 385 ARG A N 1
ATOM 3104 C CA . ARG A 1 385 ? -5.677 -14.412 -8.505 1.00 97.44 385 ARG A CA 1
ATOM 3105 C C . ARG A 1 385 ? -6.676 -14.453 -7.357 1.00 97.44 385 ARG A C 1
ATOM 3107 O O . ARG A 1 385 ? -6.304 -14.204 -6.220 1.00 97.44 385 ARG A O 1
ATOM 3114 N N . GLY A 1 386 ? -7.933 -14.770 -7.642 1.00 97.12 386 GLY A N 1
ATOM 3115 C CA . GLY A 1 386 ? -8.905 -15.079 -6.599 1.00 97.12 386 GLY A CA 1
ATOM 3116 C C . GLY A 1 386 ? -8.501 -16.378 -5.909 1.00 97.12 386 GLY A C 1
ATOM 3117 O O . GLY A 1 386 ? -8.359 -17.403 -6.575 1.00 97.12 386 GLY A O 1
ATOM 3118 N N . PHE A 1 387 ? -8.277 -16.337 -4.598 1.00 95.25 387 PHE A N 1
ATOM 3119 C CA . PHE A 1 387 ? -7.775 -17.474 -3.831 1.00 95.25 387 PHE A CA 1
ATOM 3120 C C . PHE A 1 387 ? -8.769 -18.642 -3.803 1.00 95.25 387 PHE A C 1
ATOM 3122 O O . PHE A 1 387 ? -8.367 -19.794 -3.947 1.00 95.25 387 PHE A O 1
ATOM 3129 N N . LYS A 1 388 ? -10.069 -18.365 -3.655 1.00 95.88 388 LYS A N 1
ATOM 3130 C CA . LYS A 1 388 ? -11.123 -19.393 -3.633 1.00 95.88 388 LYS A CA 1
ATOM 3131 C C . LYS A 1 388 ? -11.650 -19.705 -5.030 1.00 95.88 388 LYS A C 1
ATOM 3133 O O . LYS A 1 388 ? -11.953 -20.854 -5.334 1.00 95.88 388 LYS A O 1
ATOM 3138 N N . THR A 1 389 ? -11.784 -18.687 -5.877 1.00 97.44 389 THR A N 1
ATOM 3139 C CA . THR A 1 389 ? -12.428 -18.818 -7.196 1.00 97.44 389 THR A CA 1
ATOM 3140 C C . THR A 1 389 ? -11.471 -19.233 -8.309 1.00 97.44 389 THR A C 1
ATOM 3142 O O . THR A 1 389 ? -11.929 -19.622 -9.381 1.00 97.44 389 THR A O 1
ATOM 3145 N N . ASN A 1 390 ? -10.157 -19.119 -8.089 1.00 97.19 390 ASN A N 1
ATOM 3146 C CA . ASN A 1 390 ? -9.105 -19.294 -9.092 1.00 97.19 390 ASN A CA 1
ATOM 3147 C C . ASN A 1 390 ? -9.198 -18.348 -10.300 1.00 97.19 390 ASN A C 1
ATOM 3149 O O . ASN A 1 390 ? -8.512 -18.576 -11.292 1.00 97.19 390 ASN A O 1
ATOM 3153 N N . GLN A 1 391 ? -10.015 -17.290 -10.253 1.00 98.44 391 GLN A N 1
ATOM 3154 C CA . GLN A 1 391 ? -10.077 -16.322 -11.349 1.00 98.44 391 GLN A CA 1
ATOM 3155 C C . GLN A 1 391 ? -8.771 -15.532 -11.433 1.00 98.44 391 GLN A C 1
ATOM 3157 O O . GLN A 1 391 ? -8.283 -15.050 -10.414 1.00 98.44 391 GLN A O 1
ATOM 3162 N N . ILE A 1 392 ? -8.223 -15.361 -12.636 1.00 98.62 392 ILE A N 1
ATOM 3163 C CA . ILE A 1 392 ? -6.922 -14.715 -12.839 1.00 98.62 392 ILE A CA 1
ATOM 3164 C C . ILE A 1 392 ? -7.078 -13.458 -13.687 1.00 98.62 392 ILE A C 1
ATOM 3166 O O . ILE A 1 392 ? -7.557 -13.500 -14.824 1.00 98.62 392 ILE A O 1
ATOM 3170 N N . MET A 1 393 ? -6.603 -12.345 -13.134 1.00 98.69 393 MET A N 1
ATOM 3171 C CA . MET A 1 393 ? -6.435 -11.082 -13.831 1.00 98.69 393 MET A CA 1
ATOM 3172 C C . MET A 1 393 ? -4.963 -10.855 -14.140 1.00 98.69 393 MET A C 1
ATOM 3174 O O . MET A 1 393 ? -4.143 -10.767 -13.225 1.00 98.69 393 MET A O 1
ATOM 3178 N N . VAL A 1 394 ? -4.649 -10.674 -15.418 1.00 98.81 394 VAL A N 1
ATOM 3179 C CA . VAL A 1 394 ? -3.341 -10.196 -15.867 1.00 98.81 394 VAL A CA 1
ATOM 3180 C C . VAL A 1 394 ? -3.447 -8.719 -16.209 1.00 98.81 394 VAL A C 1
ATOM 3182 O O . VAL A 1 394 ? -4.248 -8.329 -17.053 1.00 98.81 394 VAL A O 1
ATOM 3185 N N . VAL A 1 395 ? -2.620 -7.898 -15.576 1.00 98.69 395 VAL A N 1
ATOM 3186 C CA . VAL A 1 395 ? -2.491 -6.471 -15.856 1.00 98.69 395 VAL A CA 1
ATOM 3187 C C . VAL A 1 395 ? -1.119 -6.219 -16.474 1.00 98.69 395 VAL A C 1
ATOM 3189 O O . VAL A 1 395 ? -0.088 -6.423 -15.831 1.00 98.69 395 VAL A O 1
ATOM 3192 N N . VAL A 1 396 ? -1.103 -5.778 -17.730 1.00 98.44 396 VAL A N 1
ATOM 3193 C CA . VAL A 1 396 ? 0.119 -5.362 -18.429 1.00 98.44 396 VAL A CA 1
ATOM 3194 C C . VAL A 1 396 ? 0.220 -3.847 -18.333 1.00 98.44 396 VAL A C 1
ATOM 3196 O O . VAL A 1 396 ? -0.615 -3.133 -18.889 1.00 98.44 396 VAL A O 1
ATOM 3199 N N . VAL A 1 397 ? 1.227 -3.349 -17.615 1.00 98.12 397 VAL A N 1
ATOM 3200 C CA . VAL A 1 397 ? 1.445 -1.909 -17.465 1.00 98.12 397 VAL A CA 1
ATOM 3201 C C . VAL A 1 397 ? 2.328 -1.407 -18.598 1.00 98.12 397 VAL A C 1
ATOM 3203 O O . VAL A 1 397 ? 3.481 -1.827 -18.730 1.00 98.12 397 VAL A O 1
ATOM 3206 N N . THR A 1 398 ? 1.798 -0.489 -19.399 1.00 97.69 398 THR A N 1
ATOM 3207 C CA . THR A 1 398 ? 2.458 0.032 -20.599 1.00 97.69 398 THR A CA 1
ATOM 3208 C C . THR A 1 398 ? 2.682 1.537 -20.530 1.00 97.69 398 THR A C 1
ATOM 3210 O O . THR A 1 398 ? 1.816 2.263 -20.053 1.00 97.69 398 THR A O 1
ATOM 3213 N N . ALA A 1 399 ? 3.789 2.023 -21.089 1.00 95.00 399 ALA A N 1
ATOM 3214 C CA . ALA A 1 399 ? 4.082 3.454 -21.208 1.00 95.00 399 ALA A CA 1
ATOM 3215 C C . ALA A 1 399 ? 3.247 4.178 -22.283 1.00 95.00 399 ALA A C 1
ATOM 3217 O O . ALA A 1 399 ? 3.254 5.400 -22.351 1.00 95.00 399 ALA A O 1
ATOM 3218 N N . SER A 1 400 ? 2.525 3.439 -23.132 1.00 93.06 400 SER A N 1
ATOM 3219 C CA . SER A 1 400 ? 1.693 3.992 -24.204 1.00 93.06 400 SER A CA 1
ATOM 3220 C C . SER A 1 400 ? 0.359 3.264 -24.308 1.00 93.06 400 SER A C 1
ATOM 3222 O O . SER A 1 400 ? 0.262 2.073 -24.017 1.00 93.06 400 SER A O 1
ATOM 3224 N N . HIS A 1 401 ? -0.666 3.978 -24.773 1.00 93.50 401 HIS A N 1
ATOM 3225 C CA . HIS A 1 401 ? -1.966 3.405 -25.110 1.00 93.50 401 HIS A CA 1
ATOM 3226 C C . HIS A 1 401 ? -1.876 2.405 -26.276 1.00 93.50 401 HIS A C 1
ATOM 3228 O O . HIS A 1 401 ? -2.568 1.387 -26.278 1.00 93.50 401 HIS A O 1
ATOM 3234 N N . MET A 1 402 ? -1.028 2.676 -27.273 1.00 92.62 402 MET A N 1
ATOM 3235 C CA . MET A 1 402 ? -0.933 1.859 -28.483 1.00 92.62 402 MET A CA 1
ATOM 3236 C C . MET A 1 402 ? 0.001 0.664 -28.277 1.00 92.62 402 MET A C 1
ATOM 3238 O O . MET A 1 402 ? 1.197 0.831 -28.051 1.00 92.62 402 MET A O 1
ATOM 3242 N N . VAL A 1 403 ? -0.547 -0.546 -28.418 1.00 95.12 403 VAL A N 1
ATOM 3243 C CA . VAL A 1 403 ? 0.205 -1.807 -28.336 1.00 95.12 403 VAL A CA 1
ATOM 3244 C C . VAL A 1 403 ? 0.095 -2.555 -29.674 1.00 95.12 403 VAL A C 1
ATOM 3246 O O . VAL A 1 403 ? -0.998 -3.011 -30.027 1.00 95.12 403 VAL A O 1
ATOM 3249 N N . PRO A 1 404 ? 1.193 -2.677 -30.446 1.00 94.12 404 PRO A N 1
ATOM 3250 C CA . PRO A 1 404 ? 1.189 -3.360 -31.743 1.00 94.12 404 PRO A CA 1
ATOM 3251 C C . PRO A 1 404 ? 0.787 -4.829 -31.614 1.00 94.12 404 PRO A C 1
ATOM 3253 O O . PRO A 1 404 ? 1.245 -5.491 -30.705 1.00 94.12 404 PRO A O 1
ATOM 3256 N N . SER A 1 405 ? -0.012 -5.387 -32.528 1.00 95.56 405 SER A N 1
ATOM 3257 C CA . SER A 1 405 ? -0.395 -6.818 -32.498 1.00 95.56 405 SER A CA 1
ATOM 3258 C C . SER A 1 405 ? -1.053 -7.302 -31.190 1.00 95.56 405 SER A C 1
ATOM 3260 O O . SER A 1 405 ? -1.028 -8.496 -30.885 1.00 95.56 405 SER A O 1
ATOM 3262 N N . LYS A 1 406 ? -1.701 -6.397 -30.441 1.00 96.06 406 LYS A N 1
ATOM 3263 C CA . LYS A 1 406 ? -2.391 -6.678 -29.170 1.00 96.06 406 LYS A CA 1
ATOM 3264 C C . LYS A 1 406 ? -3.274 -7.933 -29.207 1.00 96.06 406 LYS A C 1
ATOM 3266 O O . LYS A 1 406 ? -3.178 -8.753 -28.304 1.00 96.06 406 LYS A O 1
ATOM 3271 N N . ASN A 1 407 ? -4.126 -8.091 -30.224 1.00 97.38 407 ASN A N 1
ATOM 3272 C CA . ASN A 1 407 ? -5.060 -9.226 -30.288 1.00 97.38 407 ASN A CA 1
ATOM 3273 C C . ASN A 1 407 ? -4.310 -10.568 -30.383 1.00 97.38 407 ASN A C 1
ATOM 3275 O O . ASN A 1 407 ? -4.554 -11.459 -29.579 1.00 97.38 407 ASN A O 1
ATOM 3279 N N . ASN A 1 408 ? -3.307 -10.663 -31.263 1.00 98.25 408 ASN A N 1
ATOM 3280 C CA . ASN A 1 408 ? -2.463 -11.858 -31.388 1.00 98.25 408 ASN A CA 1
ATOM 3281 C C . ASN A 1 408 ? -1.686 -12.154 -30.093 1.00 98.25 408 ASN A C 1
ATOM 3283 O O . ASN A 1 408 ? -1.504 -13.313 -29.727 1.00 98.25 408 ASN A O 1
ATOM 3287 N N . PHE A 1 409 ? -1.232 -11.111 -29.389 1.00 98.50 409 PHE A N 1
ATOM 3288 C CA . PHE A 1 409 ? -0.577 -11.254 -28.088 1.00 98.50 409 PHE A CA 1
ATOM 3289 C C . PHE A 1 409 ? -1.532 -11.833 -27.036 1.00 98.50 409 PHE A C 1
ATOM 3291 O O . PHE A 1 409 ? -1.173 -12.772 -26.323 1.00 98.50 409 PHE A O 1
ATOM 3298 N N . VAL A 1 410 ? -2.759 -11.309 -26.968 1.00 98.50 410 VAL A N 1
ATOM 3299 C CA . VAL A 1 410 ? -3.818 -11.800 -26.076 1.00 98.50 410 VAL A CA 1
ATOM 3300 C C . VAL A 1 410 ? -4.145 -13.265 -26.372 1.00 98.50 410 VAL A C 1
ATOM 3302 O O . VAL A 1 410 ? -4.212 -14.067 -25.441 1.00 98.50 410 VAL A O 1
ATOM 3305 N N . ASP A 1 411 ? -4.282 -13.642 -27.643 1.00 98.50 411 ASP A N 1
ATOM 3306 C CA . ASP A 1 411 ? -4.581 -15.021 -28.040 1.00 98.50 411 ASP A CA 1
ATOM 3307 C C . ASP A 1 411 ? -3.442 -15.986 -27.695 1.00 98.50 411 ASP A C 1
ATOM 3309 O O . ASP A 1 411 ? -3.688 -17.069 -27.161 1.00 98.50 411 ASP A O 1
ATOM 3313 N N . ALA A 1 412 ? -2.186 -15.586 -27.919 1.00 98.62 412 ALA A N 1
ATOM 3314 C CA . ALA A 1 412 ? -1.022 -16.386 -27.543 1.00 98.62 412 ALA A CA 1
ATOM 3315 C C . ALA A 1 412 ? -0.938 -16.603 -26.023 1.00 98.62 412 ALA A C 1
ATOM 3317 O O . ALA A 1 412 ? -0.693 -17.725 -25.570 1.00 98.62 412 ALA A O 1
ATOM 3318 N N . LEU A 1 413 ? -1.187 -15.553 -25.232 1.00 98.62 413 LEU A N 1
ATOM 3319 C CA . LEU A 1 413 ? -1.192 -15.640 -23.773 1.00 98.62 413 LEU A CA 1
ATOM 3320 C C . LEU A 1 413 ? -2.305 -16.565 -23.267 1.00 98.62 413 LEU A C 1
ATOM 3322 O O . LEU A 1 413 ? -2.044 -17.436 -22.440 1.00 98.62 413 LEU A O 1
ATOM 3326 N N . ARG A 1 414 ? -3.523 -16.427 -23.800 1.00 98.44 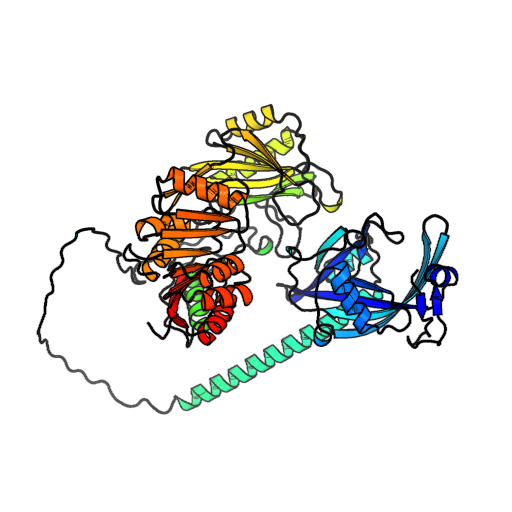414 ARG A N 1
ATOM 3327 C CA . ARG A 1 414 ? -4.667 -17.281 -23.442 1.00 98.44 414 ARG A CA 1
ATOM 3328 C C . ARG A 1 414 ? -4.478 -18.728 -23.880 1.00 98.44 414 ARG A C 1
ATOM 3330 O O . ARG A 1 414 ? -4.904 -19.632 -23.175 1.00 98.44 414 ARG A O 1
ATOM 3337 N N . LYS A 1 415 ? -3.812 -18.972 -25.010 1.00 98.44 415 LYS A N 1
ATOM 3338 C CA . LYS A 1 415 ? -3.469 -20.332 -25.443 1.00 98.44 415 LYS A CA 1
ATOM 3339 C C . LYS A 1 415 ? -2.496 -21.006 -24.472 1.00 98.44 415 LYS A C 1
ATOM 3341 O O . LYS A 1 415 ? -2.644 -22.191 -24.198 1.00 98.44 415 LYS A O 1
ATOM 3346 N N . ALA A 1 416 ? -1.516 -20.264 -23.956 1.00 98.38 416 ALA A N 1
ATOM 3347 C CA . ALA A 1 416 ? -0.566 -20.777 -22.969 1.00 98.38 416 ALA A CA 1
ATOM 3348 C C . ALA A 1 416 ? -1.184 -20.927 -21.565 1.00 98.38 416 ALA A C 1
ATOM 3350 O O . ALA A 1 416 ? -0.813 -21.832 -20.820 1.00 98.38 416 ALA A O 1
ATOM 3351 N N . HIS A 1 417 ? -2.127 -20.051 -21.212 1.00 98.19 417 HIS A N 1
ATOM 3352 C CA . HIS A 1 417 ? -2.790 -20.007 -19.909 1.00 98.19 417 HIS A CA 1
ATOM 3353 C C . HIS A 1 417 ? -4.310 -19.821 -20.081 1.00 98.19 417 HIS A C 1
ATOM 3355 O O . HIS A 1 417 ? -4.819 -18.702 -19.952 1.00 98.19 417 HIS A O 1
ATOM 3361 N N . PRO A 1 418 ? -5.048 -20.903 -20.394 1.00 97.88 418 PRO A N 1
ATOM 3362 C CA . PRO A 1 418 ? -6.485 -20.835 -20.685 1.00 97.88 418 PRO A CA 1
ATOM 3363 C C . PRO A 1 418 ? -7.354 -20.478 -19.470 1.00 97.88 418 PRO A C 1
ATOM 3365 O O . PRO A 1 418 ? -8.519 -20.128 -19.627 1.00 97.88 418 PRO A O 1
ATOM 3368 N N . ASP A 1 419 ? -6.790 -20.543 -18.268 1.00 96.81 419 ASP A N 1
ATOM 3369 C CA . ASP A 1 419 ? -7.407 -20.184 -16.992 1.00 96.81 419 ASP A CA 1
ATOM 3370 C C . ASP A 1 419 ? -7.415 -18.674 -16.700 1.00 96.81 419 ASP A C 1
ATOM 3372 O O . ASP A 1 419 ? -8.053 -18.231 -15.744 1.00 96.81 419 ASP A O 1
ATOM 3376 N N . ILE A 1 420 ? -6.752 -17.859 -17.527 1.00 98.69 420 ILE A N 1
ATOM 3377 C CA . ILE A 1 420 ? -6.864 -16.400 -17.441 1.00 98.69 420 ILE A CA 1
ATOM 3378 C C . ILE A 1 420 ? -8.298 -15.987 -17.772 1.00 98.69 420 ILE A C 1
ATOM 3380 O O . ILE A 1 420 ? -8.794 -16.239 -18.871 1.00 98.69 420 ILE A O 1
ATOM 3384 N N . THR A 1 421 ? -8.950 -15.295 -16.839 1.00 98.56 421 THR A N 1
ATOM 3385 C CA . THR A 1 421 ? -10.332 -14.827 -17.002 1.00 98.56 421 THR A CA 1
ATOM 3386 C C . THR A 1 421 ? -10.407 -13.373 -17.448 1.00 98.56 421 THR A C 1
ATOM 3388 O O . THR A 1 421 ? -11.356 -13.006 -18.139 1.00 98.56 421 THR A O 1
ATOM 3391 N N . THR A 1 422 ? -9.402 -12.560 -17.107 1.00 98.69 422 THR A N 1
ATOM 3392 C CA . THR A 1 422 ? -9.365 -11.129 -17.424 1.00 98.69 422 THR A CA 1
ATOM 3393 C C . THR A 1 422 ? -7.947 -10.687 -17.801 1.00 98.69 422 THR A C 1
ATOM 3395 O O . THR A 1 422 ? -6.978 -11.025 -17.123 1.00 98.69 422 THR A O 1
ATOM 3398 N N . ILE A 1 423 ? -7.819 -9.887 -18.863 1.00 98.81 423 ILE A N 1
ATOM 3399 C CA . ILE A 1 423 ? -6.573 -9.199 -19.234 1.00 98.81 423 ILE A CA 1
ATOM 3400 C C . ILE A 1 423 ? -6.867 -7.707 -19.364 1.00 98.81 423 ILE A C 1
ATOM 3402 O O . ILE A 1 423 ? -7.751 -7.305 -20.124 1.00 98.81 423 ILE A O 1
ATOM 3406 N N . VAL A 1 424 ? -6.113 -6.891 -18.637 1.00 98.50 424 VAL A N 1
ATOM 3407 C CA . VAL A 1 424 ? -6.220 -5.430 -18.623 1.00 98.50 424 VAL A CA 1
ATOM 3408 C C . VAL A 1 424 ? -4.875 -4.835 -19.012 1.00 98.50 424 VAL A C 1
ATOM 3410 O O . VAL A 1 424 ? -3.823 -5.265 -18.547 1.00 98.50 424 VAL A O 1
ATOM 3413 N N . GLN A 1 425 ? -4.899 -3.814 -19.850 1.00 98.50 425 GLN A N 1
ATOM 3414 C CA . GLN A 1 425 ? -3.790 -2.886 -19.978 1.00 98.50 425 GLN A CA 1
ATOM 3415 C C . GLN A 1 425 ? -4.019 -1.734 -19.032 1.00 98.50 425 GLN A C 1
ATOM 3417 O O . GLN A 1 425 ? -5.066 -1.094 -19.091 1.00 98.50 425 GLN A O 1
ATOM 3422 N N . ASN A 1 426 ? -3.022 -1.442 -18.213 1.00 97.94 426 ASN A N 1
ATOM 3423 C CA . ASN A 1 426 ? -2.972 -0.201 -17.465 1.00 97.94 426 ASN A CA 1
ATOM 3424 C C . ASN A 1 426 ? -1.909 0.703 -18.105 1.00 97.94 426 ASN A C 1
ATOM 3426 O O . ASN A 1 426 ? -0.820 0.242 -18.446 1.00 97.94 426 ASN A O 1
ATOM 3430 N N . ILE A 1 427 ? -2.239 1.970 -18.339 1.00 96.56 427 ILE A N 1
ATOM 3431 C CA . ILE A 1 427 ? -1.365 2.902 -19.055 1.00 96.56 427 ILE A CA 1
ATOM 3432 C C . ILE A 1 427 ? -0.731 3.847 -18.044 1.00 96.56 427 ILE A C 1
ATOM 3434 O O . ILE A 1 427 ? -1.429 4.620 -17.388 1.00 96.56 427 ILE A O 1
ATOM 3438 N N . ASN A 1 428 ? 0.595 3.792 -17.954 1.00 92.81 428 ASN A N 1
ATOM 3439 C CA . ASN A 1 428 ? 1.402 4.656 -17.109 1.00 92.81 428 ASN A CA 1
ATOM 3440 C C . ASN A 1 428 ? 2.502 5.333 -17.939 1.00 92.81 428 ASN A C 1
ATOM 3442 O O . ASN A 1 428 ? 3.628 4.843 -18.055 1.00 92.81 428 ASN A O 1
ATOM 3446 N N . ASP A 1 429 ? 2.130 6.465 -18.526 1.00 85.38 429 ASP A N 1
ATOM 3447 C CA . ASP A 1 429 ? 2.953 7.359 -19.347 1.00 85.38 429 ASP A CA 1
ATOM 3448 C C . ASP A 1 429 ? 3.733 8.397 -18.518 1.00 85.38 429 ASP A C 1
ATOM 3450 O O . ASP A 1 429 ? 4.434 9.238 -19.074 1.00 85.38 429 ASP A O 1
ATOM 3454 N N . ARG A 1 430 ? 3.642 8.333 -17.183 1.00 77.62 430 ARG A N 1
ATOM 3455 C CA . ARG A 1 430 ? 4.248 9.298 -16.260 1.00 77.62 430 ARG A CA 1
ATOM 3456 C C . ARG A 1 430 ? 5.612 8.824 -15.743 1.00 77.62 430 ARG A C 1
ATOM 3458 O O . ARG A 1 430 ? 5.891 7.624 -15.638 1.00 77.62 430 ARG A O 1
ATOM 3465 N N . THR A 1 431 ? 6.454 9.777 -15.350 1.00 73.75 431 THR A N 1
ATOM 3466 C CA . THR A 1 431 ? 7.668 9.519 -14.556 1.00 73.75 431 THR A CA 1
ATOM 3467 C C . THR A 1 431 ? 7.296 9.589 -13.081 1.00 73.75 431 THR A C 1
ATOM 3469 O O . THR A 1 431 ? 7.391 10.629 -12.442 1.00 73.75 431 THR A O 1
ATOM 3472 N N . THR A 1 432 ? 6.781 8.481 -12.556 1.00 75.06 432 THR A N 1
ATOM 3473 C CA . THR A 1 432 ? 6.300 8.362 -11.177 1.00 75.06 432 THR A CA 1
ATOM 3474 C C . THR A 1 432 ? 6.679 7.001 -10.608 1.00 75.06 432 THR A C 1
ATOM 3476 O O . THR A 1 432 ? 6.841 6.033 -11.351 1.00 75.06 432 THR A O 1
ATOM 3479 N N . SER A 1 433 ? 6.803 6.919 -9.285 1.00 70.62 433 SER A N 1
ATOM 3480 C CA . SER A 1 433 ? 6.971 5.656 -8.560 1.00 70.62 433 SER A CA 1
ATOM 3481 C C . SER A 1 433 ? 5.666 4.860 -8.443 1.00 70.62 433 SER A C 1
ATOM 3483 O O . SER A 1 433 ? 5.692 3.689 -8.057 1.00 70.62 433 SER A O 1
ATOM 3485 N N . MET A 1 434 ? 4.519 5.458 -8.789 1.00 77.94 434 MET A N 1
ATOM 3486 C CA . MET A 1 434 ? 3.265 4.721 -8.913 1.00 77.94 434 MET A CA 1
ATOM 3487 C C . MET A 1 434 ? 3.370 3.687 -10.033 1.00 77.94 434 MET A C 1
ATOM 3489 O O . MET A 1 434 ? 3.693 4.018 -11.168 1.00 77.94 434 MET A O 1
ATOM 3493 N N . VAL A 1 435 ? 3.045 2.433 -9.716 1.00 85.69 435 VAL A N 1
ATOM 3494 C CA . VAL A 1 435 ? 3.076 1.325 -10.683 1.00 85.69 435 VAL A CA 1
ATOM 3495 C C . VAL A 1 435 ? 1.963 1.470 -11.719 1.00 85.69 435 VAL A C 1
ATOM 3497 O O . VAL A 1 435 ? 2.216 1.355 -12.914 1.00 85.69 435 VAL A O 1
ATOM 3500 N N . LEU A 1 436 ? 0.735 1.722 -11.262 1.00 91.06 436 LEU A N 1
ATOM 3501 C CA . LEU A 1 436 ? -0.450 1.852 -12.110 1.00 91.06 436 LEU A CA 1
ATOM 3502 C C . LEU A 1 436 ? -0.714 3.330 -12.428 1.00 91.06 436 LEU A C 1
ATOM 3504 O O . LEU A 1 436 ? -0.593 4.179 -11.549 1.00 91.06 436 LEU A O 1
ATOM 3508 N N . GLY A 1 437 ? -1.095 3.630 -13.667 1.00 90.94 437 GLY A N 1
ATOM 3509 C CA . GLY A 1 437 ? -1.636 4.925 -14.072 1.00 90.94 437 GLY A CA 1
ATOM 3510 C C . GLY A 1 437 ? -3.168 4.967 -14.034 1.00 90.94 437 GLY A C 1
ATOM 3511 O O . GLY A 1 437 ? -3.823 4.014 -13.606 1.00 90.94 437 GLY A O 1
ATOM 3512 N N . GLU A 1 438 ? -3.744 6.085 -14.494 1.00 88.19 438 GLU A N 1
ATOM 3513 C CA . GLU A 1 438 ? -5.194 6.332 -14.385 1.00 88.19 438 GLU A CA 1
ATOM 3514 C C . GLU A 1 438 ? -6.030 5.565 -15.411 1.00 88.19 438 GLU A C 1
ATOM 3516 O O . GLU A 1 438 ? -7.180 5.211 -15.138 1.00 88.19 438 GLU A O 1
ATOM 3521 N N . LYS A 1 439 ? -5.473 5.366 -16.612 1.00 92.81 439 LYS A N 1
ATOM 3522 C CA . LYS A 1 439 ? -6.201 4.865 -17.781 1.00 92.81 439 LYS A CA 1
ATOM 3523 C C . LYS A 1 439 ? -6.026 3.363 -17.923 1.00 92.81 439 LYS A C 1
ATOM 3525 O O . LYS A 1 439 ? -4.917 2.843 -17.794 1.00 92.81 439 LYS A O 1
ATOM 3530 N N . GLU A 1 440 ? -7.115 2.684 -18.265 1.00 95.31 440 GLU A N 1
ATOM 3531 C CA . GLU A 1 440 ? -7.130 1.238 -18.445 1.00 95.31 440 GLU A CA 1
ATOM 3532 C C . GLU A 1 440 ? -7.950 0.831 -19.663 1.00 95.31 440 GLU A C 1
ATOM 3534 O O . GLU A 1 440 ? -9.000 1.407 -19.938 1.00 95.31 440 GLU A O 1
ATOM 3539 N N . ASN A 1 441 ? -7.480 -0.200 -20.359 1.00 96.69 441 ASN A N 1
ATOM 3540 C CA . ASN A 1 441 ? -8.187 -0.839 -21.457 1.00 96.69 441 ASN A CA 1
ATOM 3541 C C . ASN A 1 441 ? -8.367 -2.319 -21.137 1.00 96.69 441 ASN A C 1
ATOM 3543 O O . ASN A 1 441 ? -7.392 -3.045 -20.933 1.00 96.69 441 ASN A O 1
ATOM 3547 N N . VAL A 1 442 ? -9.607 -2.799 -21.151 1.00 98.25 442 VAL A N 1
ATOM 3548 C CA . VAL A 1 442 ? -9.878 -4.233 -21.023 1.00 98.25 442 VAL A CA 1
ATOM 3549 C C . VAL A 1 442 ? -9.557 -4.901 -22.356 1.00 98.25 442 VAL A C 1
ATOM 3551 O O . VAL A 1 442 ? -10.181 -4.624 -23.377 1.00 98.25 442 VAL A O 1
ATOM 3554 N N . TRP A 1 443 ? -8.548 -5.765 -22.362 1.00 98.44 443 TRP A N 1
ATOM 3555 C CA . TRP A 1 443 ? -8.152 -6.530 -23.542 1.00 98.44 443 TRP A CA 1
ATOM 3556 C C . TRP A 1 443 ? -8.921 -7.843 -23.660 1.00 98.44 443 TRP A C 1
ATOM 3558 O O . TRP A 1 443 ? -9.140 -8.323 -24.769 1.00 98.44 443 TRP A O 1
ATOM 3568 N N . TYR A 1 444 ? -9.326 -8.418 -22.527 1.00 98.56 444 TYR A N 1
ATOM 3569 C CA . TYR A 1 444 ? -10.105 -9.647 -22.460 1.00 98.56 444 TYR A CA 1
ATOM 3570 C C . TYR A 1 444 ? -10.861 -9.743 -21.128 1.00 98.56 444 TYR A C 1
ATOM 3572 O O . TYR A 1 444 ? -10.354 -9.315 -20.090 1.00 98.56 444 TYR A O 1
ATOM 3580 N N . GLY A 1 445 ? -12.046 -10.354 -21.145 1.00 98.00 445 GLY A N 1
ATOM 3581 C CA . GLY A 1 445 ? -12.841 -10.599 -19.943 1.00 98.00 445 GLY A CA 1
ATOM 3582 C C . GLY A 1 445 ? -13.618 -9.376 -19.459 1.00 98.00 445 GLY A C 1
ATOM 3583 O O . GLY A 1 445 ? -13.978 -8.495 -20.236 1.00 98.00 445 GLY A O 1
ATOM 3584 N N . LYS A 1 446 ? -13.912 -9.340 -18.155 1.00 95.62 446 LYS A N 1
ATOM 3585 C CA . LYS A 1 446 ? -14.829 -8.350 -17.558 1.00 95.62 446 LYS A CA 1
ATOM 3586 C C . LYS A 1 446 ? -14.137 -7.066 -17.078 1.00 95.62 446 LYS A C 1
ATOM 3588 O O . LYS A 1 446 ? -14.813 -6.143 -16.634 1.00 95.62 446 LYS A O 1
ATOM 3593 N N . GLY A 1 447 ? -12.802 -7.023 -17.112 1.00 96.12 447 GLY A N 1
ATOM 3594 C CA . GLY A 1 447 ? -11.994 -5.942 -16.524 1.00 96.12 447 GLY A CA 1
ATOM 3595 C C . GLY A 1 447 ? -11.800 -6.042 -15.006 1.00 96.12 447 GLY A C 1
ATOM 3596 O O . GLY A 1 447 ? -11.171 -5.181 -14.403 1.00 96.12 447 GLY A O 1
ATOM 3597 N N . TYR A 1 448 ? -12.326 -7.094 -14.383 1.00 96.00 448 TYR A N 1
ATOM 3598 C CA . TYR A 1 448 ? -12.168 -7.407 -12.967 1.00 96.00 448 TYR A CA 1
ATOM 3599 C C . TYR A 1 448 ? -12.182 -8.929 -12.772 1.00 96.00 448 TYR A C 1
ATOM 3601 O O . TYR A 1 448 ? -12.530 -9.674 -13.696 1.00 96.00 448 TYR A O 1
ATOM 3609 N N . ILE A 1 449 ? -11.826 -9.385 -11.574 1.00 97.31 449 ILE A N 1
ATOM 3610 C CA . ILE A 1 449 ? -12.043 -10.764 -11.111 1.00 97.31 449 ILE A CA 1
ATOM 3611 C C . ILE A 1 449 ? -12.916 -10.768 -9.865 1.00 97.31 449 ILE A C 1
ATOM 3613 O O . ILE A 1 449 ? -13.157 -9.725 -9.260 1.00 97.31 449 ILE A O 1
ATOM 3617 N N . GLU A 1 450 ? -13.409 -11.938 -9.496 1.00 97.00 450 GLU A N 1
ATOM 3618 C CA . GLU A 1 450 ? -14.167 -12.152 -8.270 1.00 97.00 450 GLU A CA 1
ATOM 3619 C C . GLU A 1 450 ? -13.419 -13.133 -7.372 1.00 97.00 450 GLU A C 1
ATOM 3621 O O . GLU A 1 450 ? -12.854 -14.104 -7.873 1.00 97.00 450 GLU A O 1
ATOM 3626 N N . ASP A 1 451 ? -13.434 -12.906 -6.062 1.00 97.38 451 ASP A N 1
ATOM 3627 C CA . ASP A 1 451 ? -12.955 -13.857 -5.056 1.00 97.38 451 ASP A CA 1
ATOM 3628 C C . ASP A 1 451 ? -13.958 -13.986 -3.905 1.00 97.38 451 ASP A C 1
ATOM 3630 O O . ASP A 1 451 ? -14.869 -13.164 -3.778 1.00 97.38 451 ASP A O 1
ATOM 3634 N N . ILE A 1 452 ? -13.806 -15.025 -3.085 1.00 96.88 452 ILE A N 1
ATOM 3635 C CA . ILE A 1 452 ? -14.631 -15.252 -1.896 1.00 96.88 452 ILE A CA 1
ATOM 3636 C C . ILE A 1 452 ? -13.776 -15.031 -0.650 1.00 96.88 452 ILE A C 1
ATOM 3638 O O . ILE A 1 452 ? -12.697 -15.609 -0.529 1.00 96.88 452 ILE A O 1
ATOM 3642 N N . LEU A 1 453 ? -14.281 -14.214 0.272 1.00 95.50 453 LEU A N 1
ATOM 3643 C CA . LEU A 1 453 ? -13.657 -13.918 1.558 1.00 95.50 453 LEU A CA 1
ATOM 3644 C C . LEU A 1 453 ? -14.742 -13.815 2.631 1.00 95.50 453 LEU A C 1
ATOM 3646 O O . LEU A 1 453 ? -15.699 -13.060 2.461 1.00 95.50 453 LEU A O 1
ATOM 3650 N N . CYS A 1 454 ? -14.604 -14.573 3.721 1.00 95.00 454 CYS A N 1
ATOM 3651 C CA . CYS A 1 454 ? -15.599 -14.631 4.802 1.00 95.00 454 CYS A CA 1
ATOM 3652 C C . CYS A 1 454 ? -17.032 -14.867 4.275 1.00 95.00 454 CYS A C 1
ATOM 3654 O O . CYS A 1 454 ? -17.963 -14.143 4.633 1.00 95.00 454 CYS A O 1
ATOM 3656 N N . ASP A 1 455 ? -17.186 -15.837 3.367 1.00 93.38 455 ASP A N 1
ATOM 3657 C CA . ASP A 1 455 ? -18.451 -16.203 2.705 1.00 93.38 455 ASP A CA 1
ATOM 3658 C C . ASP A 1 455 ? -19.112 -15.083 1.876 1.00 93.38 455 ASP A C 1
ATOM 3660 O O . ASP A 1 455 ? -20.297 -15.155 1.539 1.00 93.38 455 ASP A O 1
ATOM 3664 N N . ARG A 1 456 ? -18.358 -14.038 1.517 1.00 96.88 456 ARG A N 1
ATOM 3665 C CA . ARG A 1 456 ? -18.811 -12.931 0.663 1.00 96.88 456 ARG A CA 1
ATOM 3666 C C . ARG A 1 456 ? -18.028 -12.889 -0.638 1.00 96.88 456 ARG A C 1
ATOM 3668 O O . ARG A 1 456 ? -16.829 -13.144 -0.659 1.00 96.88 456 ARG A O 1
ATOM 3675 N N . VAL A 1 457 ? -18.710 -12.542 -1.726 1.00 97.44 457 VAL A N 1
ATOM 3676 C CA . VAL A 1 457 ? -18.106 -12.424 -3.059 1.00 97.44 457 VAL A CA 1
ATOM 3677 C C . VAL A 1 457 ? -17.657 -10.986 -3.293 1.00 97.44 457 VAL A C 1
ATOM 3679 O O . VAL A 1 457 ? -18.487 -10.076 -3.305 1.00 97.44 457 VAL A O 1
ATOM 3682 N N . PHE A 1 458 ? -16.372 -10.777 -3.553 1.00 96.94 458 PHE A N 1
ATOM 3683 C CA . PHE A 1 458 ? -15.800 -9.462 -3.830 1.00 96.94 458 PHE A CA 1
ATOM 3684 C C . PHE A 1 458 ? -15.323 -9.363 -5.271 1.00 96.94 458 PHE A C 1
ATOM 3686 O O . PHE A 1 458 ? -14.514 -10.161 -5.734 1.00 96.94 458 PHE A O 1
ATOM 3693 N N . ARG A 1 459 ? -15.806 -8.341 -5.974 1.00 95.25 459 ARG A N 1
ATOM 3694 C CA . ARG A 1 459 ? -15.240 -7.837 -7.220 1.00 95.25 459 ARG A CA 1
ATOM 3695 C C . ARG A 1 459 ? -13.938 -7.104 -6.908 1.00 95.25 459 ARG A C 1
ATOM 3697 O O . ARG A 1 459 ? -13.909 -6.191 -6.086 1.00 95.25 459 ARG A O 1
ATOM 3704 N N . ILE A 1 460 ? -12.886 -7.481 -7.623 1.00 94.06 460 ILE A N 1
ATOM 3705 C CA . ILE A 1 460 ? -11.530 -6.960 -7.486 1.00 94.06 460 ILE A CA 1
ATOM 3706 C C . ILE A 1 460 ? -11.097 -6.418 -8.850 1.00 94.06 460 ILE A C 1
ATOM 3708 O O . ILE A 1 460 ? -10.860 -7.179 -9.793 1.00 94.06 460 ILE A O 1
ATOM 3712 N N . SER A 1 461 ? -10.993 -5.094 -8.960 1.00 93.50 461 SER A N 1
ATOM 3713 C CA . SER A 1 461 ? -10.413 -4.425 -10.127 1.00 93.50 461 SER A CA 1
ATOM 3714 C C . SER A 1 461 ? -8.880 -4.373 -10.042 1.00 93.50 461 SER A C 1
ATOM 3716 O O . SER A 1 461 ? -8.271 -4.705 -9.019 1.00 93.50 461 SER A O 1
ATOM 3718 N N . SER A 1 462 ? -8.217 -3.983 -11.128 1.00 92.56 462 SER A N 1
ATOM 3719 C CA . SER A 1 462 ? -6.755 -3.818 -11.223 1.00 92.56 462 SER A CA 1
ATOM 3720 C C . SER A 1 462 ? -6.208 -2.817 -10.203 1.00 92.56 462 SER A C 1
ATOM 3722 O O . SER A 1 462 ? -5.236 -3.134 -9.512 1.00 92.56 462 SER A O 1
ATOM 3724 N N . LYS A 1 463 ? -6.868 -1.667 -10.038 1.00 90.75 463 LYS A N 1
ATOM 3725 C CA . LYS A 1 463 ? -6.446 -0.590 -9.127 1.00 90.75 463 LYS A CA 1
ATOM 3726 C C . LYS A 1 463 ? -6.878 -0.799 -7.672 1.00 90.75 463 LYS A C 1
ATOM 3728 O O . LYS A 1 463 ? -6.226 -0.272 -6.777 1.00 90.75 463 LYS A O 1
ATOM 3733 N N . SER A 1 464 ? -7.915 -1.599 -7.419 1.00 87.75 464 SER A N 1
ATOM 3734 C CA . SER A 1 464 ? -8.426 -1.807 -6.059 1.00 87.75 464 SER A CA 1
ATOM 3735 C C . SER A 1 464 ? -7.434 -2.524 -5.143 1.00 87.75 464 SER A C 1
ATOM 3737 O O . SER A 1 464 ? -6.800 -3.519 -5.526 1.00 87.75 464 SER A O 1
ATOM 3739 N N . PHE A 1 465 ? -7.319 -2.028 -3.910 1.00 90.25 465 PHE A N 1
ATOM 3740 C CA . PHE A 1 465 ? -6.630 -2.736 -2.840 1.00 90.25 465 PHE A CA 1
ATOM 3741 C C . PHE A 1 465 ? -7.458 -3.953 -2.413 1.00 90.25 465 PHE A C 1
ATOM 3743 O O . PHE A 1 465 ? -8.673 -3.875 -2.253 1.00 90.25 465 PHE A O 1
ATOM 3750 N N . TYR A 1 466 ? -6.780 -5.083 -2.260 1.00 92.81 466 TYR A N 1
ATOM 3751 C CA . TYR A 1 466 ? -7.336 -6.323 -1.740 1.00 92.81 466 TYR A CA 1
ATOM 3752 C C . TYR A 1 466 ? -6.222 -7.031 -0.980 1.00 92.81 466 TYR A C 1
ATOM 3754 O O . TYR A 1 466 ? -5.060 -6.986 -1.411 1.00 92.81 466 TYR A O 1
ATOM 3762 N N . GLN A 1 467 ? -6.565 -7.638 0.152 1.00 93.12 467 GLN A N 1
ATOM 3763 C CA . GLN A 1 467 ? -5.574 -8.267 1.009 1.00 93.12 467 GLN A CA 1
ATOM 3764 C C . GLN A 1 467 ? -4.881 -9.417 0.279 1.00 93.12 467 GLN A C 1
ATOM 3766 O O . GLN A 1 467 ? -5.517 -10.232 -0.392 1.00 93.12 467 GLN A O 1
ATOM 3771 N N . ILE A 1 468 ? -3.551 -9.464 0.387 1.00 94.31 468 ILE A N 1
ATOM 3772 C CA . ILE A 1 468 ? -2.755 -10.400 -0.416 1.00 94.31 468 ILE A CA 1
ATOM 3773 C C . ILE A 1 468 ? -2.730 -11.816 0.158 1.00 94.31 468 ILE A C 1
ATOM 3775 O O . ILE A 1 468 ? -2.337 -12.732 -0.551 1.00 94.31 468 ILE A O 1
ATOM 3779 N N . ASN A 1 469 ? -3.119 -11.986 1.424 1.00 96.75 469 ASN A N 1
ATOM 3780 C CA . ASN A 1 469 ? -3.133 -13.256 2.141 1.00 96.75 469 ASN A CA 1
ATOM 3781 C C . ASN A 1 469 ? -4.565 -13.585 2.577 1.00 96.75 469 ASN A C 1
ATOM 3783 O O . ASN A 1 469 ? -4.964 -13.278 3.702 1.00 96.75 469 ASN A O 1
ATOM 3787 N N . SER A 1 470 ? -5.359 -14.178 1.680 1.00 94.50 470 SER A N 1
ATOM 3788 C CA . SER A 1 470 ? -6.790 -14.405 1.927 1.00 94.50 470 SER A CA 1
ATOM 3789 C C . SER A 1 470 ? -7.047 -15.254 3.180 1.00 94.50 470 SER A C 1
ATOM 3791 O O . SER A 1 470 ? -7.957 -14.944 3.939 1.00 94.50 470 SER A O 1
ATOM 3793 N N . VAL A 1 471 ? -6.210 -16.265 3.448 1.00 95.31 471 VAL A N 1
ATOM 3794 C CA . VAL A 1 471 ? -6.357 -17.158 4.615 1.00 95.31 471 VAL A CA 1
ATOM 3795 C C . VAL A 1 471 ? -6.244 -16.383 5.928 1.00 95.31 471 VAL A C 1
ATOM 3797 O O . VAL A 1 471 ? -7.124 -16.472 6.779 1.00 95.31 471 VAL A O 1
ATOM 3800 N N . GLN A 1 472 ? -5.184 -15.591 6.097 1.00 97.38 472 GLN A N 1
ATOM 3801 C CA . GLN A 1 472 ? -5.028 -14.787 7.313 1.00 97.38 472 GLN A CA 1
ATOM 3802 C C . GLN A 1 472 ? -6.035 -13.642 7.388 1.00 97.38 472 GLN A C 1
ATOM 3804 O O . GLN A 1 472 ? -6.483 -13.305 8.480 1.00 97.38 472 GLN A O 1
ATOM 3809 N N . THR A 1 473 ? -6.457 -13.101 6.243 1.00 97.00 473 THR A N 1
ATOM 3810 C CA . THR A 1 473 ? -7.481 -12.050 6.195 1.00 97.00 473 THR A CA 1
ATOM 3811 C C . THR A 1 473 ? -8.804 -12.522 6.794 1.00 97.00 473 THR A C 1
ATOM 3813 O O . THR A 1 473 ? -9.424 -11.778 7.551 1.00 97.00 473 THR A O 1
ATOM 3816 N N . GLU A 1 474 ? -9.231 -13.762 6.521 1.00 96.25 474 GLU A N 1
ATOM 3817 C CA . GLU A 1 474 ? -10.448 -14.310 7.136 1.00 96.25 474 GLU A CA 1
ATOM 3818 C C . GLU A 1 474 ? -10.321 -14.382 8.663 1.00 96.25 474 GLU A C 1
ATOM 3820 O O . GLU A 1 474 ? -11.244 -13.995 9.382 1.00 96.25 474 GLU A O 1
ATOM 3825 N N . HIS A 1 475 ? -9.168 -14.812 9.183 1.00 97.62 475 HIS A N 1
ATOM 3826 C CA . HIS A 1 475 ? -8.917 -14.825 10.626 1.00 97.62 475 HIS A CA 1
ATOM 3827 C C . HIS A 1 475 ? -8.894 -13.414 11.229 1.00 97.62 475 HIS A C 1
ATOM 3829 O O . HIS A 1 475 ? -9.487 -13.197 12.292 1.00 97.62 475 HIS A O 1
ATOM 3835 N N . LEU A 1 476 ? -8.248 -12.462 10.552 1.00 98.06 476 LEU A N 1
ATOM 3836 C CA . LEU A 1 476 ? -8.162 -11.060 10.953 1.00 98.06 476 LEU A CA 1
ATOM 3837 C C . LEU A 1 476 ? -9.564 -10.442 11.050 1.00 98.06 476 LEU A C 1
ATOM 3839 O O . LEU A 1 476 ? -9.955 -9.950 12.106 1.00 98.06 476 LEU A O 1
ATOM 3843 N N . TYR A 1 477 ? -10.361 -10.525 9.984 1.00 97.31 477 TYR A N 1
ATOM 3844 C CA . TYR A 1 477 ? -11.688 -9.906 9.934 1.00 97.31 477 TYR A CA 1
ATOM 3845 C C . TYR A 1 477 ? -12.676 -10.554 10.899 1.00 97.31 477 TYR A C 1
ATOM 3847 O O . TYR A 1 477 ? -13.383 -9.842 11.612 1.00 97.31 477 TYR A O 1
ATOM 3855 N N . ASN A 1 478 ? -12.693 -11.885 10.994 1.00 96.50 478 ASN A N 1
ATOM 3856 C CA . ASN A 1 478 ? -13.544 -12.563 11.970 1.00 96.50 478 ASN A CA 1
ATOM 3857 C C . ASN A 1 478 ? -13.176 -12.163 13.405 1.00 96.50 478 ASN A C 1
ATOM 3859 O O . ASN A 1 478 ? -14.066 -11.923 14.218 1.00 96.50 478 ASN A O 1
ATOM 3863 N N . THR A 1 479 ? -11.884 -12.011 13.706 1.00 98.12 479 THR A N 1
ATOM 3864 C CA . THR A 1 479 ? -11.443 -11.538 15.024 1.00 98.12 479 THR A CA 1
ATOM 3865 C C . THR A 1 479 ? -11.832 -10.078 15.262 1.00 98.12 479 THR A C 1
ATOM 3867 O O . THR A 1 479 ? -12.317 -9.762 16.344 1.00 98.12 479 THR A O 1
ATOM 3870 N N . ALA A 1 480 ? -11.677 -9.189 14.275 1.00 97.44 480 ALA A N 1
ATOM 3871 C CA . ALA A 1 480 ? -12.089 -7.787 14.389 1.00 97.44 480 ALA A CA 1
ATOM 3872 C C . ALA A 1 480 ? -13.585 -7.663 14.725 1.00 97.44 480 ALA A C 1
ATOM 3874 O O . ALA A 1 480 ? -13.969 -6.918 15.626 1.00 97.44 480 ALA A O 1
ATOM 3875 N N . ILE A 1 481 ? -14.425 -8.449 14.047 1.00 96.38 481 ILE A N 1
ATOM 3876 C CA . ILE A 1 481 ? -15.876 -8.494 14.269 1.00 96.38 481 ILE A CA 1
ATOM 3877 C C . ILE A 1 481 ? -16.208 -9.067 15.652 1.00 96.38 481 ILE A C 1
ATOM 3879 O O . ILE A 1 481 ? -17.067 -8.530 16.350 1.00 96.38 481 ILE A O 1
ATOM 3883 N N . GLN A 1 482 ? -15.505 -10.116 16.088 1.00 96.56 482 GLN A N 1
ATOM 3884 C CA . GLN A 1 482 ? -15.655 -10.661 17.442 1.00 96.56 482 GLN A CA 1
ATOM 3885 C C . GLN A 1 482 ? -15.281 -9.632 18.514 1.00 96.56 482 GLN A C 1
ATOM 3887 O O . GLN A 1 482 ? -16.016 -9.466 19.486 1.00 96.56 482 GLN A O 1
ATOM 3892 N N . MET A 1 483 ? -14.178 -8.905 18.325 1.00 97.06 483 MET A N 1
ATOM 3893 C CA . MET A 1 483 ? -13.731 -7.846 19.234 1.00 97.06 483 MET A CA 1
ATOM 3894 C C . MET A 1 483 ? -14.693 -6.653 19.270 1.00 97.06 483 MET A C 1
ATOM 3896 O O . MET A 1 483 ? -14.833 -6.019 20.313 1.00 97.06 483 MET A O 1
ATOM 3900 N N . ALA A 1 484 ? -15.395 -6.365 18.170 1.00 96.62 484 ALA A N 1
ATOM 3901 C CA . ALA A 1 484 ? -16.461 -5.365 18.152 1.00 96.62 484 ALA A CA 1
ATOM 3902 C C . ALA A 1 484 ? -17.660 -5.767 19.038 1.00 96.62 484 ALA A C 1
ATOM 3904 O O . ALA A 1 484 ? -18.353 -4.892 19.565 1.00 96.62 484 ALA A O 1
ATOM 3905 N N . GLN A 1 485 ? -17.870 -7.074 19.257 1.00 96.00 485 GLN A N 1
ATOM 3906 C CA . GLN A 1 485 ? -18.981 -7.656 20.025 1.00 96.00 485 GLN A CA 1
ATOM 3907 C C . GLN A 1 485 ? -20.342 -7.100 19.575 1.00 96.00 485 GLN A C 1
ATOM 3909 O O . GLN A 1 485 ? -21.082 -6.510 20.363 1.00 96.00 485 GLN A O 1
ATOM 3914 N N . LEU A 1 486 ? -20.623 -7.227 18.282 1.00 96.31 486 LEU A N 1
ATOM 3915 C CA . LEU A 1 486 ? -21.858 -6.740 17.677 1.00 96.31 486 LEU A CA 1
ATOM 3916 C C . LEU A 1 486 ? -23.034 -7.666 18.022 1.00 96.31 486 LEU A C 1
ATOM 3918 O O . LEU A 1 486 ? -22.890 -8.889 18.011 1.00 96.31 486 LEU A O 1
ATOM 3922 N N . THR A 1 487 ? -24.199 -7.085 18.297 1.00 96.31 487 THR A N 1
ATOM 3923 C CA . THR A 1 487 ? -25.441 -7.786 18.663 1.00 96.31 487 THR A CA 1
ATOM 3924 C C . THR A 1 487 ? -26.520 -7.709 17.580 1.00 96.31 487 THR A C 1
ATOM 3926 O O . THR A 1 487 ? -27.588 -8.301 17.729 1.00 96.31 487 THR A O 1
ATOM 3929 N N . GLY A 1 488 ? -26.262 -6.981 16.490 1.00 95.88 488 GLY A N 1
ATOM 3930 C CA . GLY A 1 488 ? -27.226 -6.705 15.420 1.00 95.88 488 GLY A CA 1
ATOM 3931 C C . GLY A 1 488 ? -27.946 -5.366 15.568 1.00 95.88 488 GLY A C 1
ATOM 3932 O O . GLY A 1 488 ? -28.769 -5.024 14.722 1.00 95.88 488 GLY A O 1
ATOM 3933 N N . LYS A 1 489 ? -27.651 -4.597 16.621 1.00 95.62 489 LYS A N 1
ATOM 3934 C CA . LYS A 1 489 ? -28.297 -3.305 16.911 1.00 95.62 489 LYS A CA 1
ATOM 3935 C C . LYS A 1 489 ? -27.416 -2.109 16.575 1.00 95.62 489 LYS A C 1
ATOM 3937 O O . LYS A 1 489 ? -27.931 -1.005 16.426 1.00 95.62 489 LYS A O 1
ATOM 3942 N N . GLU A 1 490 ? -26.120 -2.348 16.436 1.00 96.44 490 GLU A N 1
ATOM 3943 C CA . GLU A 1 490 ? -25.095 -1.322 16.363 1.00 96.44 490 GLU A CA 1
ATOM 3944 C C . GLU A 1 490 ? -25.039 -0.659 14.985 1.00 96.44 490 GLU A C 1
ATOM 3946 O O . GLU A 1 490 ? -25.196 -1.318 13.945 1.00 96.44 490 GLU A O 1
ATOM 3951 N N . THR A 1 491 ? -24.748 0.642 14.987 1.00 97.00 491 THR A N 1
ATOM 3952 C CA . THR A 1 491 ? -24.296 1.374 13.799 1.00 97.00 491 THR A CA 1
ATOM 3953 C C . THR A 1 491 ? -22.772 1.411 13.774 1.00 97.00 491 THR A C 1
ATOM 3955 O O . THR A 1 491 ? -22.133 1.844 14.735 1.00 97.00 491 THR A O 1
ATOM 3958 N N . ILE A 1 492 ? -22.188 0.979 12.658 1.00 97.81 492 ILE A N 1
ATOM 3959 C CA . ILE A 1 492 ? -20.738 0.880 12.473 1.00 97.81 492 ILE A CA 1
ATOM 3960 C C . ILE A 1 492 ? -20.276 1.884 11.426 1.00 97.81 492 ILE A C 1
ATOM 3962 O O . ILE A 1 492 ? -20.869 1.965 10.349 1.00 97.81 492 ILE A O 1
ATOM 3966 N N . ILE A 1 493 ? -19.178 2.580 11.705 1.00 97.94 493 ILE A N 1
ATOM 3967 C CA . ILE A 1 493 ? -18.366 3.222 10.671 1.00 97.94 493 ILE A CA 1
ATOM 3968 C C . ILE A 1 493 ? -17.192 2.313 10.316 1.00 97.94 493 ILE A C 1
ATOM 3970 O O . ILE A 1 493 ? -16.441 1.903 11.196 1.00 97.94 493 ILE A O 1
ATOM 3974 N N . ASP A 1 494 ? -17.031 2.033 9.028 1.00 98.00 494 ASP A N 1
ATOM 3975 C CA . ASP A 1 494 ? -15.842 1.421 8.435 1.00 98.00 494 ASP A CA 1
ATOM 3976 C C . ASP A 1 494 ? -15.031 2.537 7.755 1.00 98.00 494 ASP A C 1
ATOM 3978 O O . ASP A 1 494 ? -15.390 3.024 6.677 1.00 98.00 494 ASP A O 1
ATOM 3982 N N . ALA A 1 495 ? -14.001 3.032 8.439 1.00 96.44 495 ALA A N 1
ATOM 3983 C CA . ALA A 1 495 ? -13.146 4.107 7.950 1.00 96.44 495 ALA A CA 1
ATOM 3984 C C . ALA A 1 495 ? -11.977 3.537 7.139 1.00 96.44 495 ALA A C 1
ATOM 3986 O O . ALA A 1 495 ? -11.332 2.587 7.581 1.00 96.44 495 ALA A O 1
ATOM 3987 N N . TYR A 1 496 ? -11.663 4.176 6.005 1.00 92.38 496 TYR A N 1
ATOM 3988 C CA . TYR A 1 496 ? -10.707 3.659 5.013 1.00 92.38 496 TYR A CA 1
ATOM 3989 C C . TYR A 1 496 ? -11.200 2.347 4.385 1.00 92.38 496 TYR A C 1
ATOM 3991 O O . TYR A 1 496 ? -10.440 1.399 4.201 1.00 92.38 496 TYR A O 1
ATOM 3999 N N . CYS A 1 497 ? -12.502 2.276 4.085 1.00 94.94 497 CYS A N 1
ATOM 4000 C CA . CYS A 1 497 ? -13.158 1.003 3.786 1.00 94.94 497 CYS A CA 1
ATOM 4001 C C . CYS A 1 497 ? -12.715 0.358 2.462 1.00 94.94 497 CYS A C 1
ATOM 4003 O O . CYS A 1 497 ? -13.042 -0.807 2.213 1.00 94.94 497 CYS A O 1
ATOM 4005 N N . GLY A 1 498 ? -12.000 1.077 1.587 1.00 94.88 498 GLY A N 1
ATOM 4006 C CA . GLY A 1 498 ? -11.579 0.575 0.284 1.00 94.88 498 GLY A CA 1
ATOM 4007 C C . GLY A 1 498 ? -12.767 0.061 -0.531 1.00 94.88 498 GLY A C 1
ATOM 4008 O O . GLY A 1 498 ? -13.727 0.783 -0.785 1.00 94.88 498 GLY A O 1
ATOM 4009 N N . ILE A 1 499 ? -12.720 -1.213 -0.935 1.00 96.31 499 ILE A N 1
ATOM 4010 C CA . ILE A 1 499 ? -13.825 -1.873 -1.658 1.00 96.31 499 ILE A CA 1
ATOM 4011 C C . ILE A 1 499 ? -14.910 -2.455 -0.729 1.00 96.31 499 ILE A C 1
ATOM 4013 O O . ILE A 1 499 ? -15.695 -3.313 -1.148 1.00 96.31 499 ILE A O 1
ATOM 4017 N N . GLY A 1 500 ? -14.930 -2.025 0.534 1.00 96.81 500 GLY A N 1
ATOM 4018 C CA . GLY A 1 500 ? -15.924 -2.365 1.546 1.00 96.81 500 GLY A CA 1
ATOM 4019 C C . GLY A 1 500 ? -15.752 -3.740 2.185 1.00 96.81 500 GLY A C 1
ATOM 4020 O O . GLY A 1 500 ? -16.737 -4.278 2.678 1.00 96.81 500 GLY A O 1
ATOM 4021 N N . THR A 1 501 ? -14.560 -4.350 2.157 1.00 96.62 501 THR A N 1
ATOM 4022 C CA . THR A 1 501 ? -14.372 -5.736 2.628 1.00 96.62 501 THR A CA 1
ATOM 4023 C C . THR A 1 501 ? -14.799 -5.926 4.079 1.00 96.62 501 THR A C 1
ATOM 4025 O O . THR A 1 501 ? -15.617 -6.800 4.358 1.00 96.62 501 THR A O 1
ATOM 4028 N N . ILE A 1 502 ? -14.301 -5.093 4.991 1.00 97.00 502 ILE A N 1
ATOM 4029 C CA . ILE A 1 502 ? -14.588 -5.199 6.425 1.00 97.00 502 ILE A CA 1
ATOM 4030 C C . ILE A 1 502 ? -16.070 -4.923 6.690 1.00 97.00 502 ILE A C 1
ATOM 4032 O O . ILE A 1 502 ? -16.760 -5.766 7.266 1.00 97.00 502 ILE A O 1
ATOM 4036 N N . GLY A 1 503 ? -16.587 -3.786 6.217 1.00 97.38 503 GLY A N 1
ATOM 4037 C CA . GLY A 1 503 ? -17.975 -3.384 6.416 1.00 97.38 503 GLY A CA 1
ATOM 4038 C C . GLY A 1 503 ? -18.997 -4.381 5.862 1.00 97.3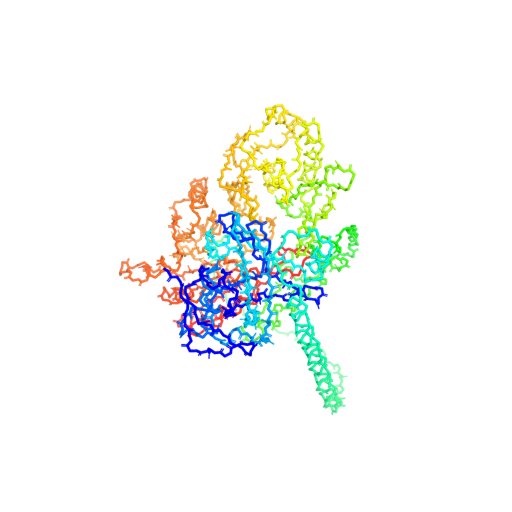8 503 GLY A C 1
ATOM 4039 O O . GLY A 1 503 ? -19.987 -4.682 6.527 1.00 97.38 503 GLY A O 1
ATOM 4040 N N . ILE A 1 504 ? -18.748 -4.962 4.683 1.00 98.19 504 ILE A N 1
ATOM 4041 C CA . ILE A 1 504 ? -19.615 -5.990 4.078 1.00 98.19 504 ILE A CA 1
ATOM 4042 C C . ILE A 1 504 ? -19.619 -7.265 4.922 1.00 98.19 504 ILE A C 1
ATOM 4044 O O . ILE A 1 504 ? -20.681 -7.860 5.113 1.00 98.19 504 ILE A O 1
ATOM 4048 N N . VAL A 1 505 ? -18.477 -7.691 5.464 1.00 97.25 505 VAL A N 1
ATOM 4049 C CA . VAL A 1 505 ? -18.435 -8.863 6.353 1.00 97.25 505 VAL A CA 1
ATOM 4050 C C . VAL A 1 505 ? -19.139 -8.554 7.682 1.00 97.25 505 VAL A C 1
ATOM 4052 O O . VAL A 1 505 ? -19.957 -9.354 8.140 1.00 97.25 505 VAL A O 1
ATOM 4055 N N . ALA A 1 506 ? -18.913 -7.369 8.257 1.00 97.12 506 ALA A N 1
ATOM 4056 C CA . ALA A 1 506 ? -19.544 -6.924 9.501 1.00 97.12 506 ALA A CA 1
ATOM 4057 C C . ALA A 1 506 ? -21.068 -6.730 9.380 1.00 97.12 506 ALA A C 1
ATOM 4059 O O . ALA A 1 506 ? -21.786 -6.911 10.362 1.00 97.12 506 ALA A O 1
ATOM 4060 N N . SER A 1 507 ? -21.578 -6.429 8.180 1.00 97.19 507 SER A N 1
ATOM 4061 C CA . SER A 1 507 ? -22.998 -6.140 7.912 1.00 97.19 507 SER A CA 1
ATOM 4062 C C . SER A 1 507 ? -23.977 -7.215 8.387 1.00 97.19 507 SER A C 1
ATOM 4064 O O . SER A 1 507 ? -25.114 -6.900 8.728 1.00 97.19 507 SER A O 1
ATOM 4066 N N . LYS A 1 508 ? -23.534 -8.479 8.453 1.00 95.75 508 LYS A N 1
ATOM 4067 C CA . LYS A 1 508 ? -24.336 -9.606 8.954 1.00 95.75 508 LYS A CA 1
ATOM 4068 C C . LYS A 1 508 ? -24.695 -9.458 10.438 1.00 95.75 508 LYS A C 1
ATOM 4070 O O . LYS A 1 508 ? -25.690 -10.024 10.875 1.00 95.75 508 LYS A O 1
ATOM 4075 N N . TYR A 1 509 ? -23.881 -8.728 11.195 1.00 96.88 509 TYR A N 1
ATOM 4076 C CA . TYR A 1 509 ? -23.963 -8.619 12.65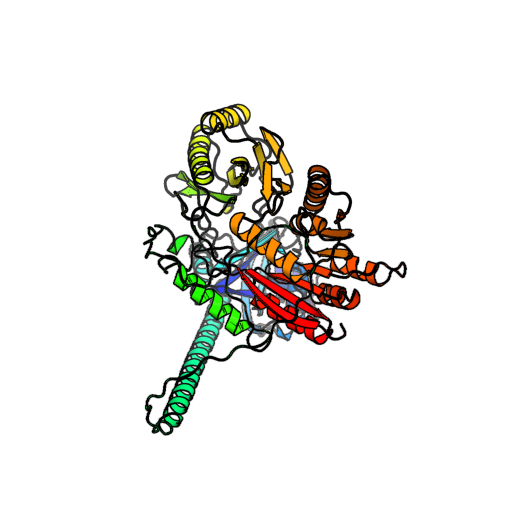0 1.00 96.88 509 TYR A CA 1
ATOM 4077 C C . TYR A 1 509 ? -24.317 -7.204 13.117 1.00 96.88 509 TYR A C 1
ATOM 4079 O O . TYR A 1 509 ? -24.277 -6.939 14.311 1.00 96.88 509 TYR A O 1
ATOM 4087 N N . ALA A 1 510 ? -24.649 -6.291 12.203 1.00 97.12 510 ALA A N 1
ATOM 4088 C CA . ALA A 1 510 ? -24.874 -4.880 12.499 1.00 97.12 510 ALA A CA 1
ATOM 4089 C C . ALA A 1 510 ? -26.238 -4.416 11.990 1.00 97.12 510 ALA A C 1
ATOM 4091 O O . ALA A 1 510 ? -26.735 -4.905 10.973 1.00 97.12 510 ALA A O 1
ATOM 4092 N N . LYS A 1 511 ? -26.815 -3.402 12.639 1.00 97.31 511 LYS A N 1
ATOM 4093 C CA . LYS A 1 511 ? -28.032 -2.749 12.143 1.00 97.31 511 LYS A CA 1
ATOM 4094 C C . LYS A 1 511 ? -27.734 -1.972 10.866 1.00 97.31 511 LYS A C 1
ATOM 4096 O O . LYS A 1 511 ? -28.497 -2.039 9.904 1.00 97.31 511 LYS A O 1
ATOM 4101 N N . LYS A 1 512 ? -26.627 -1.227 10.865 1.00 97.44 512 LYS A N 1
ATOM 4102 C CA . LYS A 1 512 ? -26.219 -0.332 9.780 1.00 97.44 512 LYS A CA 1
ATOM 4103 C C . LYS A 1 512 ? -24.699 -0.242 9.711 1.00 97.44 512 LYS A C 1
ATOM 4105 O O . LYS A 1 512 ? -24.040 -0.127 10.739 1.00 97.44 512 LYS A O 1
ATOM 4110 N N . VAL A 1 513 ? -24.156 -0.236 8.499 1.00 98.25 513 VAL A N 1
ATOM 4111 C CA . VAL A 1 513 ? -22.731 -0.018 8.237 1.00 98.25 513 VAL A CA 1
ATOM 4112 C C . VAL A 1 513 ? -22.563 1.172 7.300 1.00 98.25 513 VAL A C 1
ATOM 4114 O O . VAL A 1 513 ? -23.201 1.237 6.249 1.00 98.25 513 VAL A O 1
ATOM 4117 N N . ILE A 1 514 ? -21.695 2.103 7.675 1.00 98.12 514 ILE A N 1
ATOM 4118 C CA . ILE A 1 514 ? -21.336 3.291 6.903 1.00 98.12 514 ILE A CA 1
ATOM 4119 C C . ILE A 1 514 ? -19.854 3.174 6.542 1.00 98.12 514 ILE A C 1
ATOM 4121 O O . ILE A 1 514 ? -18.992 3.315 7.403 1.00 98.12 514 ILE A O 1
ATOM 4125 N N . GLY A 1 515 ? -19.552 2.887 5.280 1.00 98.12 515 GLY A N 1
ATOM 4126 C CA . GLY A 1 515 ? -18.184 2.837 4.772 1.00 98.12 515 GLY A CA 1
ATOM 4127 C C . GLY A 1 515 ? -17.755 4.183 4.195 1.00 98.12 515 GLY A C 1
ATOM 4128 O O . GLY A 1 515 ? -18.500 4.782 3.418 1.00 98.12 515 GLY A O 1
ATOM 4129 N N . ILE A 1 516 ? -16.554 4.647 4.538 1.00 97.38 516 ILE A N 1
ATOM 4130 C CA . ILE A 1 516 ? -16.020 5.928 4.063 1.00 97.38 516 ILE A CA 1
ATOM 4131 C C . ILE A 1 516 ? -14.646 5.721 3.425 1.00 97.38 516 ILE A C 1
ATOM 4133 O O . ILE A 1 516 ? -13.738 5.168 4.052 1.00 97.38 516 ILE A O 1
ATOM 4137 N N . GLU A 1 517 ? -14.495 6.190 2.190 1.00 94.56 517 GLU A N 1
ATOM 4138 C CA . GLU A 1 517 ? -13.284 6.038 1.384 1.00 94.56 517 GLU A CA 1
ATOM 4139 C C . GLU A 1 517 ? -13.070 7.280 0.502 1.00 94.56 517 GLU A C 1
ATOM 4141 O O . GLU A 1 517 ? -14.022 7.855 -0.020 1.00 94.56 517 GLU A O 1
ATOM 4146 N N . LEU A 1 518 ? -11.816 7.702 0.328 1.00 91.56 518 LEU A N 1
ATOM 4147 C CA . LEU A 1 518 ? -11.450 8.848 -0.511 1.00 91.56 518 LEU A CA 1
ATOM 4148 C C . LEU A 1 518 ? -11.415 8.480 -1.998 1.00 91.56 518 LEU A C 1
ATOM 4150 O O . LEU A 1 518 ? -11.689 9.309 -2.864 1.00 91.56 518 LEU A O 1
ATOM 4154 N N . ASN A 1 519 ? -11.046 7.240 -2.314 1.00 88.56 519 ASN A N 1
ATOM 4155 C CA . ASN A 1 519 ? -10.935 6.759 -3.677 1.00 88.56 519 ASN A CA 1
ATOM 4156 C C . ASN A 1 519 ? -12.311 6.419 -4.270 1.00 88.56 519 ASN A C 1
ATOM 4158 O O . ASN A 1 519 ? -12.922 5.391 -3.972 1.00 88.56 519 ASN A O 1
ATOM 4162 N N . LYS A 1 520 ? -12.748 7.251 -5.215 1.00 90.94 520 LYS A N 1
ATOM 4163 C CA . LYS A 1 520 ? -13.988 7.079 -5.977 1.00 90.94 520 LYS A CA 1
ATOM 4164 C C . LYS A 1 520 ? -14.172 5.700 -6.613 1.00 90.94 520 LYS A C 1
ATOM 4166 O O . LYS A 1 520 ? -15.284 5.172 -6.631 1.00 90.94 520 LYS A O 1
ATOM 4171 N N . ASP A 1 521 ? -13.121 5.127 -7.194 1.00 88.50 521 ASP A N 1
ATOM 4172 C CA . ASP A 1 521 ? -13.219 3.827 -7.864 1.00 88.50 521 ASP A CA 1
ATOM 4173 C C . ASP A 1 521 ? -13.386 2.691 -6.844 1.00 88.50 521 ASP A C 1
ATOM 4175 O O . ASP A 1 521 ? -14.172 1.772 -7.082 1.00 88.50 521 ASP A O 1
ATOM 4179 N N . ALA A 1 522 ? -12.751 2.801 -5.674 1.00 91.19 522 ALA A N 1
ATOM 4180 C CA . ALA A 1 522 ? -12.945 1.869 -4.569 1.00 91.19 522 ALA A CA 1
ATOM 4181 C C . ALA A 1 522 ? -14.378 1.935 -4.005 1.00 91.19 522 ALA A C 1
ATOM 4183 O O . ALA A 1 522 ? -15.003 0.892 -3.828 1.00 91.19 522 ALA A O 1
ATOM 4184 N N . VAL A 1 523 ? -14.954 3.136 -3.851 1.00 94.88 523 VAL A N 1
ATOM 4185 C CA . VAL A 1 523 ? -16.363 3.318 -3.441 1.00 94.88 523 VAL A CA 1
ATOM 4186 C C . VAL A 1 523 ? -17.331 2.683 -4.443 1.00 94.88 523 VAL A C 1
ATOM 4188 O O . VAL A 1 523 ? -18.274 1.994 -4.047 1.00 94.88 523 VAL A O 1
ATOM 4191 N N . LYS A 1 524 ? -17.102 2.857 -5.753 1.00 93.44 524 LYS A N 1
ATOM 4192 C CA . LYS A 1 524 ? -17.915 2.188 -6.786 1.00 93.44 524 LYS A CA 1
ATOM 4193 C C . LYS A 1 524 ? -17.838 0.666 -6.666 1.00 93.44 524 LYS A C 1
ATOM 4195 O O . LYS A 1 524 ? -18.872 0.001 -6.760 1.00 93.44 524 LYS A O 1
ATOM 4200 N N . ASP A 1 525 ? -16.638 0.119 -6.462 1.00 94.12 525 ASP A N 1
ATOM 4201 C CA . ASP A 1 525 ? -16.446 -1.316 -6.244 1.00 94.12 525 ASP A CA 1
ATOM 4202 C C . ASP A 1 525 ? -17.147 -1.771 -4.946 1.00 94.12 525 ASP A C 1
ATOM 4204 O O . ASP A 1 525 ? -17.820 -2.800 -4.961 1.00 94.12 525 ASP A O 1
ATOM 4208 N N . ALA A 1 526 ? -17.104 -0.987 -3.862 1.00 96.69 526 ALA A N 1
ATOM 4209 C CA . ALA A 1 526 ? -17.794 -1.282 -2.602 1.00 96.69 526 ALA A CA 1
ATOM 4210 C C . ALA A 1 526 ? -19.321 -1.360 -2.756 1.00 96.69 526 ALA A C 1
ATOM 4212 O O . ALA A 1 526 ? -19.950 -2.325 -2.315 1.00 96.69 526 ALA A O 1
ATOM 4213 N N . ILE A 1 527 ? -19.923 -0.401 -3.466 1.00 97.31 527 ILE A N 1
ATOM 4214 C CA . ILE A 1 527 ? -21.360 -0.410 -3.788 1.00 97.31 527 ILE A CA 1
ATOM 4215 C C . ILE A 1 527 ? -21.711 -1.638 -4.639 1.00 97.31 527 ILE A C 1
ATOM 4217 O O . ILE A 1 527 ? -22.701 -2.328 -4.373 1.00 97.31 527 ILE A O 1
ATOM 4221 N N . ALA A 1 528 ? -20.892 -1.947 -5.649 1.00 96.25 528 ALA A N 1
ATOM 4222 C CA . ALA A 1 528 ? -21.083 -3.132 -6.480 1.00 96.25 528 ALA A CA 1
ATOM 4223 C C . ALA A 1 528 ? -20.969 -4.432 -5.663 1.00 96.25 528 ALA A C 1
ATOM 4225 O O . ALA A 1 528 ? -21.736 -5.368 -5.903 1.00 96.25 528 ALA A O 1
ATOM 4226 N N . ASN A 1 529 ? -20.062 -4.480 -4.684 1.00 98.00 529 ASN A N 1
ATOM 4227 C CA . ASN A 1 529 ? -19.868 -5.613 -3.783 1.00 98.00 529 ASN A CA 1
ATOM 4228 C C . ASN A 1 529 ? -21.050 -5.804 -2.831 1.00 98.00 529 ASN A C 1
ATOM 4230 O O . ASN A 1 529 ? -21.539 -6.927 -2.703 1.00 98.00 529 ASN A O 1
ATOM 4234 N N . ALA A 1 530 ? -21.575 -4.741 -2.218 1.00 98.06 530 ALA A N 1
ATOM 4235 C CA . ALA A 1 530 ? -22.767 -4.852 -1.376 1.00 98.06 530 ALA A CA 1
ATOM 4236 C C . ALA A 1 530 ? -23.979 -5.342 -2.177 1.00 98.06 530 ALA A C 1
ATOM 4238 O O . ALA A 1 530 ? -24.619 -6.319 -1.783 1.00 98.06 530 ALA A O 1
ATOM 4239 N N . LYS A 1 531 ? -24.227 -4.761 -3.361 1.00 97.44 531 LYS A N 1
ATOM 4240 C CA . LYS A 1 531 ? -25.303 -5.209 -4.259 1.00 97.44 531 LYS A CA 1
ATOM 4241 C C . LYS A 1 531 ? -25.149 -6.681 -4.644 1.00 97.44 531 LYS A C 1
ATOM 4243 O O . LYS A 1 531 ? -26.125 -7.424 -4.635 1.00 97.44 531 LYS A O 1
ATOM 4248 N N . ARG A 1 532 ? -23.928 -7.112 -4.968 1.00 95.81 532 ARG A N 1
ATOM 4249 C CA . ARG A 1 532 ? -23.619 -8.498 -5.351 1.00 95.81 532 ARG A CA 1
ATOM 4250 C C . ARG A 1 532 ? -23.894 -9.502 -4.238 1.00 95.81 532 ARG A C 1
ATOM 4252 O O . ARG A 1 532 ? -24.319 -10.612 -4.527 1.00 95.81 532 ARG A O 1
ATOM 4259 N N . ASN A 1 533 ? -23.661 -9.111 -2.992 1.00 97.94 533 ASN A N 1
ATOM 4260 C CA . ASN A 1 533 ? -23.927 -9.949 -1.827 1.00 97.94 533 ASN A CA 1
ATOM 4261 C C . ASN A 1 533 ? -25.363 -9.803 -1.295 1.00 97.94 533 ASN A C 1
ATOM 4263 O O . ASN A 1 533 ? -25.674 -10.382 -0.256 1.00 97.94 533 ASN A O 1
ATOM 4267 N N . GLY A 1 534 ? -26.229 -9.035 -1.972 1.00 97.69 534 GLY A N 1
ATOM 4268 C CA . GLY A 1 534 ? -27.605 -8.790 -1.534 1.00 97.69 534 GLY A CA 1
ATOM 4269 C C . GLY A 1 534 ? -27.702 -8.012 -0.217 1.00 97.69 534 GLY A C 1
ATOM 4270 O O . GLY A 1 534 ? -28.664 -8.185 0.524 1.00 97.69 534 GLY A O 1
ATOM 4271 N N . ILE A 1 535 ? -26.699 -7.192 0.104 1.00 98.00 535 ILE A N 1
ATOM 4272 C CA . ILE A 1 535 ? -26.610 -6.458 1.370 1.00 98.00 535 ILE A CA 1
ATOM 4273 C C . ILE A 1 535 ? -27.241 -5.076 1.199 1.00 98.00 535 ILE A C 1
ATOM 4275 O O . ILE A 1 535 ? -26.792 -4.282 0.372 1.00 98.00 535 ILE A O 1
ATOM 4279 N N . SER A 1 536 ? -28.271 -4.787 1.995 1.00 97.19 536 SER A N 1
ATOM 4280 C CA . SER A 1 536 ? -29.032 -3.530 1.952 1.00 97.19 536 SER A CA 1
ATOM 4281 C C . SER A 1 536 ? -28.715 -2.565 3.099 1.00 97.19 536 SER A C 1
ATOM 4283 O O . SER A 1 536 ? -29.100 -1.402 3.035 1.00 97.19 536 SER A O 1
ATOM 4285 N N . ASN A 1 537 ? -28.012 -3.015 4.142 1.00 97.81 537 ASN A N 1
ATOM 4286 C CA . ASN A 1 537 ? -27.679 -2.212 5.323 1.00 97.81 537 ASN A CA 1
ATOM 4287 C C . ASN A 1 537 ? -26.259 -1.607 5.291 1.00 97.81 537 ASN A C 1
ATOM 4289 O O . ASN A 1 537 ? -25.802 -1.090 6.311 1.00 97.81 537 ASN A O 1
ATOM 4293 N N . CYS A 1 538 ? -25.579 -1.637 4.139 1.00 98.00 538 CYS A N 1
ATOM 4294 C CA . CYS A 1 538 ? -24.298 -0.963 3.908 1.00 98.00 538 CYS A CA 1
ATOM 4295 C C . CYS A 1 538 ? -24.474 0.285 3.035 1.00 98.00 538 CYS A C 1
ATOM 4297 O O . CYS A 1 538 ? -25.064 0.213 1.958 1.00 98.00 538 CYS A O 1
ATOM 4299 N N . TYR A 1 539 ? -23.881 1.397 3.462 1.00 97.62 539 TYR A N 1
ATOM 4300 C CA . TYR A 1 539 ? -23.902 2.684 2.767 1.00 97.62 539 TYR A CA 1
ATOM 4301 C C . TYR A 1 539 ? -22.465 3.176 2.594 1.00 97.62 539 TYR A C 1
ATOM 4303 O O . TYR A 1 539 ? -21.740 3.274 3.578 1.00 97.62 539 TYR A O 1
ATOM 4311 N N . PHE A 1 540 ? -22.039 3.456 1.361 1.00 98.06 540 PHE A N 1
ATOM 4312 C CA . PHE A 1 540 ? -20.661 3.861 1.061 1.00 98.06 540 PHE A CA 1
ATOM 4313 C C . PHE A 1 540 ? -20.597 5.303 0.570 1.00 98.06 540 PHE A C 1
ATOM 4315 O O . PHE A 1 540 ? -21.400 5.704 -0.274 1.00 98.06 540 PHE A O 1
ATOM 4322 N N . HIS A 1 541 ? -19.620 6.057 1.071 1.00 97.06 541 HIS A N 1
ATOM 4323 C CA . HIS A 1 541 ? -19.454 7.480 0.791 1.00 97.06 541 HIS A CA 1
ATOM 4324 C C . HIS A 1 541 ? -18.038 7.790 0.294 1.00 97.06 541 HIS A C 1
ATOM 4326 O O . HIS A 1 541 ? -17.054 7.401 0.923 1.00 97.06 541 HIS A O 1
ATOM 4332 N N . GLU A 1 542 ? -17.957 8.534 -0.814 1.00 96.88 542 GLU A N 1
ATOM 4333 C CA . GLU A 1 542 ? -16.720 9.153 -1.306 1.00 96.88 542 GLU A CA 1
ATOM 4334 C C . GLU A 1 542 ? -16.441 10.419 -0.485 1.00 96.88 542 GLU A C 1
ATOM 4336 O O . GLU A 1 542 ? -17.020 11.474 -0.749 1.00 96.88 542 GLU A O 1
ATOM 4341 N N . ALA A 1 543 ? -15.627 10.309 0.564 1.00 94.50 543 ALA A N 1
ATOM 4342 C CA . ALA A 1 543 ? -15.350 11.419 1.471 1.00 94.50 543 ALA A CA 1
ATOM 4343 C C . ALA A 1 543 ? -14.055 11.228 2.270 1.00 94.50 543 ALA A C 1
ATOM 4345 O O . ALA A 1 543 ? -13.561 10.118 2.459 1.00 94.50 543 ALA A O 1
ATOM 4346 N N . ASP A 1 544 ? -13.546 12.335 2.815 1.00 93.81 544 ASP A N 1
ATOM 4347 C CA . ASP A 1 544 ? -12.578 12.277 3.907 1.00 93.81 544 ASP A CA 1
ATOM 4348 C C . ASP A 1 544 ? -13.275 11.772 5.177 1.00 93.81 544 ASP A C 1
ATOM 4350 O O . ASP A 1 544 ? -14.237 12.382 5.653 1.00 93.81 544 ASP A O 1
ATOM 4354 N N . ALA A 1 545 ? -12.789 10.659 5.726 1.00 92.00 545 ALA A N 1
ATOM 4355 C CA . ALA A 1 545 ? -13.421 10.004 6.866 1.00 92.00 545 ALA A CA 1
ATOM 4356 C C . ALA A 1 545 ? -13.441 10.882 8.128 1.00 92.00 545 ALA A C 1
ATOM 4358 O O . ALA A 1 545 ? -14.425 10.860 8.864 1.00 92.00 545 ALA A O 1
ATOM 4359 N N . GLY A 1 546 ? -12.412 11.707 8.356 1.00 92.69 546 GLY A N 1
ATOM 4360 C CA . GLY A 1 546 ? -12.378 12.640 9.483 1.00 92.69 546 GLY A CA 1
ATOM 4361 C C . GLY A 1 546 ? -13.468 13.704 9.361 1.00 92.69 546 GLY A C 1
ATOM 4362 O O . GLY A 1 546 ? -14.312 13.839 10.247 1.00 92.69 546 GLY A O 1
ATOM 4363 N N . LYS A 1 547 ? -13.513 14.409 8.225 1.00 92.69 547 LYS A N 1
ATOM 4364 C CA . LYS A 1 547 ? -14.542 15.425 7.942 1.00 92.69 547 LYS A CA 1
ATOM 4365 C C . LYS A 1 547 ? -15.952 14.843 7.986 1.00 92.69 547 LYS A C 1
ATOM 4367 O O . LYS A 1 547 ? -16.840 15.462 8.563 1.00 92.69 547 LYS A O 1
ATOM 4372 N N . PHE A 1 548 ? -16.154 13.654 7.419 1.00 93.88 548 PHE A N 1
ATOM 4373 C CA . PHE A 1 548 ? -17.451 12.982 7.442 1.00 93.88 548 PHE A CA 1
ATOM 4374 C C . PHE A 1 548 ? -17.909 12.697 8.878 1.00 93.88 548 PHE A C 1
ATOM 4376 O O . PHE A 1 548 ? -19.032 13.039 9.239 1.00 93.88 548 PHE A O 1
ATOM 4383 N N . MET A 1 549 ? -17.032 12.134 9.718 1.00 93.44 549 MET A N 1
ATOM 4384 C CA . MET A 1 549 ? -17.349 11.857 11.123 1.00 93.44 549 MET A CA 1
ATOM 4385 C C . MET A 1 549 ? -17.607 13.130 11.935 1.00 93.44 549 MET A C 1
ATOM 4387 O O . MET A 1 549 ? -18.484 13.127 12.792 1.00 93.44 549 MET A O 1
ATOM 4391 N N . LEU A 1 550 ? -16.889 14.227 11.668 1.00 91.38 550 LEU A N 1
ATOM 4392 C CA . LEU A 1 550 ? -17.148 15.517 12.320 1.00 91.38 550 LEU A CA 1
ATOM 4393 C C . LEU A 1 550 ? -18.528 16.069 11.977 1.00 91.38 550 LEU A C 1
ATOM 4395 O O . LEU A 1 550 ? -19.230 16.525 12.875 1.00 91.38 550 LEU A O 1
ATOM 4399 N N . ASN A 1 551 ? -18.909 16.015 10.701 1.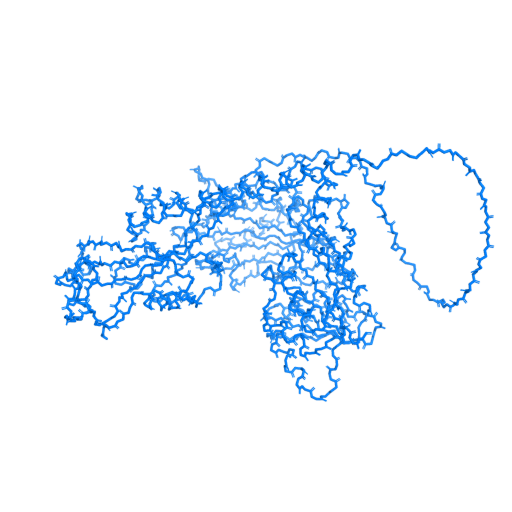00 90.50 551 ASN A N 1
ATOM 4400 C CA . ASN A 1 551 ? -20.226 16.462 10.260 1.00 90.50 551 ASN A CA 1
ATOM 4401 C C . ASN A 1 551 ? -21.326 15.594 10.880 1.00 90.50 551 ASN A C 1
ATOM 4403 O O . ASN A 1 551 ? -22.324 16.124 11.356 1.00 90.50 551 ASN A O 1
ATOM 4407 N N . LEU A 1 552 ? -21.118 14.274 10.939 1.00 89.38 552 LEU A N 1
ATOM 4408 C CA . LEU A 1 552 ? -22.064 13.353 11.567 1.00 89.38 552 LEU A CA 1
ATOM 4409 C C . LEU A 1 552 ? -22.213 13.616 13.072 1.00 89.38 552 LEU A C 1
ATOM 4411 O O . LEU A 1 552 ? -23.323 13.590 13.583 1.00 89.38 552 LEU A O 1
ATOM 4415 N N . ALA A 1 553 ? -21.116 13.928 13.768 1.00 87.12 553 ALA A N 1
ATOM 4416 C CA . ALA A 1 553 ? -21.135 14.264 15.192 1.00 87.12 553 ALA A CA 1
ATOM 4417 C C . ALA A 1 553 ? -21.849 15.597 15.503 1.00 87.12 553 ALA A C 1
ATOM 4419 O O . ALA A 1 553 ? -22.208 15.842 16.652 1.00 87.12 553 ALA A O 1
ATOM 4420 N N . GLN A 1 554 ? -22.013 16.475 14.509 1.00 85.00 554 GLN A N 1
ATOM 4421 C CA . GLN A 1 554 ? -22.736 17.746 14.638 1.00 85.00 554 GLN A CA 1
ATOM 4422 C C . GLN A 1 554 ? -24.224 17.626 14.288 1.00 85.00 554 GLN A C 1
ATOM 4424 O O . GLN A 1 554 ? -25.002 18.511 14.641 1.00 85.00 554 GLN A O 1
ATOM 4429 N N . ASP A 1 555 ? -24.620 16.561 13.592 1.00 80.19 555 ASP A N 1
ATOM 4430 C CA . ASP A 1 555 ? -26.007 16.317 13.216 1.00 80.19 555 ASP A CA 1
ATOM 4431 C C . ASP A 1 555 ? -26.812 15.850 14.441 1.00 80.19 555 ASP A C 1
ATOM 4433 O O . ASP A 1 555 ? -26.506 14.833 15.061 1.00 80.19 555 ASP A O 1
ATOM 4437 N N . THR A 1 556 ? -27.856 16.598 14.806 1.00 59.59 556 THR A N 1
ATOM 4438 C CA . THR A 1 556 ? -28.692 16.332 15.988 1.00 59.59 556 THR A CA 1
ATOM 4439 C C . THR A 1 556 ? -29.726 15.219 15.772 1.00 59.59 556 THR A C 1
ATOM 4441 O O . THR A 1 556 ? -30.501 14.930 16.680 1.00 59.59 556 THR A O 1
ATOM 4444 N N . ASN A 1 557 ? -29.773 14.598 14.588 1.00 60.03 557 ASN A N 1
ATOM 4445 C CA . ASN A 1 557 ? -30.787 13.607 14.198 1.00 60.03 557 ASN A CA 1
ATOM 4446 C C . ASN A 1 557 ? -30.550 12.174 14.726 1.00 60.03 557 ASN A C 1
ATOM 4448 O O . ASN A 1 557 ? -30.858 11.208 14.032 1.00 60.03 557 ASN A O 1
ATOM 4452 N N . ASP A 1 558 ? -30.034 12.014 15.947 1.00 56.19 558 ASP A N 1
ATOM 4453 C CA . ASP A 1 558 ? -29.926 10.706 16.625 1.00 56.19 558 ASP A CA 1
ATOM 4454 C C . ASP A 1 558 ? -29.127 9.645 15.822 1.00 56.19 558 ASP A C 1
ATOM 4456 O O . ASP A 1 558 ? -29.414 8.446 15.828 1.00 56.19 558 ASP A O 1
ATOM 4460 N N . ASN A 1 559 ? -28.094 10.090 15.094 1.00 63.34 559 ASN A N 1
ATOM 4461 C CA . ASN A 1 559 ? -27.168 9.229 14.353 1.00 63.34 559 ASN A CA 1
ATOM 4462 C C . ASN A 1 559 ? -26.055 8.690 15.274 1.00 63.34 559 ASN A C 1
ATOM 4464 O O . ASN A 1 559 ? -24.866 8.891 15.012 1.00 63.34 559 ASN A O 1
ATOM 4468 N N . GLU A 1 560 ? -26.428 8.018 16.368 1.00 83.06 560 GLU A N 1
ATOM 4469 C CA . GLU A 1 560 ? -25.455 7.426 17.292 1.00 83.06 560 GLU A CA 1
ATOM 4470 C C . GLU A 1 560 ? -24.647 6.330 16.571 1.00 83.06 560 GLU A C 1
ATOM 4472 O O . GLU A 1 560 ? -25.194 5.361 16.035 1.00 83.06 560 GLU A O 1
ATOM 4477 N N . VAL A 1 561 ? -23.325 6.507 16.532 1.00 93.88 561 VAL A N 1
ATOM 4478 C CA . VAL A 1 561 ? -22.378 5.506 16.032 1.00 93.88 561 VAL A CA 1
ATOM 4479 C C . VAL A 1 561 ? -21.818 4.749 17.225 1.00 93.88 561 VAL A C 1
ATOM 4481 O O . VAL A 1 561 ? -21.166 5.330 18.089 1.00 93.88 561 VAL A O 1
ATOM 4484 N N . ASP A 1 562 ? -22.031 3.437 17.263 1.00 95.88 562 ASP A N 1
ATOM 4485 C CA . ASP A 1 562 ? -21.595 2.600 18.381 1.00 95.88 562 ASP A CA 1
ATOM 4486 C C . ASP A 1 562 ? -20.137 2.158 18.240 1.00 95.88 562 ASP A C 1
ATOM 4488 O O . ASP A 1 562 ? -19.409 2.070 19.236 1.00 95.88 562 ASP A O 1
ATOM 4492 N N . VAL A 1 563 ? -19.715 1.864 17.006 1.00 97.94 563 VAL A N 1
ATOM 4493 C CA . VAL A 1 563 ? -18.405 1.279 16.707 1.00 97.94 563 VAL A CA 1
ATOM 4494 C C . VAL A 1 563 ? -17.756 1.979 15.519 1.00 97.94 563 VAL A C 1
ATOM 4496 O O . VAL A 1 563 ? -18.365 2.121 14.460 1.00 97.94 563 VAL A O 1
ATOM 4499 N N . VAL A 1 564 ? -16.487 2.349 15.666 1.00 98.38 564 VAL A N 1
ATOM 4500 C CA . VAL A 1 564 ? -15.625 2.733 14.540 1.00 98.38 564 VAL A CA 1
ATOM 4501 C C . VAL A 1 564 ? -14.608 1.624 14.307 1.00 98.38 564 VAL A C 1
ATOM 4503 O O . VAL A 1 564 ? -13.817 1.306 15.194 1.00 98.38 564 VAL A O 1
ATOM 4506 N N . VAL A 1 565 ? -14.615 1.037 13.116 1.00 98.38 565 VAL A N 1
ATOM 4507 C CA . VAL A 1 565 ? -13.542 0.173 12.625 1.00 98.38 565 VAL A CA 1
ATOM 4508 C C . VAL A 1 565 ? -12.637 1.011 11.731 1.00 98.38 565 VAL A C 1
ATOM 4510 O O . VAL A 1 565 ? -13.121 1.787 10.908 1.00 98.38 565 VAL A O 1
ATOM 4513 N N . MET A 1 566 ? -11.326 0.892 11.915 1.00 96.62 566 MET A N 1
ATOM 4514 C CA . MET A 1 566 ? -10.343 1.635 11.132 1.00 96.62 566 MET A CA 1
ATOM 4515 C C . MET A 1 566 ? -9.153 0.752 10.762 1.00 96.62 566 MET A C 1
ATOM 4517 O O . MET A 1 566 ? -8.594 0.076 11.625 1.00 96.62 566 MET A O 1
ATOM 4521 N N . ASP A 1 567 ? -8.764 0.803 9.488 1.00 94.44 567 ASP A N 1
ATOM 4522 C CA . ASP A 1 567 ? -7.589 0.127 8.919 1.00 94.44 567 ASP A CA 1
ATOM 4523 C C . ASP A 1 567 ? -6.732 1.148 8.139 1.00 94.44 567 ASP A C 1
ATOM 4525 O O . ASP A 1 567 ? -6.766 1.204 6.906 1.00 94.44 567 ASP A O 1
ATOM 4529 N N . PRO A 1 568 ? -6.048 2.077 8.839 1.00 90.38 568 PRO A N 1
ATOM 4530 C CA . PRO A 1 568 ? -5.294 3.140 8.188 1.00 90.38 568 PRO A CA 1
ATOM 4531 C C . PRO A 1 568 ? -4.025 2.613 7.489 1.00 90.38 568 PRO A C 1
ATOM 4533 O O . PRO A 1 568 ? -3.516 1.534 7.802 1.00 90.38 568 PRO A O 1
ATOM 4536 N N . PRO A 1 569 ? -3.421 3.411 6.587 1.00 84.50 569 PRO A N 1
ATOM 4537 C CA . PRO A 1 569 ? -2.133 3.072 5.986 1.00 84.50 569 PRO A CA 1
ATOM 4538 C C . PRO A 1 569 ? -1.012 2.970 7.036 1.00 84.50 569 PRO A C 1
ATOM 4540 O O . PRO A 1 569 ? -1.142 3.437 8.166 1.00 84.50 569 PRO A O 1
ATOM 4543 N N . ARG A 1 570 ? 0.160 2.452 6.633 1.00 79.06 570 ARG A N 1
ATOM 4544 C CA . ARG A 1 570 ? 1.348 2.259 7.502 1.00 79.06 570 ARG A CA 1
ATOM 4545 C C . ARG A 1 570 ? 1.743 3.479 8.348 1.00 79.06 570 ARG A C 1
ATOM 4547 O O . ARG A 1 570 ? 2.272 3.317 9.442 1.00 79.06 570 ARG A O 1
ATOM 4554 N N . SER A 1 571 ? 1.481 4.700 7.873 1.00 82.94 571 SER A N 1
ATOM 4555 C CA . SER A 1 571 ? 1.745 5.937 8.625 1.00 82.94 571 SER A CA 1
ATOM 4556 C C . SER A 1 571 ? 0.875 6.117 9.880 1.00 82.94 571 SER A C 1
ATOM 4558 O O . SER A 1 571 ? 1.106 7.058 10.647 1.00 82.94 571 SER A O 1
ATOM 4560 N N . GLY A 1 572 ? -0.119 5.251 10.083 1.00 88.12 572 GLY A N 1
ATOM 4561 C CA . GLY A 1 572 ? -1.201 5.423 11.044 1.00 88.12 572 GLY A CA 1
ATOM 4562 C C . GLY A 1 572 ? -2.173 6.517 10.604 1.00 88.12 572 GLY A C 1
ATOM 4563 O O . GLY A 1 572 ? -2.159 6.964 9.452 1.00 88.12 572 GLY A O 1
ATOM 4564 N N . SER A 1 573 ? -3.000 6.960 11.545 1.00 90.06 573 SER A N 1
ATOM 4565 C CA . SER A 1 573 ? -3.967 8.043 11.355 1.00 90.06 573 SER A CA 1
ATOM 4566 C C . SER A 1 573 ? -3.393 9.403 11.743 1.00 90.06 573 SER A C 1
ATOM 4568 O O . SER A 1 573 ? -2.415 9.495 12.486 1.00 90.06 573 SER A O 1
ATOM 4570 N N . THR A 1 574 ? -4.002 10.474 11.237 1.00 89.75 574 THR A N 1
ATOM 4571 C CA . THR A 1 574 ? -3.638 11.841 11.629 1.00 89.75 574 THR A CA 1
ATOM 4572 C C . THR A 1 574 ? -4.346 12.246 12.922 1.00 89.75 574 THR A C 1
ATOM 4574 O O . THR A 1 574 ? -5.382 11.679 13.283 1.00 89.75 574 THR A O 1
ATOM 4577 N N . GLU A 1 575 ? -3.820 13.247 13.630 1.00 91.88 575 GLU A N 1
ATOM 4578 C CA . GLU A 1 575 ? -4.476 13.757 14.841 1.00 91.88 575 GLU A CA 1
ATOM 4579 C C . GLU A 1 575 ? -5.860 14.351 14.539 1.00 91.88 575 GLU A C 1
ATOM 4581 O O . GLU A 1 575 ? -6.767 14.252 15.366 1.00 91.88 575 GLU A O 1
ATOM 4586 N N . GLU A 1 576 ? -6.068 14.935 13.356 1.00 90.88 576 GLU A N 1
ATOM 4587 C CA . GLU A 1 576 ? -7.373 15.436 12.916 1.00 90.88 576 GLU A CA 1
ATOM 4588 C C . GLU A 1 576 ? -8.395 14.299 12.818 1.00 90.88 576 GLU A C 1
ATOM 4590 O O . GLU A 1 576 ? -9.507 14.417 13.341 1.00 90.88 576 GLU A O 1
ATOM 4595 N N . PHE A 1 577 ? -8.010 13.168 12.219 1.00 94.12 577 PHE A N 1
ATOM 4596 C CA . PHE A 1 577 ? -8.864 11.985 12.151 1.00 94.12 577 PHE A CA 1
ATOM 4597 C C . PHE A 1 577 ? -9.170 11.437 13.552 1.00 94.12 577 PHE A C 1
ATOM 4599 O O . PHE A 1 577 ? -10.333 11.230 13.894 1.00 94.12 577 PHE A O 1
ATOM 4606 N N . LEU A 1 578 ? -8.156 11.271 14.407 1.00 96.44 578 LEU A N 1
ATOM 4607 C CA . LEU A 1 578 ? -8.343 10.746 15.766 1.00 96.44 578 LEU A CA 1
ATOM 4608 C C . LEU A 1 578 ? -9.202 11.675 16.640 1.00 96.44 578 LEU A C 1
ATOM 4610 O O . LEU A 1 578 ? -10.014 11.206 17.438 1.00 96.44 578 LEU A O 1
ATOM 4614 N N . ASN A 1 579 ? -9.083 12.996 16.471 1.00 95.06 579 ASN A N 1
ATOM 4615 C CA . ASN A 1 579 ? -9.994 13.960 17.091 1.00 95.06 579 ASN A CA 1
ATOM 4616 C C . ASN A 1 579 ? -11.433 13.791 16.597 1.00 95.06 579 ASN A C 1
ATOM 4618 O O . ASN A 1 579 ? -12.365 13.989 17.372 1.00 95.06 579 ASN A O 1
ATOM 4622 N N . SER A 1 580 ? -11.616 13.443 15.325 1.00 95.19 580 SER A N 1
ATOM 4623 C CA . SER A 1 580 ? -12.936 13.197 14.740 1.00 95.19 580 SER A CA 1
ATOM 4624 C C . SER A 1 580 ? -13.577 11.949 15.345 1.00 95.19 580 SER A C 1
ATOM 4626 O O . SER A 1 580 ? -14.730 12.012 15.760 1.00 95.19 580 SER A O 1
ATOM 4628 N N . VAL A 1 581 ? -12.808 10.866 15.523 1.00 96.25 581 VAL A N 1
ATOM 4629 C CA . VAL A 1 581 ? -13.247 9.670 16.269 1.00 96.25 581 VAL A CA 1
ATOM 4630 C C . VAL A 1 581 ? -13.637 10.038 17.700 1.00 96.25 581 VAL A C 1
ATOM 4632 O O . VAL A 1 581 ? -14.712 9.676 18.165 1.00 96.25 581 VAL A O 1
ATOM 4635 N N . ALA A 1 582 ? -12.803 10.811 18.400 1.00 94.31 582 ALA A N 1
ATOM 4636 C CA . ALA A 1 582 ? -13.096 11.235 19.767 1.00 94.31 582 ALA A CA 1
ATOM 4637 C C . ALA A 1 582 ? -14.374 12.086 19.876 1.00 94.31 582 ALA A C 1
ATOM 4639 O O . ALA A 1 582 ? -15.134 11.910 20.823 1.00 94.31 582 ALA A O 1
ATOM 4640 N N . LYS A 1 583 ? -14.620 12.985 18.915 1.00 93.50 583 LYS A N 1
ATOM 4641 C CA . LYS A 1 583 ? -15.825 13.830 18.864 1.00 93.50 583 LYS A CA 1
ATOM 4642 C C . LYS A 1 583 ? -17.084 13.045 18.515 1.00 93.50 583 LYS A C 1
ATOM 4644 O O . LYS A 1 583 ? -18.121 13.306 19.110 1.00 93.50 583 LYS A O 1
ATOM 4649 N N . LEU A 1 584 ? -16.980 12.092 17.589 1.00 93.44 584 LEU A N 1
ATOM 4650 C CA . LEU A 1 584 ? -18.065 11.162 17.274 1.00 93.44 584 LEU A CA 1
ATOM 4651 C C . LEU A 1 584 ? -18.429 10.291 18.482 1.00 93.44 584 LEU A C 1
ATOM 4653 O O . LEU A 1 584 ? -19.574 9.882 18.630 1.00 93.44 584 LEU A O 1
ATOM 4657 N N . ASN A 1 585 ? -17.457 10.066 19.368 1.00 93.25 585 ASN A N 1
ATOM 4658 C CA . ASN A 1 585 ? -17.652 9.470 20.682 1.00 93.25 585 ASN A CA 1
ATOM 4659 C C . ASN A 1 585 ? -18.250 8.038 20.675 1.00 93.25 585 ASN A C 1
ATOM 4661 O O . ASN A 1 585 ? -19.110 7.747 21.516 1.00 93.25 585 ASN A O 1
ATOM 4665 N N . PRO A 1 586 ? -17.807 7.124 19.781 1.00 95.75 586 PRO A N 1
ATOM 4666 C CA . PRO A 1 586 ? -18.283 5.746 19.772 1.00 95.75 586 PRO A CA 1
ATOM 4667 C C . PRO A 1 586 ? -17.940 5.007 21.069 1.00 95.75 586 PRO A C 1
ATOM 4669 O O . PRO A 1 586 ? -16.938 5.272 21.736 1.00 95.75 586 PRO A O 1
ATOM 4672 N N . LYS A 1 587 ? -18.749 4.001 21.405 1.00 96.00 587 LYS A N 1
ATOM 4673 C CA . LYS A 1 587 ? -18.504 3.132 22.569 1.00 96.00 587 LYS A CA 1
ATOM 4674 C C . LYS A 1 587 ? -17.231 2.305 22.373 1.00 96.00 587 LYS A C 1
ATOM 4676 O O . LYS A 1 587 ? -16.498 2.055 23.335 1.00 96.00 587 LYS A O 1
ATOM 4681 N N . LYS A 1 588 ? -16.956 1.894 21.128 1.00 97.44 588 LYS A N 1
ATOM 4682 C CA . LYS A 1 588 ? -15.822 1.036 20.764 1.00 97.44 588 LYS A CA 1
ATOM 4683 C C . LYS A 1 588 ? -15.086 1.538 19.524 1.00 97.44 588 LYS A C 1
ATOM 4685 O O . LYS A 1 588 ? -15.693 2.017 18.569 1.00 97.44 588 LYS A O 1
ATOM 4690 N N . VAL A 1 589 ? -13.773 1.338 19.516 1.00 98.38 589 VAL A N 1
ATOM 4691 C CA . VAL A 1 589 ? -12.919 1.511 18.337 1.00 98.38 589 VAL A CA 1
ATOM 4692 C C . VAL A 1 589 ? -12.148 0.218 18.100 1.00 98.38 589 VAL A C 1
ATOM 4694 O O . VAL A 1 589 ? -11.446 -0.253 18.994 1.00 98.38 589 VAL A O 1
ATOM 4697 N N . ILE A 1 590 ? -12.272 -0.348 16.902 1.00 98.62 590 ILE A N 1
ATOM 4698 C CA . ILE A 1 590 ? -11.499 -1.507 16.452 1.00 98.62 590 ILE A CA 1
ATOM 4699 C C . ILE A 1 590 ? -10.448 -1.013 15.466 1.00 98.62 590 ILE A C 1
ATOM 4701 O O . ILE A 1 590 ? -10.759 -0.654 14.333 1.00 98.62 590 ILE A O 1
ATOM 4705 N N . TYR A 1 591 ? -9.199 -0.969 15.918 1.00 98.38 591 TYR A N 1
ATOM 4706 C CA . TYR A 1 591 ? -8.072 -0.485 15.131 1.00 98.38 591 TYR A CA 1
ATOM 4707 C C . TYR A 1 591 ? -7.296 -1.681 14.582 1.00 98.38 591 TYR A C 1
ATOM 4709 O O . TYR A 1 591 ? -6.611 -2.374 15.336 1.00 98.38 591 TYR A O 1
ATOM 4717 N N . ILE A 1 592 ? -7.357 -1.888 13.271 1.00 98.31 592 ILE A N 1
ATOM 4718 C CA . ILE A 1 592 ? -6.525 -2.836 12.525 1.00 98.31 592 ILE A CA 1
ATOM 4719 C C . ILE A 1 592 ? -5.296 -2.074 12.021 1.00 98.31 592 ILE A C 1
ATOM 4721 O O . ILE A 1 592 ? -5.416 -0.952 11.543 1.00 98.31 592 ILE A O 1
ATOM 4725 N N . SER A 1 593 ? -4.094 -2.614 12.207 1.00 96.38 593 SER A N 1
ATOM 4726 C CA . SER A 1 593 ? -2.861 -1.933 11.807 1.00 96.38 593 SER A CA 1
ATOM 4727 C C . SER A 1 593 ? -1.842 -2.886 11.222 1.00 96.38 593 SER A C 1
ATOM 4729 O O . SER A 1 593 ? -1.616 -3.963 11.764 1.00 96.38 593 SER A O 1
ATOM 4731 N N . CYS A 1 594 ? -1.140 -2.429 10.187 1.00 93.75 594 CYS A N 1
ATOM 4732 C CA . CYS A 1 594 ? 0.062 -3.073 9.658 1.00 93.75 594 CYS A CA 1
ATOM 4733 C C . CYS A 1 594 ? 1.380 -2.513 10.224 1.00 93.75 594 CYS A C 1
ATOM 4735 O O . CYS A 1 594 ? 2.453 -2.983 9.836 1.00 93.75 594 CYS A O 1
ATOM 4737 N N . ASP A 1 595 ? 1.319 -1.527 11.129 1.00 93.19 595 ASP A N 1
ATOM 4738 C CA . ASP A 1 595 ? 2.468 -1.031 11.891 1.00 93.19 595 ASP A CA 1
ATOM 4739 C C . ASP A 1 595 ? 2.084 -0.768 13.365 1.00 93.19 595 ASP A C 1
ATOM 4741 O O . ASP A 1 595 ? 1.577 0.303 13.716 1.00 93.19 595 ASP A O 1
ATOM 4745 N N . PRO A 1 596 ? 2.388 -1.713 14.274 1.00 94.38 596 PRO A N 1
ATOM 4746 C CA . PRO A 1 596 ? 2.088 -1.558 15.695 1.00 94.38 596 PRO A CA 1
ATOM 4747 C C . PRO A 1 596 ? 2.744 -0.331 16.351 1.00 94.38 596 PRO A C 1
ATOM 4749 O O . PRO A 1 596 ? 2.269 0.136 17.386 1.00 94.38 596 PRO A O 1
ATOM 4752 N N . LYS A 1 597 ? 3.833 0.219 15.791 1.00 93.69 597 LYS A N 1
ATOM 4753 C CA . LYS A 1 597 ? 4.508 1.396 16.365 1.00 93.69 597 LYS A CA 1
ATOM 4754 C C . LYS A 1 597 ? 3.679 2.661 16.162 1.00 93.69 597 LYS A C 1
ATOM 4756 O O . LYS A 1 597 ? 3.503 3.432 17.106 1.00 93.69 597 LYS A O 1
ATOM 4761 N N . THR A 1 598 ? 3.164 2.879 14.951 1.00 92.94 598 THR A N 1
ATOM 4762 C CA . THR A 1 598 ? 2.266 4.013 14.672 1.00 92.94 598 THR A CA 1
ATOM 4763 C C . THR A 1 598 ? 0.914 3.810 15.353 1.00 92.94 598 THR A C 1
ATOM 4765 O O . THR A 1 598 ? 0.356 4.772 15.877 1.00 92.94 598 THR A O 1
ATOM 4768 N N . GLN A 1 599 ? 0.454 2.562 15.491 1.00 97.44 599 GLN A N 1
ATOM 4769 C CA . GLN A 1 599 ? -0.736 2.230 16.278 1.00 97.44 599 GLN A CA 1
ATOM 4770 C C . GLN A 1 599 ? -0.609 2.659 17.752 1.00 97.44 599 GLN A C 1
ATOM 4772 O O . GLN A 1 599 ? -1.533 3.271 18.279 1.00 97.44 599 GLN A O 1
ATOM 4777 N N . ILE A 1 600 ? 0.526 2.412 18.423 1.00 97.25 600 ILE A N 1
ATOM 4778 C CA . ILE A 1 600 ? 0.743 2.861 19.816 1.00 97.25 600 ILE A CA 1
ATOM 4779 C C . ILE A 1 600 ? 0.689 4.389 19.940 1.00 97.25 600 ILE A C 1
ATOM 4781 O O . ILE A 1 600 ? 0.060 4.903 20.868 1.00 97.25 600 ILE A O 1
ATOM 4785 N N . ARG A 1 601 ? 1.297 5.126 19.000 1.00 95.94 601 ARG A N 1
ATOM 4786 C CA . ARG A 1 601 ? 1.210 6.598 18.953 1.00 95.94 601 ARG A CA 1
ATOM 4787 C C . ARG A 1 601 ? -0.251 7.060 18.908 1.00 95.94 601 ARG A C 1
ATOM 4789 O O . ARG A 1 601 ? -0.635 7.949 19.666 1.00 95.94 601 ARG A O 1
ATOM 4796 N N . ASP A 1 602 ? -1.058 6.445 18.050 1.00 97.12 602 ASP A N 1
ATOM 4797 C CA . ASP A 1 602 ? -2.468 6.803 17.870 1.00 97.12 602 ASP A CA 1
ATOM 4798 C C . ASP A 1 602 ? -3.319 6.402 19.091 1.00 97.12 602 ASP A C 1
ATOM 4800 O O . ASP A 1 602 ? -4.184 7.159 19.537 1.00 97.12 602 ASP A O 1
ATOM 4804 N N . ILE A 1 603 ? -3.029 5.248 19.699 1.00 97.31 603 ILE A N 1
ATOM 4805 C CA . ILE A 1 603 ? -3.650 4.790 20.950 1.00 97.31 603 ILE A CA 1
ATOM 4806 C C . ILE A 1 603 ? -3.376 5.776 22.088 1.00 97.31 603 ILE A C 1
ATOM 4808 O O . ILE A 1 603 ? -4.284 6.080 22.860 1.00 97.31 603 ILE A O 1
ATOM 4812 N N . GLU A 1 604 ? -2.153 6.296 22.213 1.00 96.94 604 GLU A N 1
ATOM 4813 C CA . GLU A 1 604 ? -1.819 7.307 23.224 1.00 96.94 604 GLU A CA 1
ATOM 4814 C C . GLU A 1 604 ? -2.650 8.581 23.062 1.00 96.94 604 GLU A C 1
ATOM 4816 O O . GLU A 1 604 ? -3.094 9.172 24.050 1.00 96.94 604 GLU A O 1
ATOM 4821 N N . PHE A 1 605 ? -2.930 8.975 21.822 1.00 97.12 605 PHE A N 1
ATOM 4822 C CA . PHE A 1 605 ? -3.836 10.079 21.544 1.00 97.12 605 PHE A CA 1
ATOM 4823 C C . PHE A 1 605 ? -5.269 9.763 22.000 1.00 97.12 605 PHE A C 1
ATOM 4825 O O . PHE A 1 605 ? -5.856 10.531 22.764 1.00 97.12 605 PHE A O 1
ATOM 4832 N N . LEU A 1 606 ? -5.825 8.612 21.605 1.00 97.19 606 LEU A N 1
ATOM 4833 C CA . LEU A 1 606 ? -7.186 8.203 21.984 1.00 97.19 606 LEU A CA 1
ATOM 4834 C C . LEU A 1 606 ? -7.337 7.992 23.501 1.00 97.19 606 LEU A C 1
ATOM 4836 O O . LEU A 1 606 ? -8.375 8.327 24.072 1.00 97.19 606 LEU A O 1
ATOM 4840 N N . LYS A 1 607 ? -6.293 7.527 24.196 1.00 96.56 607 LYS A N 1
ATOM 4841 C CA . LYS A 1 607 ? -6.282 7.405 25.664 1.00 96.56 607 LYS A CA 1
ATOM 4842 C C . LYS A 1 607 ? -6.483 8.746 26.362 1.00 96.56 607 LYS A C 1
ATOM 4844 O O . LYS A 1 607 ? -7.245 8.822 27.328 1.00 96.56 607 LYS A O 1
ATOM 4849 N N . LYS A 1 608 ? -5.855 9.814 25.854 1.00 96.38 608 LYS A N 1
ATOM 4850 C CA . LYS A 1 608 ? -6.065 11.194 26.338 1.00 96.38 608 LYS A CA 1
ATOM 4851 C C . LYS A 1 608 ? -7.486 11.698 26.067 1.00 96.38 608 LYS A C 1
ATOM 4853 O O . LYS A 1 608 ? -7.927 12.638 26.716 1.00 96.38 608 LYS A O 1
ATOM 4858 N N . LYS A 1 609 ? -8.200 11.068 25.132 1.00 96.06 609 LYS A N 1
ATOM 4859 C CA . LYS A 1 609 ? -9.592 11.359 24.766 1.00 96.06 609 LYS A CA 1
ATOM 4860 C C . LYS A 1 609 ? -10.612 10.420 25.424 1.00 96.06 609 LYS A C 1
ATOM 4862 O O . LYS A 1 609 ? -11.754 10.379 24.992 1.00 96.06 609 LYS A O 1
ATOM 4867 N N . GLY A 1 610 ? -10.218 9.676 26.461 1.00 96.25 610 GLY A N 1
ATOM 4868 C CA . GLY A 1 610 ? -11.151 8.870 27.256 1.00 96.25 610 GLY A CA 1
ATOM 4869 C C . GLY A 1 610 ? -11.298 7.413 26.818 1.00 96.25 610 GLY A C 1
ATOM 4870 O O . GLY A 1 610 ? -12.171 6.722 27.335 1.00 96.25 610 GLY A O 1
ATOM 4871 N N . TYR A 1 611 ? -10.437 6.909 25.932 1.00 97.50 611 TYR A N 1
ATOM 4872 C CA . TYR A 1 611 ? -10.414 5.488 25.576 1.00 97.50 611 TYR A CA 1
ATOM 4873 C C . TYR A 1 611 ? -9.421 4.691 26.432 1.00 97.50 611 TYR A C 1
ATOM 4875 O O . TYR A 1 611 ? -8.457 5.222 26.992 1.00 97.50 611 TYR A O 1
ATOM 4883 N N . LYS A 1 612 ? -9.644 3.384 26.545 1.00 96.50 612 LYS A N 1
ATOM 4884 C CA . LYS A 1 612 ? -8.715 2.414 27.135 1.00 96.50 612 LYS A CA 1
ATOM 4885 C C . LYS A 1 612 ? -8.561 1.227 26.197 1.00 96.50 612 LYS A C 1
ATOM 4887 O O . LYS A 1 612 ? -9.527 0.812 25.564 1.00 96.50 612 LYS A O 1
ATOM 4892 N N . VAL A 1 613 ? -7.352 0.682 26.127 1.00 97.44 613 VAL A N 1
ATOM 4893 C CA . VAL A 1 613 ? -7.097 -0.561 25.395 1.00 97.44 613 VAL A CA 1
ATOM 4894 C C . VAL A 1 613 ? -7.640 -1.725 26.216 1.00 97.44 613 VAL A C 1
ATOM 4896 O O . VAL A 1 613 ? -7.347 -1.820 27.406 1.00 97.44 613 VAL A O 1
ATOM 4899 N N . VAL A 1 614 ? -8.431 -2.589 25.589 1.00 95.44 614 VAL A N 1
ATOM 4900 C CA . VAL A 1 614 ? -9.017 -3.775 26.230 1.00 95.44 614 VAL A CA 1
ATOM 4901 C C . VAL A 1 614 ? -8.293 -5.040 25.790 1.00 95.44 614 VAL A C 1
ATOM 4903 O O . VAL A 1 614 ? -7.962 -5.884 26.619 1.00 95.44 614 VAL A O 1
ATOM 4906 N N . GLU A 1 615 ? -7.999 -5.155 24.498 1.00 95.50 615 GLU A N 1
ATOM 4907 C CA . GLU A 1 615 ? -7.354 -6.333 23.927 1.00 95.50 615 GLU A CA 1
ATOM 4908 C C . GLU A 1 615 ? -6.459 -5.936 22.750 1.00 95.50 615 GLU A C 1
ATOM 4910 O O . GLU A 1 615 ? -6.781 -5.016 21.999 1.00 95.50 615 GLU A O 1
ATOM 4915 N N . CYS A 1 616 ? -5.346 -6.653 22.589 1.00 98.31 616 CYS A N 1
ATOM 4916 C CA . CYS A 1 616 ? -4.490 -6.607 21.408 1.00 98.31 616 CYS A CA 1
ATOM 4917 C C . CYS A 1 616 ? -4.234 -8.039 20.929 1.00 98.31 616 CYS A C 1
ATOM 4919 O O . CYS A 1 616 ? -3.858 -8.900 21.733 1.00 98.31 616 CYS A O 1
ATOM 4921 N N . ARG A 1 617 ? -4.419 -8.300 19.631 1.00 98.69 617 ARG A N 1
ATOM 4922 C CA . ARG A 1 617 ? -4.074 -9.582 19.007 1.00 98.69 617 ARG A CA 1
ATOM 4923 C C . ARG A 1 617 ? -3.223 -9.379 17.751 1.00 98.69 617 ARG A C 1
ATOM 4925 O O . ARG A 1 617 ? -3.678 -8.696 16.833 1.00 98.69 617 ARG A O 1
ATOM 4932 N N . PRO A 1 618 ? -2.022 -9.978 17.690 1.00 98.62 618 PRO A N 1
ATOM 4933 C CA . PRO A 1 618 ? -1.190 -9.971 16.498 1.00 98.62 618 PRO A CA 1
ATOM 4934 C C . PRO A 1 618 ? -1.562 -11.081 15.503 1.00 98.62 618 PRO A C 1
ATOM 4936 O O . PRO A 1 618 ? -2.036 -12.152 15.883 1.00 98.62 618 PRO A O 1
ATOM 4939 N N . PHE A 1 619 ? -1.283 -10.830 14.227 1.00 98.62 619 PHE A N 1
ATOM 4940 C CA . PHE A 1 619 ? -1.511 -11.711 13.086 1.00 98.62 619 PHE A CA 1
ATOM 4941 C C . PHE A 1 619 ? -0.271 -11.747 12.196 1.00 98.62 619 PHE A C 1
ATOM 4943 O O . PHE A 1 619 ? 0.322 -10.713 11.864 1.00 98.62 619 PHE A O 1
ATOM 4950 N N . ASP A 1 620 ? 0.109 -12.945 11.767 1.00 98.19 620 ASP A N 1
ATOM 4951 C CA . ASP A 1 620 ? 1.164 -13.139 10.785 1.00 98.19 620 ASP A CA 1
ATOM 4952 C C . ASP A 1 620 ? 0.609 -13.114 9.359 1.00 98.19 620 ASP A C 1
ATOM 4954 O O . ASP A 1 620 ? 0.545 -14.124 8.663 1.00 98.19 620 ASP A O 1
ATOM 4958 N N . MET A 1 621 ? 0.228 -11.922 8.908 1.00 96.62 621 MET A N 1
ATOM 4959 C CA . MET A 1 621 ? -0.259 -11.692 7.542 1.00 96.62 621 MET A CA 1
ATOM 4960 C C . MET A 1 621 ? 0.837 -11.856 6.483 1.00 96.62 621 MET A C 1
ATOM 4962 O O . MET A 1 621 ? 0.547 -12.132 5.316 1.00 96.62 621 MET A O 1
ATOM 4966 N N . PHE A 1 622 ? 2.104 -11.734 6.892 1.00 96.31 622 PHE A N 1
ATOM 4967 C CA . PHE A 1 622 ? 3.265 -11.783 6.009 1.00 96.31 622 PHE A CA 1
ATOM 4968 C C . PHE A 1 622 ? 4.371 -12.697 6.571 1.00 96.31 622 PHE A C 1
ATOM 4970 O O . PHE A 1 622 ? 5.419 -12.196 7.022 1.00 96.31 622 PHE A O 1
ATOM 4977 N N . PRO A 1 623 ? 4.188 -14.032 6.515 1.00 96.31 623 PRO A N 1
ATOM 4978 C CA . PRO A 1 623 ? 5.242 -14.982 6.851 1.00 96.31 623 PRO A CA 1
ATOM 4979 C C . PRO A 1 623 ? 6.556 -14.681 6.126 1.00 96.31 623 PRO A C 1
ATOM 4981 O O . PRO A 1 623 ? 6.550 -14.162 5.004 1.00 96.31 623 PRO A O 1
ATOM 4984 N N . PHE A 1 624 ? 7.679 -15.026 6.764 1.00 95.06 624 PHE A N 1
ATOM 4985 C CA . PHE A 1 624 ? 9.056 -14.759 6.318 1.00 95.06 624 PHE A CA 1
ATOM 4986 C C . PHE A 1 624 ? 9.481 -13.283 6.295 1.00 95.06 624 PHE A C 1
ATOM 4988 O O . PHE A 1 624 ? 10.629 -12.984 5.957 1.00 95.06 624 PHE A O 1
ATOM 4995 N N . THR A 1 625 ? 8.609 -12.361 6.707 1.00 93.62 625 THR A N 1
ATOM 4996 C CA . THR A 1 625 ? 8.927 -10.932 6.853 1.00 93.62 625 THR A CA 1
ATOM 4997 C C . THR A 1 625 ? 8.916 -10.498 8.316 1.00 93.62 625 THR A C 1
ATOM 4999 O O . THR A 1 625 ? 8.343 -11.183 9.160 1.00 93.62 625 THR A O 1
ATOM 5002 N N . GLU A 1 626 ? 9.494 -9.336 8.618 1.00 93.50 626 GLU A N 1
ATOM 5003 C CA . GLU A 1 626 ? 9.403 -8.712 9.950 1.00 93.50 626 GLU A CA 1
ATOM 5004 C C . GLU A 1 626 ? 8.019 -8.105 10.254 1.00 93.50 626 GLU A C 1
ATOM 5006 O O . GLU A 1 626 ? 7.729 -7.776 11.402 1.00 93.50 626 GLU A O 1
ATOM 5011 N N . HIS A 1 627 ? 7.156 -7.955 9.242 1.00 94.12 627 HIS A N 1
ATOM 5012 C CA . HIS A 1 627 ? 5.853 -7.316 9.396 1.00 94.12 627 HIS A CA 1
ATOM 5013 C C . HIS A 1 627 ? 4.905 -8.158 10.253 1.00 94.12 627 HIS A C 1
ATOM 5015 O O . HIS A 1 627 ? 4.841 -9.383 10.125 1.00 94.12 627 HIS A O 1
ATOM 5021 N N . VAL A 1 628 ? 4.134 -7.482 11.096 1.00 96.38 628 VAL A N 1
ATOM 5022 C CA . VAL A 1 628 ? 3.073 -8.062 11.919 1.00 96.38 628 VAL A CA 1
ATOM 5023 C C . VAL A 1 628 ? 1.873 -7.128 11.839 1.00 96.38 628 VAL A C 1
ATOM 5025 O O . VAL A 1 628 ? 2.036 -5.912 11.945 1.00 96.38 628 VAL A O 1
ATOM 5028 N N . GLU A 1 629 ? 0.694 -7.692 11.609 1.00 97.81 629 GLU A N 1
ATOM 5029 C CA . GLU A 1 629 ? -0.559 -6.948 11.718 1.00 97.81 629 GLU A CA 1
ATOM 5030 C C . GLU A 1 629 ? -1.130 -7.115 13.125 1.00 97.81 629 GLU A C 1
ATOM 5032 O O . GLU A 1 629 ? -0.944 -8.154 13.756 1.00 97.81 629 GLU A O 1
ATOM 5037 N N . THR A 1 630 ? -1.802 -6.097 13.647 1.00 98.44 630 THR A N 1
ATOM 5038 C CA . THR A 1 630 ? -2.396 -6.109 14.987 1.00 98.44 630 THR A CA 1
ATOM 5039 C C . THR A 1 630 ? -3.811 -5.559 14.957 1.00 98.44 630 THR A C 1
ATOM 5041 O O . THR A 1 630 ? -4.074 -4.515 14.363 1.00 98.44 630 THR A O 1
ATOM 5044 N N . ILE A 1 631 ? -4.719 -6.231 15.666 1.00 98.62 631 ILE A N 1
ATOM 5045 C CA . ILE A 1 631 ? -6.045 -5.700 15.986 1.00 98.62 631 ILE A CA 1
ATOM 5046 C C . ILE A 1 631 ? -6.030 -5.250 17.438 1.00 98.62 631 ILE A C 1
ATOM 5048 O O . ILE A 1 631 ? -5.665 -6.026 18.326 1.00 98.62 631 ILE A O 1
ATOM 5052 N N . VAL A 1 632 ? -6.446 -4.011 17.676 1.00 98.56 632 VAL A N 1
ATOM 5053 C CA . VAL A 1 632 ? -6.616 -3.452 19.013 1.00 98.56 632 VAL A CA 1
ATOM 5054 C C . VAL A 1 632 ? -8.061 -3.027 19.210 1.00 98.56 632 VAL A C 1
ATOM 5056 O O . VAL A 1 632 ? -8.594 -2.232 18.437 1.00 98.56 632 VAL A O 1
ATOM 5059 N N . ALA A 1 633 ? -8.672 -3.522 20.283 1.00 98.25 633 ALA A N 1
ATOM 5060 C CA . ALA A 1 633 ? -9.975 -3.073 20.742 1.00 98.25 633 ALA A CA 1
ATOM 5061 C C . ALA A 1 633 ? -9.796 -1.986 21.805 1.00 98.25 633 ALA A C 1
ATOM 5063 O O . ALA A 1 633 ? -9.163 -2.212 22.844 1.00 98.25 633 ALA A O 1
ATOM 5064 N N . LEU A 1 634 ? -10.365 -0.808 21.556 1.00 98.06 634 LEU A N 1
ATOM 5065 C CA . LEU A 1 634 ? -10.452 0.273 22.528 1.00 98.06 634 LEU A CA 1
ATOM 5066 C C . LEU A 1 634 ? -11.900 0.499 22.938 1.00 98.06 634 LEU A C 1
ATOM 5068 O O . LEU A 1 634 ? -12.783 0.585 22.088 1.00 98.06 634 LEU A O 1
ATOM 5072 N N . HIS A 1 635 ? -12.137 0.638 24.238 1.00 96.88 635 HIS A N 1
ATOM 5073 C CA . HIS A 1 635 ? -13.443 0.998 24.788 1.00 96.88 635 HIS A CA 1
ATOM 5074 C C . HIS A 1 635 ? -13.369 2.388 25.404 1.00 96.88 635 HIS A C 1
ATOM 5076 O O . HIS A 1 635 ? -12.327 2.778 25.946 1.00 96.88 635 HIS A O 1
ATOM 5082 N N . ARG A 1 636 ? -14.475 3.125 25.367 1.00 94.19 636 ARG A N 1
ATOM 5083 C CA . ARG A 1 636 ? -14.600 4.353 26.152 1.00 94.19 636 ARG A CA 1
ATOM 5084 C C . ARG A 1 636 ? -14.579 4.012 27.650 1.00 94.19 636 ARG A C 1
ATOM 5086 O O . ARG A 1 636 ? -15.003 2.934 28.057 1.00 94.19 636 ARG A O 1
ATOM 5093 N N . LYS A 1 637 ? -14.008 4.885 28.484 1.00 83.88 637 LYS A N 1
ATOM 5094 C CA . LYS A 1 637 ? -13.887 4.653 29.937 1.00 83.88 637 LYS A CA 1
ATOM 5095 C C . LYS A 1 637 ? -15.224 4.745 30.681 1.00 83.88 637 LYS A C 1
ATOM 5097 O O . LYS A 1 637 ? -15.364 4.069 31.692 1.00 83.88 637 LYS A O 1
ATOM 5102 N N . ASP A 1 638 ? -16.168 5.520 30.151 1.00 66.25 638 ASP A N 1
ATOM 5103 C CA . ASP A 1 638 ? -17.455 5.844 30.792 1.00 66.25 638 ASP A CA 1
ATOM 5104 C C . ASP A 1 638 ? -18.618 4.958 30.295 1.00 66.25 638 ASP A C 1
ATOM 5106 O O . ASP A 1 638 ? -19.775 5.373 30.273 1.00 66.25 638 ASP A O 1
ATOM 5110 N N . THR A 1 639 ? -18.290 3.754 29.826 1.00 52.22 639 THR A N 1
ATOM 5111 C CA . THR A 1 639 ? -19.190 2.685 29.356 1.00 52.22 639 THR A CA 1
ATOM 5112 C C . THR A 1 639 ? -18.614 1.355 29.799 1.00 52.22 639 THR A C 1
ATOM 5114 O O . THR A 1 639 ? -19.406 0.482 30.201 1.00 52.22 639 THR A O 1
#

Secondary structure (DSSP, 8-state):
--EEEEE-TTS-EEEEEEEHHHHHHHT-EEEEEEEEEEEE-TTSSEEEEEEEE-TT-SSSTT-EE-SEEEE-BTT--HHHHHHHHHHHHH-----GGGEEEEEEEEEEEEEEETTEEEEEEEEEEEEEE-S---GGG----TTTEEEEEEEEHHHHHHHHHTT-S-B---HHHHHHHHHHHHHHHHHHHHHHHHHHHHHHHHHHHHHHTTTT-----------------------------------TT-------PPPPTTHHHH---TTTTS-HHHHHHHHHHHHHHHTTTT-PBPPPB--S--SS-BSEEEEEEEE-TTS-EEEEEEPTTS--EEE-S--TTB-HHHHHHHHHHHHHHHHTT-PBPBTTTTB-SEEEEEEEE-TTT--EEEEEEESSS--TTHHHHHHHHHHH-TTEEEEEEEE--SSSS-SS-SEEEEEETTSEEEEEETTEEEEEESSS---S-HHHHHHHHHHHHHHHT--S--EEEEET-TTTHHHHHHGGG-SEEEEEES-HHHHHHHHHHHHHTT--SEEEEES-HHHHHHHHHH--S-----EEEE---TT---HHHHHHHHHH--SEEEEEES-HHHHHHHHHHHHHTTEEEEEEEEE-SSTTSS--EEEEEEEETT-

InterPro domains:
  IPR000086 NUDIX hydrolase domain [PF00293] (38-160)
  IPR000086 NUDIX hydrolase domain [PS51462] (28-173)
  IPR010280 (Uracil-5)-methyltransferase family [PF05958] (276-637)
  IPR010280 (Uracil-5)-methyltransferase family [PS51687] (267-637)
  IPR010280 (Uracil-5)-methyltransferase family [PTHR11061] (253-636)
  IPR015797 NUDIX hydrolase-like domain superfamily [SSF55811] (2-165)
  IPR029063 S-adenosyl-L-methionine-dependent methyltransferase superfamily [G3DSA:3.40.50.150] (268-631)
  IPR029063 S-adenosyl-L-methionine-dependent methyltransferase superfamily [SSF53335] (258-636)
  IPR030390 RNA methyltransferase TrmA, active site [PS01230] (567-598)

Organism: NCBI:txid99656

Foldseek 3Di:
DFKFFQADPQRHGPPDIDDPVVCQQVQGEFEKEAEWEWEQDPVLAIKTKWFQWDQLDQPLHRAIEGNWMDGAGPPDDRLVRNQVRCCQAWVDRDDSVQKAWLDKDWDWDWDDGPNGTGTDTYIYTYTYGHDDDDQVPTDGPNNTTVGMDIDTLVRVLVCVVVVVGRHPYDNVVSVSVRVVVVVVSVVVVVVVVVVVVVVVVVVVVVVVVPPPDDDDDDDDDDDDDDDDDDDDDDDDDDDDDPPPPPDPPDPDDPPQDDQFPCCQQQVQFQQGRPGQVVLQVVLQVVLCVLCPPFEDADRAAEDSDQWQQFQKDKWFWAADPVRQIFIDHHGPRGNDGDGDQDDRRHHPVVSVLVVVVSVLCVVLVQHHADLVVRDTWFTMWMWGAAPAPREIEIETETLDPDDPPLLVSVVSSCVVPVSHQWYKYFHDVGSDPDRGDDDMDTSHHDQWDWYAALNFIATGHPPFDDQRRRVLVNVVLVVLLVLLVAQADAEEEEEQCQLNPNVLNNLVRYVAYEYEHQDPVSQVRNVVRCVRRVHDRYHYDNDHQLVVLQVLLVDPPPSQHAEYEYEDPQQADDLSSLVSVLSSPHQKYKYKYFHVNNVSVSVVSVVVSQKGWHYKYWYCSNRSHSIIIMIIMIGGNVD

Sequence (639 aa):
MEIFDIRNEDGSVTGKTKERELVHRDGDIHGTSHVWIIRKNKIGTFDVLLQLRSKDKDAFPDCYDISSAGHILAGQDYLESALRELEEELGIKAKKKDLKYLGMYYSALNTEFYGKPFINNEISAVYIYDKFVDILKLQLQTEEVQSVRWMEYTECRNRIKAGTLKHAIILDEFLMLGEAVKKKLEQENQLEKQNIAAKKVELNNSNLNNSNLNNIDIKNGKSNIDKSHNIEFDNNILYNNELKNNSIENIGSKKNYKKCSVSEACGGCQFQGVPYKEQLSNKQKFVEQLFKGYCQVKPIVGMDNPLHYRNKVHAVVGENKDHEIISGTYKAGTHFLVPVESCMLEDEKADAIVATLRRLFKSFKYKPYNEDKSTGLIRHILIKRGFKTNQIMVVVVTASHMVPSKNNFVDALRKAHPDITTIVQNINDRTTSMVLGEKENVWYGKGYIEDILCDRVFRISSKSFYQINSVQTEHLYNTAIQMAQLTGKETIIDAYCGIGTIGIVASKYAKKVIGIELNKDAVKDAIANAKRNGISNCYFHEADAGKFMLNLAQDTNDNEVDVVVMDPPRSGSTEEFLNSVAKLNPKKVIYISCDPKTQIRDIEFLKKKGYKVVECRPFDMFPFTEHVETIVALHRKDT